Protein AF-0000000086686534 (afdb_homodimer)

pLDDT: mean 86.77, std 13.08, range [45.59, 98.19]

Solvent-accessible surface area (backbone atoms only — not comparable to full-atom values): 22758 Å² total; per-residue (Å²): 94,71,67,57,53,49,49,57,70,69,44,62,63,61,56,52,44,50,53,53,34,47,54,49,20,40,27,25,16,32,10,38,68,75,64,45,64,73,82,44,88,55,41,66,41,62,6,33,18,30,40,23,62,37,16,61,49,25,20,48,50,12,18,43,68,39,3,52,49,54,69,59,71,52,51,62,62,58,51,68,73,50,85,49,64,62,56,56,52,49,40,49,38,53,52,34,24,48,48,9,39,49,53,18,50,56,38,43,54,46,23,51,51,33,33,52,53,38,25,63,75,65,72,38,88,77,70,85,78,43,65,65,44,53,47,20,39,52,17,6,23,49,26,9,21,47,28,3,32,34,14,29,18,47,8,54,66,30,52,42,44,67,58,40,49,35,49,51,35,45,38,63,58,42,48,52,59,44,42,30,34,48,64,19,54,86,55,31,34,75,34,71,66,45,18,37,34,24,22,4,54,34,92,52,78,96,67,56,48,54,44,70,54,15,49,52,49,48,50,48,51,31,50,50,32,42,51,48,22,50,54,52,54,56,50,56,72,70,100,94,72,65,57,52,50,50,58,68,68,44,63,62,61,56,51,44,50,54,52,35,46,52,48,20,41,28,26,15,32,10,38,66,74,64,43,63,72,81,45,88,54,40,65,40,61,6,32,18,31,39,24,63,39,16,60,48,24,20,48,52,12,18,42,69,39,4,50,46,54,70,50,77,52,50,60,62,58,48,68,74,48,85,49,63,63,55,56,52,50,40,47,38,52,53,33,24,49,47,9,40,48,53,18,51,54,37,43,53,46,24,52,52,32,33,52,52,39,24,64,75,65,72,39,87,76,71,85,79,40,64,65,44,54,49,20,39,51,17,6,24,50,25,9,22,46,27,4,33,34,14,28,17,48,9,55,65,31,52,41,42,67,59,41,50,36,49,50,35,47,38,65,58,42,48,54,58,43,42,28,34,48,64,19,56,86,55,33,36,75,34,70,66,46,17,35,34,27,22,4,54,36,89,55,79,79,79,54,47,56,45,70,56,15,49,52,49,47,50,48,50,31,51,49,32,41,51,49,23,49,54,52,55,58,49,55,71,70,101

Radius of gyration: 23.59 Å; Cα contacts (8 Å, |Δi|>4): 783; chains: 2; bounding box: 59×63×60 Å

Organism: NCBI:txid175570

Nearest PDB structures (foldseek):
  6xjh-assembly1_A  TM=5.204E-01  e=1.332E-02  Staphylococcus aureus
  8oqz-assembly1_C  TM=3.321E-01  e=4.109E+00  Homo sapiens
  8tid-assembly1_C  TM=1.733E-01  e=6.649E+00  Tetrahymena thermophila
  6xjh-assembly1_A  TM=5.337E-01  e=1.664E-02  Staphylococcus aureus
  8tid-assembly1_C  TM=1.734E-01  e=6.659E+00  Tetrahymena thermophila

Structure (mmCIF, N/CA/C/O backbone):
data_AF-0000000086686534-model_v1
#
loop_
_entity.id
_entity.type
_entity.pdbx_description
1 polymer 'ABC transporter permease'
#
loop_
_atom_site.group_PDB
_atom_site.id
_atom_site.type_symbol
_atom_site.label_atom_id
_atom_site.label_alt_id
_atom_site.label_comp_id
_atom_site.label_asym_id
_atom_site.label_entity_id
_atom_site.label_seq_id
_atom_site.pdbx_PDB_ins_code
_atom_site.Cartn_x
_atom_site.Cartn_y
_atom_site.Cartn_z
_atom_site.occupancy
_atom_site.B_iso_or_equiv
_atom_site.auth_seq_id
_atom_site.auth_comp_id
_atom_site.auth_asym_id
_atom_site.auth_atom_id
_atom_site.pdbx_PDB_model_num
ATOM 1 N N . MET A 1 1 ? -28.359 11.25 14.219 1 84.12 1 MET A N 1
ATOM 2 C CA . MET A 1 1 ? -28.25 10.469 12.984 1 84.12 1 MET A CA 1
ATOM 3 C C . MET A 1 1 ? -28.609 11.32 11.773 1 84.12 1 MET A C 1
ATOM 5 O O . MET A 1 1 ? -27.828 11.43 10.828 1 84.12 1 MET A O 1
ATOM 9 N N . PRO A 1 2 ? -29.781 12.023 11.766 1 83.69 2 PRO A N 1
ATOM 10 C CA . PRO A 1 2 ? -30.094 12.828 10.578 1 83.69 2 PRO A CA 1
ATOM 11 C C . PRO A 1 2 ? -29.031 13.875 10.273 1 83.69 2 PRO A C 1
ATOM 13 O O . PRO A 1 2 ? -28.719 14.125 9.109 1 83.69 2 PRO A O 1
ATOM 16 N N . ALA A 1 3 ? -28.453 14.406 11.281 1 80.81 3 ALA A N 1
ATOM 17 C CA . ALA A 1 3 ? -27.391 15.398 11.094 1 80.81 3 ALA A CA 1
ATOM 18 C C . ALA A 1 3 ? -26.156 14.766 10.453 1 80.81 3 ALA A C 1
ATOM 20 O O . ALA A 1 3 ? -25.516 15.375 9.594 1 80.81 3 ALA A O 1
ATOM 21 N N . GLU A 1 4 ? -25.859 13.609 10.859 1 85.06 4 GLU A N 1
ATOM 22 C CA . GLU A 1 4 ? -24.703 12.898 10.328 1 85.06 4 GLU A CA 1
ATOM 23 C C . GLU A 1 4 ? -24.922 12.523 8.859 1 85.06 4 GLU A C 1
ATOM 25 O O . GLU A 1 4 ? -24 12.609 8.055 1 85.06 4 GLU A O 1
ATOM 30 N N . ILE A 1 5 ? -26.141 12.125 8.547 1 85.38 5 ILE A N 1
ATOM 31 C CA . ILE A 1 5 ? -26.469 11.781 7.172 1 85.38 5 ILE A CA 1
ATOM 32 C C . ILE A 1 5 ? -26.375 13.016 6.285 1 85.38 5 ILE A C 1
ATOM 34 O O . ILE A 1 5 ? -25.859 12.953 5.168 1 85.38 5 ILE A O 1
ATOM 38 N N . LEU A 1 6 ? -26.859 14.086 6.805 1 81.19 6 LEU A N 1
ATOM 39 C CA . LEU A 1 6 ? -26.797 15.344 6.062 1 81.19 6 LEU A CA 1
ATOM 40 C C . LEU A 1 6 ? -25.359 15.773 5.84 1 81.19 6 LEU A C 1
ATOM 42 O O . LEU A 1 6 ? -25 16.234 4.75 1 81.19 6 LEU A O 1
ATOM 46 N N . ARG A 1 7 ? -24.578 15.539 6.781 1 80.62 7 ARG A N 1
ATOM 47 C CA . ARG A 1 7 ? -23.156 15.883 6.676 1 80.62 7 ARG A CA 1
ATOM 48 C C . ARG A 1 7 ? -22.484 15.055 5.594 1 80.62 7 ARG A C 1
ATOM 50 O O . ARG A 1 7 ? -21.75 15.594 4.758 1 80.62 7 ARG A O 1
ATOM 57 N N . LEU A 1 8 ? -22.75 13.867 5.637 1 84.12 8 LEU A N 1
ATOM 58 C CA . LEU A 1 8 ? -22.172 12.953 4.668 1 84.12 8 LEU A CA 1
ATOM 59 C C . LEU A 1 8 ? -22.562 13.336 3.246 1 84.12 8 LEU A C 1
ATOM 61 O O . LEU A 1 8 ? -21.75 13.219 2.32 1 84.12 8 LEU A O 1
ATOM 65 N N . ARG A 1 9 ? -23.781 13.828 3.143 1 84 9 ARG A N 1
ATOM 66 C CA . ARG A 1 9 ? -24.312 14.078 1.808 1 84 9 ARG A CA 1
ATOM 67 C C . ARG A 1 9 ? -23.875 15.445 1.294 1 84 9 ARG A C 1
ATOM 69 O O . ARG A 1 9 ? -23.922 15.703 0.089 1 84 9 ARG A O 1
ATOM 76 N N . THR A 1 10 ? -23.422 16.328 2.156 1 85.38 10 THR A N 1
ATOM 77 C CA . THR A 1 10 ? -23.188 17.703 1.754 1 85.38 10 THR A CA 1
ATOM 78 C C . THR A 1 10 ? -21.703 17.953 1.489 1 85.38 10 THR A C 1
ATOM 80 O O . THR A 1 10 ? -21.344 18.922 0.816 1 85.38 10 THR A O 1
ATOM 83 N N . ILE A 1 11 ? -20.953 17.109 2.016 1 84 11 ILE A N 1
ATOM 84 C CA . ILE A 1 11 ? -19.531 17.328 1.777 1 84 11 ILE A CA 1
ATOM 85 C C . ILE A 1 11 ? -19.109 16.625 0.498 1 84 11 ILE A C 1
ATOM 87 O O . ILE A 1 11 ? -19.719 15.625 0.103 1 84 11 ILE A O 1
ATOM 91 N N . ARG A 1 12 ? -18.125 17.141 -0.14 1 89.12 12 ARG A N 1
ATOM 92 C CA . ARG A 1 12 ? -17.688 16.688 -1.459 1 89.12 12 ARG A CA 1
ATOM 93 C C . ARG A 1 12 ? -16.859 15.414 -1.354 1 89.12 12 ARG A C 1
ATOM 95 O O . ARG A 1 12 ? -16.859 14.578 -2.266 1 89.12 12 ARG A O 1
ATOM 102 N N . THR A 1 13 ? -16.188 15.18 -0.29 1 88.69 13 THR A N 1
ATOM 103 C CA . THR A 1 13 ? -15.148 14.164 -0.156 1 88.69 13 THR A CA 1
ATOM 104 C C . THR A 1 13 ? -15.727 12.773 -0.37 1 88.69 13 THR A C 1
ATOM 106 O O . THR A 1 13 ? -15.188 11.984 -1.148 1 88.69 13 THR A O 1
ATOM 109 N N . PRO A 1 14 ? -16.891 12.438 0.244 1 91.56 14 PRO A N 1
ATOM 110 C CA . PRO A 1 14 ? -17.438 11.102 0.006 1 91.56 14 PRO A CA 1
ATOM 111 C C . PRO A 1 14 ? -17.75 10.852 -1.466 1 91.56 14 PRO A C 1
ATOM 113 O O . PRO A 1 14 ? -17.547 9.742 -1.965 1 91.56 14 PRO A O 1
ATOM 116 N N . TRP A 1 15 ? -18.156 11.867 -2.172 1 92.19 15 TRP A N 1
ATOM 117 C CA . TRP A 1 15 ? -18.547 11.711 -3.574 1 92.19 15 TRP A CA 1
ATOM 118 C C . TRP A 1 15 ? -17.312 11.547 -4.453 1 92.19 15 TRP A C 1
ATOM 120 O O . TRP A 1 15 ? -17.328 10.797 -5.434 1 92.19 15 TRP A O 1
ATOM 130 N N . VAL A 1 16 ? -16.266 12.219 -4.094 1 92.06 16 VAL A N 1
ATOM 131 C CA . VAL A 1 16 ? -15.008 12.062 -4.824 1 92.06 16 VAL A CA 1
ATOM 132 C C . VAL A 1 16 ? -14.453 10.656 -4.605 1 92.06 16 VAL A C 1
ATOM 134 O O . VAL A 1 16 ? -14.016 10 -5.555 1 92.06 16 VAL A O 1
ATOM 137 N N . LEU A 1 17 ? -14.492 10.227 -3.361 1 93.19 17 LEU A N 1
ATOM 138 C CA . LEU A 1 17 ? -14.016 8.875 -3.059 1 93.19 17 LEU A CA 1
ATOM 139 C C . LEU A 1 17 ? -14.844 7.832 -3.805 1 93.19 17 LEU A C 1
ATOM 141 O O . LEU A 1 17 ? -14.289 6.863 -4.332 1 93.19 17 LEU A O 1
ATOM 145 N N . LEU A 1 18 ? -16.141 8.078 -3.852 1 93.5 18 LEU A N 1
ATOM 146 C CA . LEU A 1 18 ? -17.016 7.156 -4.562 1 93.5 18 LEU A CA 1
ATOM 147 C C . LEU A 1 18 ? -16.688 7.125 -6.051 1 93.5 18 LEU A C 1
ATOM 149 O O . LEU A 1 18 ? -16.594 6.051 -6.645 1 93.5 18 LEU A O 1
ATOM 153 N N . ALA A 1 19 ? -16.469 8.281 -6.652 1 93.94 19 ALA A N 1
ATOM 154 C CA . ALA A 1 19 ? -16.141 8.367 -8.078 1 93.94 19 ALA A CA 1
ATOM 155 C C . ALA A 1 19 ? -14.836 7.648 -8.391 1 93.94 19 ALA A C 1
ATOM 157 O O . ALA A 1 19 ? -14.758 6.883 -9.352 1 93.94 19 ALA A O 1
ATOM 158 N N . VAL A 1 20 ? -13.867 7.875 -7.559 1 90.44 20 VAL A N 1
ATOM 159 C CA . VAL A 1 20 ? -12.562 7.254 -7.789 1 90.44 20 VAL A CA 1
ATOM 160 C C . VAL A 1 20 ? -12.672 5.742 -7.605 1 90.44 20 VAL A C 1
ATOM 162 O O . VAL A 1 20 ? -12.07 4.973 -8.352 1 90.44 20 VAL A O 1
ATOM 165 N N . ALA A 1 21 ? -13.43 5.363 -6.617 1 92.94 21 ALA A N 1
ATOM 166 C CA . ALA A 1 21 ? -13.656 3.936 -6.395 1 92.94 21 ALA A CA 1
ATOM 167 C C . ALA A 1 21 ? -14.273 3.279 -7.629 1 92.94 21 ALA A C 1
ATOM 169 O O . ALA A 1 21 ? -13.906 2.158 -7.988 1 92.94 21 ALA A O 1
ATOM 170 N N . GLN A 1 22 ? -15.172 3.982 -8.297 1 93.62 22 GLN A N 1
ATOM 171 C CA . GLN A 1 22 ? -15.805 3.43 -9.492 1 93.62 22 GLN A CA 1
ATOM 172 C C . GLN A 1 22 ? -14.781 3.203 -10.602 1 93.62 22 GLN A C 1
ATOM 174 O O . GLN A 1 22 ? -14.867 2.223 -11.344 1 93.62 22 GLN A O 1
ATOM 179 N N . LEU A 1 23 ? -13.867 4.066 -10.719 1 89.38 23 LEU A N 1
ATOM 180 C CA . LEU A 1 23 ? -12.836 3.922 -11.734 1 89.38 23 LEU A CA 1
ATOM 181 C C . LEU A 1 23 ? -12 2.668 -11.492 1 89.38 23 LEU A C 1
ATOM 183 O O . LEU A 1 23 ? -11.672 1.94 -12.43 1 89.38 23 LEU A O 1
ATOM 187 N N . VAL A 1 24 ? -11.727 2.441 -10.266 1 87.81 24 VAL A N 1
ATOM 188 C CA . VAL A 1 24 ? -10.945 1.265 -9.891 1 87.81 24 VAL A CA 1
ATOM 189 C C . VAL A 1 24 ? -11.742 -0.001 -10.188 1 87.81 24 VAL A C 1
ATOM 191 O O . VAL A 1 24 ? -11.203 -0.976 -10.719 1 87.81 24 VAL A O 1
ATOM 194 N N . ILE A 1 25 ? -12.984 0.033 -9.914 1 92.69 25 ILE A N 1
ATOM 195 C CA . ILE A 1 25 ? -13.852 -1.125 -10.109 1 92.69 25 ILE A CA 1
ATOM 196 C C . ILE A 1 25 ? -14.008 -1.41 -11.602 1 92.69 25 ILE A C 1
ATOM 198 O O . ILE A 1 25 ? -13.914 -2.562 -12.031 1 92.69 25 ILE A O 1
ATOM 202 N N . VAL A 1 26 ? -14.156 -0.401 -12.367 1 92.38 26 VAL A N 1
ATOM 203 C CA . VAL A 1 26 ? -14.289 -0.583 -13.812 1 92.38 26 VAL A CA 1
ATOM 204 C C . VAL A 1 26 ? -12.992 -1.159 -14.383 1 92.38 26 VAL A C 1
ATOM 206 O O . VAL A 1 26 ? -13.016 -2.113 -15.164 1 92.38 26 VAL A O 1
ATOM 209 N N . ALA A 1 27 ? -11.961 -0.598 -13.977 1 87.38 27 ALA A N 1
ATOM 210 C CA . ALA A 1 27 ? -10.664 -1.084 -14.445 1 87.38 27 ALA A CA 1
ATOM 211 C C . ALA A 1 27 ? -10.461 -2.551 -14.07 1 87.38 27 ALA A C 1
ATOM 213 O O . ALA A 1 27 ? -10 -3.348 -14.891 1 87.38 27 ALA A O 1
ATOM 214 N N . GLY A 1 28 ? -10.766 -2.91 -12.891 1 87.62 28 GLY A N 1
ATOM 215 C CA . GLY A 1 28 ? -10.617 -4.277 -12.422 1 87.62 28 GLY A CA 1
ATOM 216 C C . GLY A 1 28 ? -11.539 -5.254 -13.125 1 87.62 28 GLY A C 1
ATOM 217 O O . GLY A 1 28 ? -11.133 -6.367 -13.469 1 87.62 28 GLY A O 1
ATOM 218 N N . ALA A 1 29 ? -12.727 -4.766 -13.281 1 91.56 29 ALA A N 1
ATOM 219 C CA . ALA A 1 29 ? -13.727 -5.641 -13.898 1 91.56 29 ALA A CA 1
ATOM 220 C C . ALA A 1 29 ? -13.414 -5.887 -15.367 1 91.56 29 ALA A C 1
ATOM 222 O O . ALA A 1 29 ? -13.695 -6.965 -15.898 1 91.56 29 ALA A O 1
ATOM 223 N N . THR A 1 30 ? -12.789 -4.961 -16.047 1 91.88 30 THR A N 1
ATOM 224 C CA . THR A 1 30 ? -12.555 -5.078 -17.484 1 91.88 30 THR A CA 1
ATOM 225 C C . THR A 1 30 ? -11.133 -5.574 -17.766 1 91.88 30 THR A C 1
ATOM 227 O O . THR A 1 30 ? -10.852 -6.094 -18.844 1 91.88 30 THR A O 1
ATOM 230 N N . GLY A 1 31 ? -10.312 -5.496 -16.844 1 88.88 31 GLY A N 1
ATOM 231 C CA . GLY A 1 31 ? -8.906 -5.832 -16.984 1 88.88 31 GLY A CA 1
ATOM 232 C C . GLY A 1 31 ? -8.68 -7.25 -17.484 1 88.88 31 GLY A C 1
ATOM 233 O O . GLY A 1 31 ? -7.984 -7.465 -18.469 1 88.88 31 GLY A O 1
ATOM 234 N N . PRO A 1 32 ? -9.234 -8.18 -16.766 1 87.19 32 PRO A N 1
ATOM 235 C CA . PRO A 1 32 ? -9.031 -9.578 -17.172 1 87.19 32 PRO A CA 1
ATOM 236 C C . PRO A 1 32 ? -9.469 -9.844 -18.609 1 87.19 32 PRO A C 1
ATOM 238 O O . PRO A 1 32 ? -8.852 -10.648 -19.312 1 87.19 32 PRO A O 1
ATOM 241 N N . PHE A 1 33 ? -10.461 -9.125 -19.109 1 90.44 33 PHE A N 1
ATOM 242 C CA . PHE A 1 33 ? -10.945 -9.328 -20.469 1 90.44 33 PHE A CA 1
ATOM 243 C C . PHE A 1 33 ? -10 -8.68 -21.469 1 90.44 33 PHE A C 1
ATOM 245 O O . PHE A 1 33 ? -9.859 -9.164 -22.594 1 90.44 33 PHE A O 1
ATOM 252 N N . ALA A 1 34 ? -9.422 -7.688 -21.062 1 85.5 34 ALA A N 1
ATOM 253 C CA . ALA A 1 34 ? -8.516 -6.957 -21.953 1 85.5 34 ALA A CA 1
ATOM 254 C C . ALA A 1 34 ? -7.152 -7.633 -22.031 1 85.5 34 ALA A C 1
ATOM 256 O O . ALA A 1 34 ? -6.52 -7.656 -23.094 1 85.5 34 ALA A O 1
ATOM 257 N N . ASN A 1 35 ? -6.723 -8.219 -20.938 1 82.62 35 ASN A N 1
ATOM 258 C CA . ASN A 1 35 ? -5.324 -8.625 -20.859 1 82.62 35 ASN A CA 1
ATOM 259 C C . ASN A 1 35 ? -5.188 -10.07 -20.406 1 82.62 35 ASN A C 1
ATOM 261 O O . ASN A 1 35 ? -4.086 -10.625 -20.391 1 82.62 35 ASN A O 1
ATOM 265 N N . GLY A 1 36 ? -6.262 -10.68 -20.047 1 82.75 36 GLY A N 1
ATOM 266 C CA . GLY A 1 36 ? -6.172 -12.016 -19.469 1 82.75 36 GLY A CA 1
ATOM 267 C C . GLY A 1 36 ? -6.539 -13.109 -20.469 1 82.75 36 GLY A C 1
ATOM 268 O O . GLY A 1 36 ? -6.617 -12.867 -21.672 1 82.75 36 GLY A O 1
ATOM 269 N N . ASP A 1 37 ? -6.484 -14.336 -19.906 1 86.06 37 ASP A N 1
ATOM 270 C CA . ASP A 1 37 ? -6.91 -15.508 -20.672 1 86.06 37 ASP A CA 1
ATOM 271 C C . ASP A 1 37 ? -8.43 -15.555 -20.781 1 86.06 37 ASP A C 1
ATOM 273 O O . ASP A 1 37 ? -9.125 -15.953 -19.844 1 86.06 37 ASP A O 1
ATOM 277 N N . ARG A 1 38 ? -8.93 -15.281 -21.938 1 91 38 ARG A N 1
ATOM 278 C CA . ARG A 1 38 ? -10.359 -15.164 -22.172 1 91 38 ARG A CA 1
ATOM 279 C C . ARG A 1 38 ? -11.039 -16.531 -22.172 1 91 38 ARG A C 1
ATOM 281 O O . ARG A 1 38 ? -12.266 -16.625 -22.125 1 91 38 ARG A O 1
ATOM 288 N N . THR A 1 39 ? -10.195 -17.578 -22.109 1 91.81 39 THR A N 1
ATOM 289 C CA . THR A 1 39 ? -10.766 -18.906 -22.047 1 91.81 39 THR A CA 1
ATOM 290 C C . THR A 1 39 ? -10.906 -19.375 -20.609 1 91.81 39 THR A C 1
ATOM 292 O O . THR A 1 39 ? -11.484 -20.438 -20.344 1 91.81 39 THR A O 1
ATOM 295 N N . ASP A 1 40 ? -10.414 -18.578 -19.703 1 90.19 40 ASP A N 1
ATOM 296 C CA . ASP A 1 40 ? -10.508 -18.906 -18.281 1 90.19 40 ASP A CA 1
ATOM 297 C C . ASP A 1 40 ? -11.945 -18.781 -17.781 1 90.19 40 ASP A C 1
ATOM 299 O O . ASP A 1 40 ? -12.523 -17.688 -17.828 1 90.19 40 ASP A O 1
ATOM 303 N N . PRO A 1 41 ? -12.492 -19.828 -17.266 1 88.06 41 PRO A N 1
ATOM 304 C CA . PRO A 1 41 ? -13.875 -19.75 -16.797 1 88.06 41 PRO A CA 1
ATOM 305 C C . PRO A 1 41 ? -14.039 -18.812 -15.602 1 88.06 41 PRO A C 1
ATOM 307 O O . PRO A 1 41 ? -15.148 -18.391 -15.289 1 88.06 41 PRO A O 1
ATOM 310 N N . ALA A 1 42 ? -12.945 -18.453 -14.992 1 88.69 42 ALA A N 1
ATOM 311 C CA . ALA A 1 42 ? -13 -17.625 -13.797 1 88.69 42 ALA A CA 1
ATOM 312 C C . ALA A 1 42 ? -12.773 -16.156 -14.141 1 88.69 42 ALA A C 1
ATOM 314 O O . ALA A 1 42 ? -12.641 -15.312 -13.25 1 88.69 42 ALA A O 1
ATOM 315 N N . ILE A 1 43 ? -12.836 -15.828 -15.398 1 90.94 43 ILE A N 1
ATOM 316 C CA . ILE A 1 43 ? -12.453 -14.492 -15.852 1 90.94 43 ILE A CA 1
ATOM 317 C C . ILE A 1 43 ? -13.398 -13.453 -15.242 1 90.94 43 ILE A C 1
ATOM 319 O O . ILE A 1 43 ? -12.961 -12.391 -14.805 1 90.94 43 ILE A O 1
ATOM 323 N N . ALA A 1 44 ? -14.641 -13.805 -15.125 1 93 44 ALA A N 1
ATOM 324 C CA . ALA A 1 44 ? -15.617 -12.883 -14.562 1 93 44 ALA A CA 1
ATOM 325 C C . ALA A 1 44 ? -15.414 -12.711 -13.062 1 93 44 ALA A C 1
ATOM 327 O O . ALA A 1 44 ? -15.531 -11.602 -12.531 1 93 44 ALA A O 1
ATOM 328 N N . ARG A 1 45 ? -15.055 -13.75 -12.414 1 90.25 45 ARG A N 1
ATOM 329 C CA . ARG A 1 45 ? -14.797 -13.688 -10.984 1 90.25 45 ARG A CA 1
ATOM 330 C C . ARG A 1 45 ? -13.555 -12.859 -10.68 1 90.25 45 ARG A C 1
ATOM 332 O O . ARG A 1 45 ? -13.523 -12.109 -9.703 1 90.25 45 ARG A O 1
ATOM 339 N N . ALA A 1 46 ? -12.594 -13.047 -11.523 1 85.5 46 ALA A N 1
ATOM 340 C CA . ALA A 1 46 ? -11.367 -12.273 -11.359 1 85.5 46 ALA A CA 1
ATOM 341 C C . ALA A 1 46 ? -11.648 -10.773 -11.445 1 85.5 46 ALA A C 1
ATOM 343 O O . ALA A 1 46 ? -11.086 -9.984 -10.672 1 85.5 46 ALA A O 1
ATOM 344 N N . GLY A 1 47 ? -12.5 -10.422 -12.297 1 86.75 47 GLY A N 1
ATOM 345 C CA . GLY A 1 47 ? -12.883 -9.023 -12.414 1 86.75 47 GLY A CA 1
ATOM 346 C C . GLY A 1 47 ? -13.711 -8.531 -11.25 1 86.75 47 GLY A C 1
ATOM 347 O O . GLY A 1 47 ? -13.43 -7.465 -10.695 1 86.75 47 GLY A O 1
ATOM 348 N N . ALA A 1 48 ? -14.617 -9.344 -10.828 1 90.06 48 ALA A N 1
ATOM 349 C CA . ALA A 1 48 ? -15.539 -8.969 -9.758 1 90.06 48 ALA A CA 1
ATOM 350 C C . ALA A 1 48 ? -14.805 -8.805 -8.43 1 90.06 48 ALA A C 1
ATOM 352 O O . ALA A 1 48 ? -15.227 -8.031 -7.574 1 90.06 48 ALA A O 1
ATOM 353 N N . ALA A 1 49 ? -13.695 -9.531 -8.305 1 86.62 49 ALA A N 1
ATOM 354 C CA . ALA A 1 49 ? -12.93 -9.5 -7.062 1 86.62 49 ALA A CA 1
ATOM 355 C C . ALA A 1 49 ? -12.367 -8.102 -6.805 1 86.62 49 ALA A C 1
ATOM 357 O O . ALA A 1 49 ? -12.055 -7.758 -5.66 1 86.62 49 ALA A O 1
ATOM 358 N N . HIS A 1 50 ? -12.289 -7.297 -7.781 1 84.88 50 HIS A N 1
ATOM 359 C CA . HIS A 1 50 ? -11.734 -5.953 -7.633 1 84.88 50 HIS A CA 1
ATOM 360 C C . HIS A 1 50 ? -12.734 -5.023 -6.949 1 84.88 50 HIS A C 1
ATOM 362 O O . HIS A 1 50 ? -12.367 -3.928 -6.516 1 84.88 50 HIS A O 1
ATOM 368 N N . LEU A 1 51 ? -13.984 -5.473 -6.887 1 91.75 51 LEU A N 1
ATOM 369 C CA . LEU A 1 51 ? -14.969 -4.738 -6.094 1 91.75 51 LEU A CA 1
ATOM 370 C C . LEU A 1 51 ? -14.469 -4.535 -4.668 1 91.75 51 LEU A C 1
ATOM 372 O O . LEU A 1 51 ? -14.672 -3.467 -4.082 1 91.75 51 LEU A O 1
ATOM 376 N N . GLY A 1 52 ? -13.781 -5.566 -4.137 1 90.44 52 GLY A N 1
ATOM 377 C CA . GLY A 1 52 ? -13.297 -5.516 -2.766 1 90.44 52 GLY A CA 1
ATOM 378 C C . GLY A 1 52 ? -12.219 -4.469 -2.555 1 90.44 52 GLY A C 1
ATOM 379 O O . GLY A 1 52 ? -12.086 -3.922 -1.459 1 90.44 52 GLY A O 1
ATOM 380 N N . LEU A 1 53 ? -11.508 -4.09 -3.584 1 85.88 53 LEU A N 1
ATOM 381 C CA . LEU A 1 53 ? -10.398 -3.148 -3.463 1 85.88 53 LEU A CA 1
ATOM 382 C C . LEU A 1 53 ? -10.914 -1.739 -3.182 1 85.88 53 LEU A C 1
ATOM 384 O O . LEU A 1 53 ? -10.18 -0.903 -2.648 1 85.88 53 LEU A O 1
ATOM 388 N N . ALA A 1 54 ? -12.141 -1.503 -3.512 1 91.06 54 ALA A N 1
ATOM 389 C CA . ALA A 1 54 ? -12.766 -0.216 -3.217 1 91.06 54 ALA A CA 1
ATOM 390 C C . ALA A 1 54 ? -12.875 0.007 -1.711 1 91.06 54 ALA A C 1
ATOM 392 O O . ALA A 1 54 ? -13.125 1.127 -1.261 1 91.06 54 ALA A O 1
ATOM 393 N N . ALA A 1 55 ? -12.578 -1.042 -0.983 1 93.94 55 ALA A N 1
ATOM 394 C CA . ALA A 1 55 ? -12.711 -0.972 0.47 1 93.94 55 ALA A CA 1
ATOM 395 C C . ALA A 1 55 ? -11.664 -0.034 1.07 1 93.94 55 ALA A C 1
ATOM 397 O O . ALA A 1 55 ? -11.828 0.443 2.197 1 93.94 55 ALA A O 1
ATOM 398 N N . LEU A 1 56 ? -10.633 0.221 0.359 1 92.75 56 LEU A N 1
ATOM 399 C CA . LEU A 1 56 ? -9.656 1.191 0.842 1 92.75 56 LEU A CA 1
ATOM 400 C C . LEU A 1 56 ? -10.273 2.582 0.938 1 92.75 56 LEU A C 1
ATOM 402 O O . LEU A 1 56 ? -9.977 3.332 1.872 1 92.75 56 LEU A O 1
ATOM 406 N N . PHE A 1 57 ? -11.156 2.93 -0.029 1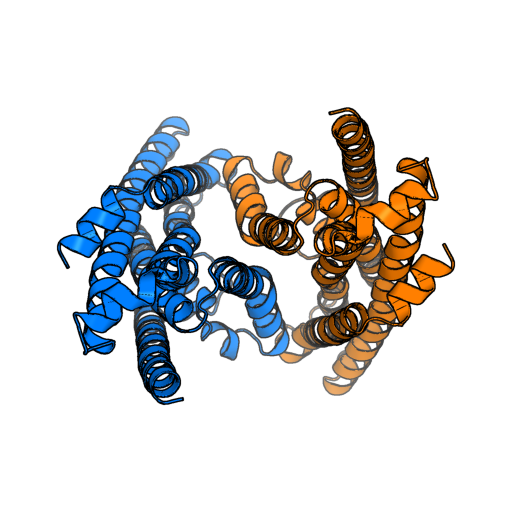 94.56 57 PHE A N 1
ATOM 407 C CA . PHE A 1 57 ? -11.805 4.234 -0.045 1 94.56 57 PHE A CA 1
ATOM 408 C C . PHE A 1 57 ? -12.852 4.336 1.062 1 94.56 57 PHE A C 1
ATOM 410 O O . PHE A 1 57 ? -13.008 5.391 1.678 1 94.56 57 PHE A O 1
ATOM 417 N N . THR A 1 58 ? -13.5 3.191 1.295 1 97 58 THR A N 1
ATOM 418 C CA . THR A 1 58 ? -14.484 3.219 2.367 1 97 58 THR A CA 1
ATOM 419 C C . THR A 1 58 ? -13.805 3.281 3.73 1 97 58 THR A C 1
ATOM 421 O O . THR A 1 58 ? -14.328 3.889 4.664 1 97 58 THR A O 1
ATOM 424 N N . LEU A 1 59 ? -12.609 2.662 3.822 1 97.06 59 LEU A N 1
ATOM 425 C CA . LEU A 1 59 ? -11.812 2.789 5.035 1 97.06 59 LEU A CA 1
ATOM 426 C C . LEU A 1 59 ? -11.461 4.246 5.305 1 97.06 59 LEU A C 1
ATOM 428 O O . LEU A 1 59 ? -11.609 4.727 6.434 1 97.06 59 LEU A O 1
ATOM 432 N N . VAL A 1 60 ? -11.078 4.965 4.242 1 95.81 60 VAL A N 1
ATOM 433 C CA . VAL A 1 60 ? -10.719 6.375 4.355 1 95.81 60 VAL A CA 1
ATOM 434 C C . VAL A 1 60 ? -11.953 7.191 4.73 1 95.81 60 VAL A C 1
ATOM 436 O O . VAL A 1 60 ? -11.875 8.094 5.57 1 95.81 60 VAL A O 1
ATOM 439 N N . LEU A 1 61 ? -13.062 6.859 4.148 1 95.88 61 LEU A N 1
ATOM 440 C CA . LEU A 1 61 ? -14.32 7.523 4.465 1 95.88 61 LEU A CA 1
ATOM 441 C C . LEU A 1 61 ? -14.648 7.391 5.949 1 95.88 61 LEU A C 1
ATOM 443 O O . LEU A 1 61 ? -15.008 8.375 6.598 1 95.88 61 LEU A O 1
ATOM 447 N N . GLY A 1 62 ? -14.516 6.191 6.465 1 96.31 62 GLY A N 1
ATOM 448 C CA . GLY A 1 62 ? -14.758 5.965 7.879 1 96.31 62 GLY A CA 1
ATOM 449 C C . GLY A 1 62 ? -13.805 6.727 8.781 1 96.31 62 GLY A C 1
ATOM 450 O O . GLY A 1 62 ? -14.219 7.281 9.797 1 96.31 62 GLY A O 1
ATOM 451 N N . ILE A 1 63 ? -12.578 6.754 8.406 1 95.88 63 ILE A N 1
ATOM 452 C CA . ILE A 1 63 ? -11.578 7.484 9.172 1 95.88 63 ILE A CA 1
ATOM 453 C C . ILE A 1 63 ? -11.953 8.961 9.242 1 95.88 63 ILE A C 1
ATOM 455 O O . ILE A 1 63 ? -11.945 9.562 10.32 1 95.88 63 ILE A O 1
ATOM 459 N N . MET A 1 64 ? -12.328 9.539 8.133 1 93.31 64 MET A N 1
ATOM 460 C CA . MET A 1 64 ? -12.633 10.969 8.039 1 93.31 64 MET A CA 1
ATOM 461 C C . MET A 1 64 ? -13.883 11.305 8.844 1 93.31 64 MET A C 1
ATOM 463 O O . MET A 1 64 ? -14.039 12.438 9.312 1 93.31 64 MET A O 1
ATOM 467 N N . ALA A 1 65 ? -14.703 10.328 9.023 1 91.19 65 ALA A N 1
ATOM 468 C CA . ALA A 1 65 ? -15.953 10.539 9.75 1 91.19 65 ALA A CA 1
ATOM 469 C C . ALA A 1 65 ? -15.695 11 11.18 1 91.19 65 ALA A C 1
ATOM 471 O O . ALA A 1 65 ? -16.484 11.758 11.75 1 91.19 65 ALA A O 1
ATOM 472 N N . VAL A 1 66 ? -14.555 10.57 11.719 1 89.31 66 VAL A N 1
ATOM 473 C CA . VAL A 1 66 ? -14.297 10.883 13.117 1 89.31 66 VAL A CA 1
ATOM 474 C C . VAL A 1 66 ? -13.055 11.766 13.227 1 89.31 66 VAL A C 1
ATOM 476 O O . VAL A 1 66 ? -13.094 12.836 13.844 1 89.31 66 VAL A O 1
ATOM 479 N N . ALA A 1 67 ? -12.055 11.391 12.562 1 88.44 67 ALA A N 1
ATOM 480 C CA . ALA A 1 67 ? -10.797 12.117 12.68 1 88.44 67 ALA A CA 1
ATOM 481 C C . ALA A 1 67 ? -10.914 13.516 12.078 1 88.44 67 ALA A C 1
ATOM 483 O O . ALA A 1 67 ? -10.211 14.445 12.5 1 88.44 67 ALA A O 1
ATOM 484 N N . GLY A 1 68 ? -11.781 13.688 11.109 1 83.75 68 GLY A N 1
ATOM 485 C CA .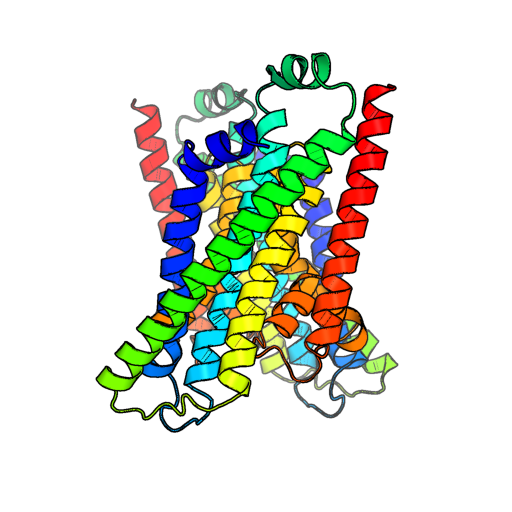 GLY A 1 68 ? -11.953 14.984 10.461 1 83.75 68 GLY A CA 1
ATOM 486 C C . GLY A 1 68 ? -12.602 16.016 11.367 1 83.75 68 GLY A C 1
ATOM 487 O O . GLY A 1 68 ? -12.477 17.219 11.125 1 83.75 68 GLY A O 1
ATOM 488 N N . GLU A 1 69 ? -13.281 15.547 12.281 1 78.69 69 GLU A N 1
ATOM 489 C CA . GLU A 1 69 ? -13.945 16.453 13.211 1 78.69 69 GLU A CA 1
ATOM 490 C C . GLU A 1 69 ? -12.969 16.969 14.273 1 78.69 69 GLU A C 1
ATOM 492 O O . GLU A 1 69 ? -13.203 18 14.898 1 78.69 69 GLU A O 1
ATOM 497 N N . HIS A 1 70 ? -11.914 16.203 14.539 1 64.06 70 HIS A N 1
ATOM 498 C CA . HIS A 1 70 ? -10.938 16.641 15.531 1 64.06 70 HIS A CA 1
ATOM 499 C C . HIS A 1 70 ? -10.109 17.812 15 1 64.06 70 HIS A C 1
ATOM 501 O O . HIS A 1 70 ? -9.578 18.594 15.789 1 64.06 70 HIS A O 1
ATOM 507 N N . ARG A 1 71 ? -9.875 17.938 13.844 1 55.97 71 ARG A N 1
ATOM 508 C CA . ARG A 1 71 ? -9.117 19.047 13.273 1 55.97 71 ARG A CA 1
ATOM 509 C C . ARG A 1 71 ? -9.82 20.375 13.516 1 55.97 71 ARG A C 1
ATOM 511 O O . ARG A 1 71 ? -9.172 21.406 13.719 1 55.97 71 ARG A O 1
ATOM 518 N N . HIS A 1 72 ? -11.055 20.438 13.328 1 52.72 72 HIS A N 1
ATOM 519 C CA . HIS A 1 72 ? -11.766 21.703 13.516 1 52.72 72 HIS A CA 1
ATOM 520 C C . HIS A 1 72 ? -12.289 21.828 14.945 1 52.72 72 HIS A C 1
ATOM 522 O O . HIS A 1 72 ? -12.852 22.859 15.312 1 52.72 72 HIS A O 1
ATOM 528 N N . ARG A 1 73 ? -11.414 22.016 15.992 1 49.41 73 ARG A N 1
ATOM 529 C CA . ARG A 1 73 ? -11.711 22.203 17.406 1 49.41 73 ARG A CA 1
ATOM 530 C C . ARG A 1 73 ? -13.164 22.609 17.625 1 49.41 73 ARG A C 1
ATOM 532 O O . ARG A 1 73 ? -13.477 23.359 18.562 1 49.41 73 ARG A O 1
ATOM 539 N N . THR A 1 74 ? -14.086 22.375 16.766 1 45.59 74 THR A N 1
ATOM 540 C CA . THR A 1 74 ? -15.461 22.609 17.203 1 45.59 74 THR A CA 1
ATOM 541 C C . THR A 1 74 ? -15.914 21.516 18.172 1 45.59 74 THR A C 1
ATOM 543 O O . THR A 1 74 ? -17.109 21.391 18.453 1 45.59 74 THR A O 1
ATOM 546 N N . ILE A 1 75 ? -15.047 20.562 18.438 1 48.12 75 ILE A N 1
ATOM 547 C CA . ILE A 1 75 ? -15.484 19.453 19.25 1 48.12 75 ILE A CA 1
ATOM 548 C C . ILE A 1 75 ? -16.172 19.969 20.516 1 48.12 75 ILE A C 1
ATOM 550 O O . ILE A 1 75 ? -16.906 19.234 21.172 1 48.12 75 ILE A O 1
ATOM 554 N N . THR A 1 76 ? -15.734 21.125 20.859 1 47.69 76 THR A N 1
ATOM 555 C CA . THR A 1 76 ? -16.359 21.594 22.094 1 47.69 76 THR A CA 1
ATOM 556 C C . THR A 1 76 ? -17.875 21.625 21.953 1 47.69 76 THR A C 1
ATOM 558 O O . THR A 1 76 ? -18.594 21.359 22.922 1 47.69 76 THR A O 1
ATOM 561 N N . ASP A 1 77 ? -18.312 22.016 20.781 1 46.62 77 ASP A N 1
ATOM 562 C CA . ASP A 1 77 ? -19.75 22.234 20.719 1 46.62 77 ASP A CA 1
ATOM 563 C C . ASP A 1 77 ? -20.5 20.906 20.688 1 46.62 77 ASP A C 1
ATOM 565 O O . ASP A 1 77 ? -21.594 20.797 21.266 1 46.62 77 ASP A O 1
ATOM 569 N N . THR A 1 78 ? -19.938 19.891 20.016 1 47.72 78 THR A N 1
ATOM 570 C CA . THR A 1 78 ? -20.719 18.672 19.922 1 47.72 78 THR A CA 1
ATOM 571 C C . THR A 1 78 ? -20.734 17.922 21.266 1 47.72 78 THR A C 1
ATOM 573 O O . THR A 1 78 ? -21.75 17.328 21.641 1 47.72 78 THR A O 1
ATOM 576 N N . TYR A 1 79 ? -19.625 17.984 21.984 1 49.62 79 TYR A N 1
ATOM 577 C CA . TYR A 1 79 ? -19.594 17.266 23.25 1 49.62 79 TYR A CA 1
ATOM 578 C C . TYR A 1 79 ? -20.406 17.969 24.312 1 49.62 79 TYR A C 1
ATOM 580 O O . TYR A 1 79 ? -20.891 17.328 25.266 1 49.62 79 TYR A O 1
ATOM 588 N N . LEU A 1 80 ? -20.5 19.219 24.156 1 47.06 80 LEU A N 1
ATOM 589 C CA . LEU A 1 80 ? -21.266 19.906 25.172 1 47.06 80 LEU A CA 1
ATOM 590 C C . LEU A 1 80 ? -22.75 19.531 25.094 1 47.06 80 LEU A C 1
ATOM 592 O O . LEU A 1 80 ? -23.469 19.594 26.094 1 47.06 80 LEU A O 1
ATOM 596 N N . THR A 1 81 ? -23.25 19.25 24 1 47.94 81 THR A N 1
ATOM 597 C CA . THR A 1 81 ? -24.688 19.062 23.953 1 47.94 81 THR A CA 1
ATOM 598 C C . THR A 1 81 ? -25.047 17.578 24.125 1 47.94 81 THR A C 1
ATOM 600 O O . THR A 1 81 ? -26.188 17.25 24.438 1 47.94 81 THR A O 1
ATOM 603 N N . GLN A 1 82 ? -24.234 16.516 23.625 1 50.72 82 GLN A N 1
ATOM 604 C CA . GLN A 1 82 ? -24.594 15.125 23.906 1 50.72 82 GLN A CA 1
ATOM 605 C C . GLN A 1 82 ? -23.547 14.445 24.766 1 50.72 82 GLN A C 1
ATOM 607 O O . GLN A 1 82 ? -22.484 14.047 24.266 1 50.72 82 GLN A O 1
ATOM 612 N N . PRO A 1 83 ? -23.672 14.484 26.047 1 55.25 83 PRO A N 1
ATOM 613 C CA . PRO A 1 83 ? -22.797 13.906 27.062 1 55.25 83 PRO A CA 1
ATOM 614 C C . PRO A 1 83 ? -22.406 12.461 26.766 1 55.25 83 PRO A C 1
ATOM 616 O O . PRO A 1 83 ? -21.547 11.891 27.453 1 55.25 83 PRO A O 1
ATOM 619 N N . HIS A 1 84 ? -23.047 11.711 25.75 1 69.19 84 HIS A N 1
ATOM 620 C CA . HIS A 1 84 ? -22.734 10.289 25.672 1 69.19 84 HIS A CA 1
ATOM 621 C C . HIS A 1 84 ? -21.875 9.992 24.453 1 69.19 84 HIS A C 1
ATOM 623 O O . HIS A 1 84 ? -22.391 9.648 23.391 1 69.19 84 HIS A O 1
ATOM 629 N N . ARG A 1 85 ? -20.594 10.125 24.469 1 74.38 85 ARG A N 1
ATOM 630 C CA . ARG A 1 85 ? -19.562 9.891 23.453 1 74.38 85 ARG A CA 1
ATOM 631 C C . ARG A 1 85 ? -19.797 8.562 22.734 1 74.38 85 ARG A C 1
ATOM 633 O O . ARG A 1 85 ? -19.625 8.461 21.531 1 74.38 85 ARG A O 1
ATOM 640 N N . GLY A 1 86 ? -20.312 7.715 23.547 1 79.56 86 GLY A N 1
ATOM 641 C CA . GLY A 1 86 ? -20.625 6.426 22.969 1 79.56 86 GLY A CA 1
ATOM 642 C C . GLY A 1 86 ? -21.75 6.488 21.938 1 79.56 86 GLY A C 1
ATOM 643 O O . GLY A 1 86 ? -21.688 5.816 20.906 1 79.56 86 GLY A O 1
ATOM 644 N N . ARG A 1 87 ? -22.688 7.348 22.188 1 81.81 87 ARG A N 1
ATOM 645 C CA . ARG A 1 87 ? -23.812 7.469 21.266 1 81.81 87 ARG A CA 1
ATOM 646 C C . ARG A 1 87 ? -23.391 8.133 19.969 1 81.81 87 ARG A C 1
ATOM 648 O O . ARG A 1 87 ? -23.844 7.738 18.891 1 81.81 87 ARG A O 1
ATOM 655 N N . VAL A 1 88 ? -22.562 9.062 20.062 1 83.12 88 VAL A N 1
ATOM 656 C CA . VAL A 1 88 ? -22.078 9.758 18.875 1 83.12 88 VAL A CA 1
ATOM 657 C C . VAL A 1 88 ? -21.266 8.797 18 1 83.12 88 VAL A C 1
ATOM 659 O O . VAL A 1 88 ? -21.438 8.766 16.781 1 83.12 88 VAL A O 1
ATOM 662 N N . LEU A 1 89 ? -20.453 8.055 18.656 1 87.81 89 LEU A N 1
ATOM 663 C CA . LEU A 1 89 ? -19.656 7.078 17.922 1 87.81 89 LEU A CA 1
ATOM 664 C C . LEU A 1 89 ? -20.547 6.035 17.25 1 87.81 89 LEU A C 1
ATOM 666 O O . LEU A 1 89 ? -20.297 5.617 16.125 1 87.81 89 LEU A O 1
ATOM 670 N N . ALA A 1 90 ? -21.562 5.656 17.984 1 89.75 90 ALA A N 1
ATOM 671 C CA . ALA A 1 90 ? -22.5 4.684 17.422 1 89.75 90 ALA A CA 1
ATOM 672 C C . ALA A 1 90 ? -23.234 5.25 16.203 1 89.75 90 ALA A C 1
ATOM 674 O O . ALA A 1 90 ? -23.438 4.543 15.227 1 89.75 90 ALA A O 1
ATOM 675 N N . ASP A 1 91 ? -23.594 6.496 16.281 1 90.69 91 ASP A N 1
ATOM 676 C CA . ASP A 1 91 ? -24.266 7.141 15.148 1 90.69 91 ASP A CA 1
ATOM 677 C C . ASP A 1 91 ? -23.344 7.184 13.93 1 90.69 91 ASP A C 1
ATOM 679 O O . ASP A 1 91 ? -23.766 6.898 12.812 1 90.69 91 ASP A O 1
ATOM 683 N N . LYS A 1 92 ? -22.125 7.441 14.18 1 91.19 92 LYS A N 1
ATOM 684 C CA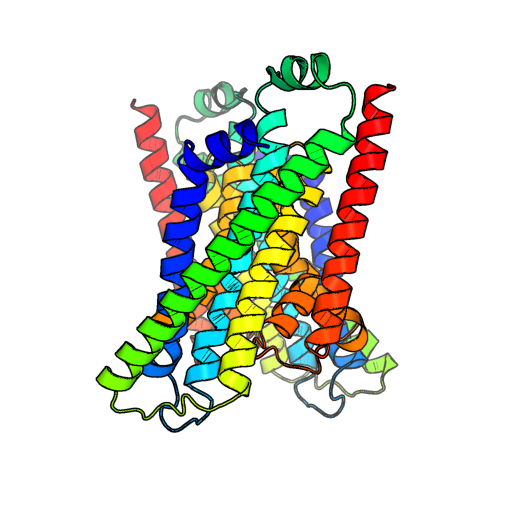 . LYS A 1 92 ? -21.172 7.512 13.078 1 91.19 92 LYS A CA 1
ATOM 685 C C . LYS A 1 92 ? -20.906 6.125 12.492 1 91.19 92 LYS A C 1
ATOM 687 O O . LYS A 1 92 ? -20.781 5.973 11.273 1 91.19 92 LYS A O 1
ATOM 692 N N . LEU A 1 93 ? -20.844 5.262 13.422 1 94.06 93 LEU A N 1
ATOM 693 C CA . LEU A 1 93 ? -20.641 3.889 12.969 1 94.06 93 LEU A CA 1
ATOM 694 C C . LEU A 1 93 ? -21.797 3.441 12.078 1 94.06 93 LEU A C 1
ATOM 696 O O . LEU A 1 93 ? -21.562 2.873 11.008 1 94.06 93 LEU A O 1
ATOM 700 N N . ILE A 1 94 ? -22.969 3.689 12.43 1 94.94 94 ILE A N 1
ATOM 701 C CA . ILE A 1 94 ? -24.156 3.268 11.688 1 94.94 94 ILE A CA 1
ATOM 702 C C . ILE A 1 94 ? -24.188 3.984 10.336 1 94.94 94 ILE A C 1
ATOM 704 O O . ILE A 1 94 ? -24.359 3.35 9.297 1 94.94 94 ILE A O 1
ATOM 708 N N . VAL A 1 95 ? -24.016 5.242 10.367 1 94.94 95 VAL A N 1
ATOM 709 C CA . VAL A 1 95 ? -24.141 6.051 9.156 1 94.94 95 VAL A CA 1
ATOM 710 C C . VAL A 1 95 ? -23.047 5.68 8.172 1 94.94 95 VAL A C 1
ATOM 712 O O . VAL A 1 95 ? -23.312 5.484 6.98 1 94.94 95 VAL A O 1
ATOM 715 N N . HIS A 1 96 ? -21.875 5.504 8.672 1 94.88 96 HIS A N 1
ATOM 716 C CA . HIS A 1 96 ? -20.766 5.289 7.746 1 9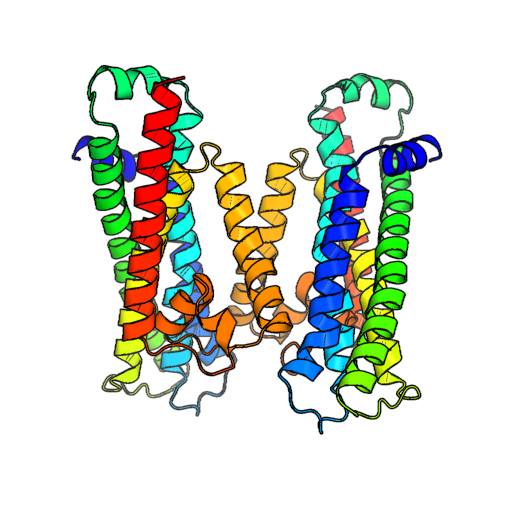4.88 96 HIS A CA 1
ATOM 717 C C . HIS A 1 96 ? -20.656 3.82 7.352 1 94.88 96 HIS A C 1
ATOM 719 O O . HIS A 1 96 ? -20.141 3.498 6.273 1 94.88 96 HIS A O 1
ATOM 725 N N . THR A 1 97 ? -21.062 2.957 8.227 1 96.5 97 THR A N 1
ATOM 726 C CA . THR A 1 97 ? -21.234 1.583 7.777 1 96.5 97 THR A CA 1
ATOM 727 C C . THR A 1 97 ? -22.266 1.517 6.652 1 96.5 97 THR A C 1
ATOM 729 O O . THR A 1 97 ? -22.078 0.801 5.664 1 96.5 97 THR A O 1
ATOM 732 N N . GLY A 1 98 ? -23.375 2.229 6.816 1 96.94 98 GLY A N 1
ATOM 733 C CA . GLY A 1 98 ? -24.344 2.344 5.75 1 96.94 98 GLY A CA 1
ATOM 734 C C . GLY A 1 98 ? -23.781 2.916 4.469 1 96.94 98 GLY A C 1
ATOM 735 O O . GLY A 1 98 ? -24.109 2.449 3.373 1 96.94 98 GLY A O 1
ATOM 736 N N . ALA A 1 99 ? -22.953 3.914 4.613 1 96.12 99 ALA A N 1
ATOM 737 C CA . ALA A 1 99 ? -22.281 4.477 3.443 1 96.12 99 ALA A CA 1
ATOM 738 C C . ALA A 1 99 ? -21.406 3.436 2.764 1 96.12 99 ALA A C 1
ATOM 740 O O . ALA A 1 99 ? -21.328 3.379 1.533 1 96.12 99 ALA A O 1
ATOM 741 N N . GLY A 1 100 ? -20.703 2.648 3.598 1 97.38 100 GLY A N 1
ATOM 742 C CA . GLY A 1 100 ? -19.922 1.554 3.041 1 97.38 100 GLY A CA 1
ATOM 743 C C . GLY A 1 100 ? -20.75 0.573 2.242 1 97.38 100 GLY A C 1
ATOM 744 O O . GLY A 1 100 ? -20.328 0.104 1.185 1 97.38 100 GLY A O 1
ATOM 745 N N . ALA A 1 101 ? -21.953 0.323 2.785 1 97.75 101 ALA A N 1
ATOM 746 C CA . ALA A 1 101 ? -22.875 -0.547 2.061 1 97.75 101 ALA A CA 1
ATOM 747 C C . ALA A 1 101 ? -23.266 0.068 0.72 1 97.75 101 ALA A C 1
ATOM 749 O O . ALA A 1 101 ? -23.328 -0.629 -0.296 1 97.75 101 ALA A O 1
ATOM 750 N N . LEU A 1 102 ? -23.516 1.313 0.731 1 96.38 102 LEU A N 1
ATOM 751 C CA . LEU A 1 102 ? -23.875 2.002 -0.502 1 96.38 102 LEU A CA 1
ATOM 752 C C . LEU A 1 102 ? -22.734 1.968 -1.503 1 96.38 102 LEU A C 1
ATOM 754 O O . LEU A 1 102 ? -22.938 1.725 -2.693 1 96.38 102 LEU A O 1
ATOM 758 N N . PHE A 1 103 ? -21.547 2.238 -1.014 1 96.56 103 PHE A N 1
ATOM 759 C CA . PHE A 1 103 ? -20.359 2.146 -1.858 1 96.56 103 PHE A CA 1
ATOM 760 C C . PHE A 1 103 ? -20.234 0.761 -2.482 1 96.56 103 PHE A C 1
ATOM 762 O O . PHE A 1 103 ? -20.016 0.634 -3.688 1 96.56 103 PHE A O 1
ATOM 769 N N . GLY A 1 104 ? -20.406 -0.272 -1.627 1 97.62 104 GLY A N 1
ATOM 770 C CA . GLY A 1 104 ? -20.312 -1.643 -2.105 1 97.62 104 GLY A CA 1
ATOM 771 C C . GLY A 1 104 ? -21.406 -1.992 -3.111 1 97.62 104 GLY A C 1
ATOM 772 O O . GLY A 1 104 ? -21.125 -2.613 -4.141 1 97.62 104 GLY A O 1
ATOM 773 N N . LEU A 1 105 ? -22.609 -1.569 -2.855 1 98.12 105 LEU A N 1
ATOM 774 C CA . LEU A 1 105 ? -23.734 -1.911 -3.725 1 98.12 105 LEU A CA 1
ATOM 775 C C . LEU A 1 105 ? -23.625 -1.187 -5.062 1 98.12 105 LEU A C 1
ATOM 777 O O . LEU A 1 105 ? -23.844 -1.785 -6.117 1 98.12 105 LEU A O 1
ATOM 781 N N . VAL A 1 106 ? -23.312 0.081 -5.02 1 97.94 106 VAL A N 1
ATOM 782 C CA . VAL A 1 106 ? -23.078 0.82 -6.258 1 97.94 106 VAL A CA 1
ATOM 783 C C . VAL A 1 106 ? -21.922 0.202 -7.023 1 97.94 106 VAL A C 1
ATOM 785 O O . VAL A 1 106 ? -21.969 0.054 -8.242 1 97.94 106 VAL A O 1
ATOM 788 N N . GLY A 1 107 ? -20.891 -0.165 -6.305 1 97.81 107 GLY A N 1
ATOM 789 C CA . GLY A 1 107 ? -19.75 -0.838 -6.918 1 97.81 107 GLY A CA 1
ATOM 790 C C . GLY A 1 107 ? -20.125 -2.17 -7.543 1 97.81 107 GLY A C 1
ATOM 791 O O . GLY A 1 107 ? -19.609 -2.527 -8.602 1 97.81 107 GLY A O 1
ATOM 792 N N . ALA A 1 108 ? -20.984 -2.871 -6.848 1 98 108 ALA A N 1
ATOM 793 C CA . ALA A 1 108 ? -21.438 -4.16 -7.371 1 98 108 ALA A CA 1
ATOM 794 C C . ALA A 1 108 ? -22.156 -3.99 -8.703 1 98 108 ALA A C 1
ATOM 796 O O . ALA A 1 108 ? -21.906 -4.738 -9.656 1 98 108 ALA A O 1
ATOM 797 N N . VAL A 1 109 ? -23.031 -3.047 -8.789 1 98.12 109 VAL A N 1
ATOM 798 C CA . VAL A 1 109 ? -23.75 -2.762 -10.031 1 98.12 109 VAL A CA 1
ATOM 799 C C . VAL A 1 109 ? -22.75 -2.383 -11.125 1 98.12 109 VAL A C 1
ATOM 801 O O . VAL A 1 109 ? -22.844 -2.881 -12.25 1 98.12 109 VAL A O 1
ATOM 804 N N . THR A 1 110 ? -21.828 -1.575 -10.766 1 97.5 110 THR A N 1
ATOM 805 C CA . THR A 1 110 ? -20.797 -1.144 -11.719 1 97.5 110 THR A CA 1
ATOM 806 C C . THR A 1 110 ? -19.969 -2.328 -12.188 1 97.5 110 THR A C 1
ATOM 808 O O . THR A 1 110 ? -19.688 -2.467 -13.383 1 97.5 110 THR A O 1
ATOM 811 N N . ALA A 1 111 ? -19.562 -3.154 -11.281 1 96.5 111 ALA A N 1
ATOM 812 C CA . ALA A 1 111 ? -18.719 -4.309 -11.609 1 96.5 111 ALA A CA 1
ATOM 813 C C . ALA A 1 111 ? -19.453 -5.254 -12.562 1 96.5 111 ALA A C 1
ATOM 815 O O . ALA A 1 111 ? -18.875 -5.727 -13.539 1 96.5 111 ALA A O 1
ATOM 816 N N . ILE A 1 112 ? -20.703 -5.512 -12.266 1 96.94 112 ILE A N 1
ATOM 817 C CA . ILE A 1 112 ? -21.516 -6.422 -13.078 1 96.94 112 ILE A CA 1
ATOM 818 C C . ILE A 1 112 ? -21.719 -5.816 -14.469 1 96.94 112 ILE A C 1
ATOM 820 O O . ILE A 1 112 ? -21.547 -6.5 -15.477 1 96.94 112 ILE A O 1
ATOM 824 N N . ALA A 1 113 ? -22.062 -4.578 -14.516 1 97.62 113 ALA A N 1
ATOM 825 C CA . ALA A 1 113 ? -22.266 -3.898 -15.797 1 97.62 113 ALA A CA 1
ATOM 826 C C . ALA A 1 113 ? -20.984 -3.875 -16.625 1 97.62 113 ALA A C 1
ATOM 828 O O . ALA A 1 113 ? -21 -4.16 -17.812 1 97.62 113 ALA A O 1
ATOM 829 N N . ALA A 1 114 ? -19.891 -3.568 -16.016 1 96.25 114 ALA A N 1
ATOM 830 C CA . ALA A 1 114 ? -18.609 -3.52 -16.703 1 96.25 114 ALA A CA 1
ATOM 831 C C . ALA A 1 114 ? -18.219 -4.898 -17.219 1 96.25 114 ALA A C 1
ATOM 833 O O . ALA A 1 114 ? -17.672 -5.023 -18.312 1 96.25 114 ALA A O 1
ATOM 834 N N . THR A 1 115 ? -18.438 -5.875 -16.391 1 95.44 115 THR A N 1
ATOM 835 C CA . THR A 1 115 ? -18.156 -7.246 -16.797 1 95.44 115 THR A CA 1
ATOM 836 C C . THR A 1 115 ? -19 -7.633 -18 1 95.44 115 THR A C 1
ATOM 838 O O . THR A 1 115 ? -18.484 -8.203 -18.969 1 95.44 115 THR A O 1
ATOM 841 N N . ALA A 1 116 ? -20.234 -7.305 -17.969 1 96.44 116 ALA A N 1
ATOM 842 C CA . ALA A 1 116 ? -21.125 -7.621 -19.078 1 96.44 116 ALA A CA 1
ATOM 843 C C . ALA A 1 116 ? -20.688 -6.922 -20.359 1 96.44 116 ALA A C 1
ATOM 845 O O . ALA A 1 116 ? -20.641 -7.535 -21.422 1 96.44 116 ALA A O 1
ATOM 846 N N . VAL A 1 117 ? -20.344 -5.711 -20.25 1 96.69 117 VAL A N 1
ATOM 847 C CA . VAL A 1 117 ? -19.906 -4.93 -21.406 1 96.69 117 VAL A CA 1
ATOM 848 C C . VAL A 1 117 ? -18.609 -5.5 -21.953 1 96.69 117 VAL A C 1
ATOM 850 O O . VAL A 1 117 ? -18.453 -5.656 -23.172 1 96.69 117 VAL A O 1
ATOM 853 N N . ALA A 1 118 ? -17.672 -5.781 -21.062 1 94.94 118 ALA A N 1
ATOM 854 C CA . ALA A 1 118 ? -16.391 -6.328 -21.484 1 94.94 118 ALA A CA 1
ATOM 855 C C . ALA A 1 118 ? -16.562 -7.695 -22.141 1 94.94 118 ALA A C 1
ATOM 857 O O . ALA A 1 118 ? -15.906 -7.996 -23.141 1 94.94 118 ALA A O 1
ATOM 858 N N . ALA A 1 119 ? -17.391 -8.484 -21.562 1 95.62 119 ALA A N 1
ATOM 859 C CA . ALA A 1 119 ? -17.672 -9.805 -22.109 1 95.62 119 ALA A CA 1
ATOM 860 C C . ALA A 1 119 ? -18.25 -9.695 -23.516 1 95.62 119 ALA A C 1
ATOM 862 O O . ALA A 1 119 ? -17.828 -10.414 -24.438 1 95.62 119 ALA A O 1
ATOM 863 N N . ALA A 1 120 ? -19.156 -8.852 -23.688 1 95.88 120 ALA A N 1
ATOM 864 C CA . ALA A 1 120 ? -19.766 -8.641 -24.984 1 95.88 120 ALA A CA 1
ATOM 865 C C . ALA A 1 120 ? -18.734 -8.133 -26 1 95.88 120 ALA A C 1
ATOM 867 O O . ALA A 1 120 ? -18.703 -8.578 -27.141 1 95.88 120 ALA A O 1
ATOM 868 N N . ALA A 1 121 ? -17.906 -7.285 -25.562 1 95.25 121 ALA A N 1
ATOM 869 C CA . ALA A 1 121 ? -16.922 -6.656 -26.453 1 95.25 121 ALA A CA 1
ATOM 870 C C . ALA A 1 121 ? -15.852 -7.652 -26.875 1 95.25 121 ALA A C 1
ATOM 872 O O . ALA A 1 121 ? -15.203 -7.473 -27.906 1 95.25 121 ALA A O 1
ATOM 873 N N . THR A 1 122 ? -15.672 -8.695 -26.094 1 94.88 122 THR A N 1
ATOM 874 C CA . THR A 1 122 ? -14.594 -9.633 -26.359 1 94.88 122 THR A CA 1
ATOM 875 C C . THR A 1 122 ? -15.148 -10.992 -26.766 1 94.88 122 THR A C 1
ATOM 877 O O . THR A 1 122 ? -14.398 -11.961 -26.922 1 94.88 122 THR A O 1
ATOM 880 N N . ASP A 1 123 ? -16.406 -11.102 -26.797 1 94.56 123 ASP A N 1
ATOM 881 C CA . ASP A 1 123 ? -17.109 -12.312 -27.203 1 94.56 123 ASP A CA 1
ATOM 882 C C . ASP A 1 123 ? -16.812 -13.461 -26.234 1 94.56 123 ASP A C 1
ATOM 884 O O . ASP A 1 123 ? -16.531 -14.578 -26.656 1 94.56 123 ASP A O 1
ATOM 888 N N . VAL A 1 124 ? -16.703 -13.109 -25.016 1 94.38 124 VAL A N 1
ATOM 889 C CA . VAL A 1 124 ? -16.578 -14.094 -23.953 1 94.38 124 VAL A CA 1
ATOM 890 C C . VAL A 1 124 ? -17.938 -14.391 -23.328 1 94.38 124 VAL A C 1
ATOM 892 O O . VAL A 1 124 ? -18.703 -13.469 -23.047 1 94.38 124 VAL A O 1
ATOM 895 N N . THR A 1 125 ? -18.266 -15.617 -23.172 1 94.25 125 THR A N 1
ATOM 896 C CA . THR A 1 125 ? -19.516 -15.992 -22.531 1 94.25 125 THR A CA 1
ATOM 897 C C . THR A 1 125 ? -19.344 -16.109 -21.031 1 94.25 125 THR A C 1
ATOM 899 O O . THR A 1 125 ? -18.531 -16.906 -20.547 1 94.25 125 THR A O 1
ATOM 902 N N . VAL A 1 126 ? -20.031 -15.281 -20.328 1 94.69 126 VAL A N 1
ATOM 903 C CA . VAL A 1 126 ? -20 -15.305 -18.875 1 94.69 126 VAL A CA 1
ATOM 904 C C . VAL A 1 126 ? -21.125 -16.172 -18.344 1 94.69 126 VAL A C 1
ATOM 906 O O . VAL A 1 126 ? -22.266 -16.062 -18.797 1 94.69 126 VAL A O 1
ATOM 909 N N . ASP A 1 127 ? -20.797 -17.156 -17.469 1 94.81 127 ASP A N 1
ATOM 910 C CA . ASP A 1 127 ? -21.812 -17.922 -16.781 1 94.81 127 ASP A CA 1
ATOM 911 C C . ASP A 1 127 ? -22.391 -17.156 -15.602 1 94.81 127 ASP A C 1
ATOM 913 O O . ASP A 1 127 ? -21.875 -17.234 -14.484 1 94.81 127 ASP A O 1
ATOM 917 N N . TRP A 1 128 ? -23.5 -16.5 -15.805 1 94.44 128 TRP A N 1
ATOM 918 C CA . TRP A 1 128 ? -24.109 -15.664 -14.781 1 94.44 128 TRP A CA 1
ATOM 919 C C . TRP A 1 128 ? -24.766 -16.516 -13.695 1 94.44 128 TRP A C 1
ATOM 921 O O . TRP A 1 128 ? -25.125 -15.992 -12.633 1 94.44 128 TRP A O 1
ATOM 931 N N . SER A 1 129 ? -24.812 -17.812 -13.906 1 94.06 129 SER A N 1
ATOM 932 C CA . SER A 1 129 ? -25.391 -18.688 -12.906 1 94.06 129 SER A CA 1
ATOM 933 C C . SER A 1 129 ? -24.328 -19.219 -11.945 1 94.06 129 SER A C 1
ATOM 935 O O . SER A 1 129 ? -24.641 -19.906 -10.984 1 94.06 129 SER A O 1
ATOM 937 N N . ASP A 1 130 ? -23.141 -18.828 -12.234 1 93.31 130 ASP A N 1
ATOM 938 C CA . ASP A 1 130 ? -22.047 -19.234 -11.367 1 93.31 130 ASP A CA 1
ATOM 939 C C . ASP A 1 130 ? -22.203 -18.656 -9.961 1 93.31 130 ASP A C 1
ATOM 941 O O . ASP A 1 130 ? -22.078 -17.453 -9.758 1 93.31 130 ASP A O 1
ATOM 945 N N . SER A 1 131 ? -22.453 -19.578 -8.977 1 93.56 131 SER A N 1
ATOM 946 C CA . SER A 1 131 ? -22.656 -19.141 -7.602 1 93.56 131 SER A CA 1
ATOM 947 C C . SER A 1 131 ? -21.406 -18.484 -7.027 1 93.56 131 SER A C 1
ATOM 949 O O . SER A 1 131 ? -21.5 -17.594 -6.168 1 93.56 131 SER A O 1
ATOM 951 N N . LEU A 1 132 ? -20.266 -18.844 -7.52 1 92.44 132 LEU A N 1
ATOM 952 C CA . LEU A 1 132 ? -19.016 -18.281 -7.016 1 92.44 132 LEU A CA 1
ATOM 953 C C . LEU A 1 132 ? -18.859 -16.828 -7.457 1 92.44 132 LEU A C 1
ATOM 955 O O . LEU A 1 132 ? -18.266 -16.016 -6.734 1 92.44 132 LEU A O 1
ATOM 959 N N . LEU A 1 133 ? -19.422 -16.5 -8.602 1 94.5 133 LEU A N 1
ATOM 960 C CA . LEU A 1 133 ? -19.406 -15.125 -9.07 1 94.5 133 LEU A CA 1
ATOM 961 C C . LEU A 1 133 ? -20.188 -14.227 -8.117 1 94.5 133 LEU A C 1
ATOM 963 O O . LEU A 1 133 ? -19.688 -13.188 -7.676 1 94.5 133 LEU A O 1
ATOM 967 N N . TRP A 1 134 ? -21.281 -14.711 -7.676 1 95.69 134 TRP A N 1
ATOM 968 C CA . TRP A 1 134 ? -22.141 -13.891 -6.84 1 95.69 134 TRP A CA 1
ATOM 969 C C . TRP A 1 134 ? -21.641 -13.852 -5.398 1 95.69 134 TRP A C 1
ATOM 971 O O . TRP A 1 134 ? -21.812 -12.852 -4.699 1 95.69 134 TRP A O 1
ATOM 981 N N . ARG A 1 135 ? -20.969 -14.891 -4.988 1 94.38 135 ARG A N 1
ATOM 982 C CA . ARG A 1 135 ? -20.312 -14.859 -3.684 1 94.38 135 ARG A CA 1
ATOM 983 C C . ARG A 1 135 ? -19.172 -13.852 -3.666 1 94.38 135 ARG A C 1
ATOM 985 O O . ARG A 1 135 ? -18.922 -13.203 -2.648 1 94.38 135 ARG A O 1
ATOM 992 N N . THR A 1 136 ? -18.453 -13.797 -4.785 1 94.44 136 THR A N 1
ATOM 993 C CA . THR A 1 136 ? -17.391 -12.812 -4.91 1 94.44 136 THR A CA 1
ATOM 994 C C . THR A 1 136 ? -17.938 -11.391 -4.848 1 94.44 136 THR A C 1
ATOM 996 O O . THR A 1 136 ? -17.406 -10.539 -4.141 1 94.44 136 THR A O 1
ATOM 999 N N . VAL A 1 137 ? -19.047 -11.172 -5.484 1 96.62 137 VAL A N 1
ATOM 1000 C CA . VAL A 1 137 ? -19.688 -9.859 -5.496 1 96.62 137 VAL A CA 1
ATOM 1001 C C . VAL A 1 137 ? -20.188 -9.516 -4.094 1 96.62 137 VAL A C 1
ATOM 1003 O O . VAL A 1 137 ? -19.906 -8.438 -3.574 1 96.62 137 VAL A O 1
ATOM 1006 N N . ALA A 1 138 ? -20.828 -10.477 -3.449 1 96.88 138 ALA A N 1
ATOM 1007 C CA . ALA A 1 138 ? -21.328 -10.266 -2.098 1 96.88 138 ALA A CA 1
ATOM 1008 C C . ALA A 1 138 ? -20.188 -10.023 -1.112 1 96.88 138 ALA A C 1
ATOM 1010 O O . ALA A 1 138 ? -20.312 -9.188 -0.211 1 96.88 138 ALA A O 1
ATOM 1011 N N . GLY A 1 139 ? -19.172 -10.773 -1.301 1 96.44 139 GLY A N 1
ATOM 1012 C CA . GLY A 1 139 ? -18 -10.594 -0.46 1 96.44 139 GLY A CA 1
ATOM 1013 C C . GLY A 1 139 ? -17.359 -9.227 -0.61 1 96.44 139 GLY A C 1
ATOM 1014 O O . GLY A 1 139 ? -16.891 -8.641 0.369 1 96.44 139 GLY A O 1
ATOM 1015 N N . GLY A 1 140 ? -17.328 -8.766 -1.837 1 96.31 140 GLY A N 1
ATOM 1016 C CA . GLY A 1 140 ? -16.812 -7.422 -2.064 1 96.31 140 GLY A CA 1
ATOM 1017 C C . GLY A 1 140 ? -17.641 -6.344 -1.378 1 96.31 140 GLY A C 1
ATOM 1018 O O . GLY A 1 140 ? -17.078 -5.402 -0.807 1 96.31 140 GLY A O 1
ATOM 1019 N N . VAL A 1 141 ? -18.906 -6.52 -1.421 1 97.75 141 VAL A N 1
ATOM 1020 C CA . VAL A 1 141 ? -19.797 -5.578 -0.748 1 97.75 141 VAL A CA 1
ATOM 1021 C C . VAL A 1 141 ? -19.547 -5.621 0.759 1 97.75 141 VAL A C 1
ATOM 1023 O O . VAL A 1 141 ? -19.406 -4.578 1.4 1 97.75 141 VAL A O 1
ATOM 1026 N N . ALA A 1 142 ? -19.422 -6.812 1.264 1 97.62 142 ALA A N 1
ATOM 1027 C CA . ALA A 1 142 ? -19.188 -6.984 2.695 1 97.62 142 ALA A CA 1
ATOM 1028 C C . ALA A 1 142 ? -17.859 -6.387 3.107 1 97.62 142 ALA A C 1
ATOM 1030 O O . ALA A 1 142 ? -17.719 -5.832 4.203 1 97.62 142 ALA A O 1
ATOM 1031 N N . TRP A 1 143 ? -16.906 -6.551 2.281 1 97.19 143 TRP A N 1
ATOM 1032 C CA . TRP A 1 143 ? -15.586 -5.961 2.537 1 97.19 143 TRP A CA 1
ATOM 1033 C C . TRP A 1 143 ? -15.688 -4.449 2.688 1 97.19 143 TRP A C 1
ATOM 1035 O O . TRP A 1 143 ? -15.148 -3.875 3.635 1 97.19 143 TRP A O 1
ATOM 1045 N N . ASN A 1 144 ? -16.438 -3.828 1.78 1 97.5 144 ASN A N 1
ATOM 1046 C CA . ASN A 1 144 ? -16.609 -2.381 1.836 1 97.5 144 ASN A CA 1
ATOM 1047 C C . ASN A 1 144 ? -17.344 -1.953 3.111 1 97.5 144 ASN A C 1
ATOM 1049 O O . ASN A 1 144 ? -16.953 -0.962 3.74 1 97.5 144 ASN A O 1
ATOM 1053 N N . ILE A 1 145 ? -18.266 -2.725 3.508 1 98.12 145 ILE A N 1
ATOM 1054 C CA . ILE A 1 145 ? -19.016 -2.441 4.73 1 98.12 145 ILE A CA 1
ATOM 1055 C C . ILE A 1 145 ? -18.078 -2.525 5.934 1 98.12 145 ILE A C 1
ATOM 1057 O O . ILE A 1 145 ? -18.016 -1.598 6.746 1 98.12 145 ILE A O 1
ATOM 1061 N N . ALA A 1 146 ? -17.359 -3.561 6.012 1 97.94 146 ALA A N 1
ATOM 1062 C CA . ALA A 1 146 ? -16.5 -3.822 7.164 1 97.94 146 ALA A CA 1
ATOM 1063 C C . ALA A 1 146 ? -15.398 -2.773 7.277 1 97.94 146 ALA A C 1
ATOM 1065 O O . ALA A 1 146 ? -15.086 -2.305 8.375 1 97.94 146 ALA A O 1
ATOM 1066 N N . PHE A 1 147 ? -14.859 -2.383 6.184 1 98.19 147 PHE A N 1
ATOM 1067 C CA . PHE A 1 147 ? -13.727 -1.467 6.227 1 98.19 147 PHE A CA 1
ATOM 1068 C C . PHE A 1 147 ? -14.188 -0.042 6.5 1 98.19 147 PHE A C 1
ATOM 1070 O O . PHE A 1 147 ? -13.484 0.734 7.148 1 98.19 147 PHE A O 1
ATOM 1077 N N . ALA A 1 148 ? -15.398 0.268 6.039 1 98.12 148 ALA A N 1
ATOM 1078 C CA . ALA A 1 148 ? -15.961 1.549 6.461 1 98.12 148 ALA A CA 1
ATOM 1079 C C . ALA A 1 148 ? -16.109 1.612 7.98 1 98.12 148 ALA A C 1
ATOM 1081 O O . ALA A 1 148 ? -15.703 2.598 8.609 1 98.12 148 ALA A O 1
ATOM 1082 N N . ALA A 1 149 ? -16.578 0.558 8.516 1 97.88 149 ALA A N 1
ATOM 1083 C CA . ALA A 1 149 ? -16.766 0.488 9.961 1 97.88 149 ALA A CA 1
ATOM 1084 C C . ALA A 1 149 ? -15.422 0.51 10.688 1 97.88 149 ALA A C 1
ATOM 1086 O O . ALA A 1 149 ? -15.258 1.218 11.68 1 97.88 149 ALA A O 1
ATOM 1087 N N . LEU A 1 150 ? -14.531 -0.261 10.195 1 97.94 150 LEU A N 1
ATOM 1088 C CA . LEU A 1 150 ? -13.195 -0.29 10.781 1 97.94 150 LEU A CA 1
ATOM 1089 C C . LEU A 1 150 ? -12.555 1.093 10.742 1 97.94 150 LEU A C 1
ATOM 1091 O O . LEU A 1 150 ? -11.891 1.501 11.695 1 97.94 150 LEU A O 1
ATOM 1095 N N . GLY A 1 151 ? -12.766 1.757 9.633 1 97.62 151 GLY A N 1
ATOM 1096 C CA . GLY A 1 151 ? -12.25 3.111 9.5 1 97.62 151 GLY A CA 1
ATOM 1097 C C . GLY A 1 151 ? -12.766 4.051 10.578 1 97.62 151 GLY A C 1
ATOM 1098 O O . GLY A 1 151 ? -12.008 4.867 11.109 1 97.62 151 GLY A O 1
ATOM 1099 N N . VAL A 1 152 ? -14.023 3.93 10.859 1 95.56 152 VAL A N 1
ATOM 1100 C CA . VAL A 1 152 ? -14.602 4.754 11.914 1 95.56 152 VAL A CA 1
ATOM 1101 C C . VAL A 1 152 ? -13.867 4.492 13.234 1 95.56 152 VAL A C 1
ATOM 1103 O O . VAL A 1 152 ? -13.508 5.434 13.945 1 95.56 152 VAL A O 1
ATOM 1106 N N . GLY A 1 153 ? -13.633 3.242 13.516 1 95.25 153 GLY A N 1
ATOM 1107 C CA . GLY A 1 153 ? -12.906 2.889 14.719 1 95.25 153 GLY A CA 1
ATOM 1108 C C . GLY A 1 153 ? -11.5 3.453 14.758 1 95.25 153 GLY A C 1
ATOM 1109 O O . GLY A 1 153 ? -11.07 4.016 15.766 1 95.25 153 GLY A O 1
ATOM 1110 N N . ILE A 1 154 ? -10.82 3.334 13.688 1 95.75 154 ILE A N 1
ATOM 1111 C CA . ILE A 1 154 ? -9.461 3.848 13.586 1 95.75 154 ILE A CA 1
ATOM 1112 C C . ILE A 1 154 ? -9.469 5.367 13.758 1 95.75 154 ILE A C 1
ATOM 1114 O O . ILE A 1 154 ? -8.641 5.918 14.484 1 95.75 154 ILE A O 1
ATOM 1118 N N . GLY A 1 155 ? -10.375 5.98 13.055 1 94.12 155 GLY A N 1
ATOM 1119 C CA . GLY A 1 155 ? -10.477 7.426 13.156 1 94.12 155 GLY A CA 1
ATOM 1120 C C . GLY A 1 155 ? -10.766 7.91 14.562 1 94.12 155 GLY A C 1
ATOM 1121 O O . GLY A 1 155 ? -10.328 8.992 14.953 1 94.12 155 GLY A O 1
ATOM 1122 N N . ALA A 1 156 ? -11.469 7.109 15.25 1 92.19 156 ALA A N 1
ATOM 1123 C CA . ALA A 1 156 ? -11.773 7.461 16.641 1 92.19 156 ALA A CA 1
ATOM 1124 C C . ALA A 1 156 ? -10.531 7.336 17.516 1 92.19 156 ALA A C 1
ATOM 1126 O O . ALA A 1 156 ? -10.398 8.055 18.516 1 92.19 156 ALA A O 1
ATOM 1127 N N . LEU A 1 157 ? -9.672 6.465 17.156 1 92.38 157 LEU A N 1
ATOM 1128 C CA . LEU A 1 157 ? -8.477 6.211 17.953 1 92.38 157 LEU A CA 1
ATOM 1129 C C . LEU A 1 157 ? -7.363 7.184 17.594 1 92.38 157 LEU A C 1
ATOM 1131 O O . LEU A 1 157 ? -6.531 7.523 18.422 1 92.38 157 LEU A O 1
ATOM 1135 N N . VAL A 1 158 ? -7.344 7.617 16.344 1 92.19 158 VAL A N 1
ATOM 1136 C CA . VAL A 1 158 ? -6.316 8.523 15.828 1 92.19 158 VAL A CA 1
ATOM 1137 C C . VAL A 1 158 ? -6.965 9.82 15.344 1 92.19 158 VAL A C 1
ATOM 1139 O O . VAL A 1 158 ? -7.461 9.891 14.219 1 92.19 158 VAL A O 1
ATOM 1142 N N . PRO A 1 159 ? -6.883 10.883 16.094 1 86.44 159 PRO A N 1
ATOM 1143 C CA . PRO A 1 159 ? -7.633 12.109 15.82 1 86.44 159 PRO A CA 1
ATOM 1144 C C . PRO A 1 159 ? -7.043 12.914 14.656 1 86.44 159 PRO A C 1
ATOM 1146 O O . PRO A 1 159 ? -7.637 13.906 14.227 1 86.44 159 PRO A O 1
ATOM 1149 N N . ASN A 1 160 ? -6.027 12.484 14.086 1 90.69 160 ASN A N 1
ATOM 1150 C CA . ASN A 1 160 ? -5.438 13.133 12.914 1 90.69 160 ASN A CA 1
ATOM 1151 C C . ASN A 1 160 ? -5.68 12.328 11.648 1 90.69 160 ASN A C 1
ATOM 1153 O O . ASN A 1 160 ? -5.156 11.227 11.5 1 90.69 160 ASN A O 1
ATOM 1157 N N . VAL A 1 161 ? -6.52 12.945 10.734 1 91.12 161 VAL A N 1
ATOM 1158 C CA . VAL A 1 161 ? -6.918 12.266 9.508 1 91.12 161 VAL A CA 1
ATOM 1159 C C . VAL A 1 161 ? -5.676 11.805 8.742 1 91.12 161 VAL A C 1
ATOM 1161 O O . VAL A 1 161 ? -5.598 10.656 8.305 1 91.12 161 VAL A O 1
ATOM 1164 N N . THR A 1 162 ? -4.707 12.727 8.633 1 90.88 162 THR A N 1
ATOM 1165 C CA . THR A 1 162 ? -3.504 12.43 7.859 1 90.88 162 THR A CA 1
ATOM 1166 C C . THR A 1 162 ? -2.752 11.25 8.469 1 90.88 162 THR A C 1
ATOM 1168 O O . THR A 1 162 ? -2.395 10.305 7.766 1 90.88 162 THR A O 1
ATOM 1171 N N . ALA A 1 163 ? -2.594 11.258 9.758 1 91.5 163 ALA A N 1
ATOM 1172 C CA . ALA A 1 163 ? -1.899 10.18 10.453 1 91.5 163 ALA A CA 1
ATOM 1173 C C . ALA A 1 163 ? -2.658 8.859 10.312 1 91.5 163 ALA A C 1
ATOM 1175 O O . ALA A 1 163 ? -2.055 7.812 10.07 1 91.5 163 ALA A O 1
ATOM 1176 N N . ALA A 1 164 ? -3.947 8.914 10.438 1 94.94 164 ALA A N 1
ATOM 1177 C CA . ALA A 1 164 ? -4.77 7.707 10.391 1 94.94 164 ALA A CA 1
ATOM 1178 C C . ALA A 1 164 ? -4.758 7.094 8.992 1 94.94 164 ALA A C 1
ATOM 1180 O O . ALA A 1 164 ? -4.605 5.879 8.844 1 94.94 164 ALA A O 1
ATOM 1181 N N . VAL A 1 165 ? -4.891 7.926 8 1 94.81 165 VAL A N 1
ATOM 1182 C CA . VAL A 1 165 ? -4.91 7.449 6.621 1 94.81 165 VAL A CA 1
ATOM 1183 C C . VAL A 1 165 ? -3.525 6.926 6.238 1 94.81 165 VAL A C 1
ATOM 1185 O O . VAL A 1 165 ? -3.402 5.84 5.668 1 94.81 165 VAL A O 1
ATOM 1188 N N . THR A 1 166 ? -2.486 7.707 6.574 1 92.81 166 THR A N 1
ATOM 1189 C CA . THR A 1 166 ? -1.118 7.285 6.293 1 92.81 166 THR A CA 1
ATOM 1190 C C . THR A 1 166 ? -0.808 5.961 6.984 1 92.81 166 THR A C 1
ATOM 1192 O O . THR A 1 166 ? -0.233 5.059 6.375 1 92.81 166 THR A O 1
ATOM 1195 N N . GLY A 1 167 ? -1.192 5.848 8.188 1 93.12 167 GLY A N 1
ATOM 1196 C CA . GLY A 1 167 ? -0.986 4.613 8.93 1 93.12 167 GLY A CA 1
ATOM 1197 C C . GLY A 1 167 ? -1.682 3.418 8.305 1 93.12 167 GLY A C 1
ATOM 1198 O O . GLY A 1 167 ? -1.111 2.328 8.227 1 93.12 167 GLY A O 1
ATOM 1199 N N . ALA A 1 168 ? -2.891 3.645 7.875 1 93.56 168 ALA A N 1
ATOM 1200 C CA . ALA A 1 168 ? -3.656 2.574 7.242 1 93.56 168 ALA A CA 1
ATOM 1201 C C . ALA A 1 168 ? -3.004 2.131 5.938 1 93.56 168 ALA A C 1
ATOM 1203 O O . ALA A 1 168 ? -2.9 0.933 5.66 1 93.56 168 ALA A O 1
ATOM 1204 N N . LEU A 1 169 ? -2.551 3.082 5.191 1 91.81 169 LEU A N 1
ATOM 1205 C CA . LEU A 1 169 ? -1.892 2.777 3.926 1 91.81 169 LEU A CA 1
ATOM 1206 C C . LEU A 1 169 ? -0.557 2.078 4.164 1 91.81 169 LEU A C 1
ATOM 1208 O O . LEU A 1 169 ? -0.205 1.143 3.441 1 91.81 169 LEU A O 1
ATOM 1212 N N . ALA A 1 170 ? 0.152 2.559 5.129 1 88.5 170 ALA A N 1
ATOM 1213 C CA . ALA A 1 170 ? 1.413 1.915 5.488 1 88.5 170 ALA A CA 1
ATOM 1214 C C . ALA A 1 170 ? 1.187 0.473 5.938 1 88.5 170 ALA A C 1
ATOM 1216 O O . ALA A 1 170 ? 1.963 -0.42 5.59 1 88.5 170 ALA A O 1
ATOM 1217 N N . TRP A 1 171 ? 0.137 0.289 6.684 1 90.25 171 TRP A N 1
ATOM 1218 C CA . TRP A 1 171 ? -0.221 -1.057 7.121 1 90.25 171 TRP A CA 1
ATOM 1219 C C . TRP A 1 171 ? -0.471 -1.969 5.922 1 90.25 171 TRP A C 1
ATOM 1221 O O . TRP A 1 171 ? 0.11 -3.051 5.828 1 90.25 171 TRP A O 1
ATOM 1231 N N . LEU A 1 172 ? -1.227 -1.466 5.039 1 87.19 172 LEU A N 1
ATOM 1232 C CA . LEU A 1 172 ? -1.585 -2.25 3.859 1 87.19 172 LEU A CA 1
ATOM 1233 C C . LEU A 1 172 ? -0.364 -2.5 2.98 1 87.19 172 LEU A C 1
ATOM 1235 O O . LEU A 1 172 ? -0.149 -3.619 2.514 1 87.19 172 LEU A O 1
ATOM 1239 N N . ALA A 1 173 ? 0.365 -1.503 2.797 1 79.56 173 ALA A N 1
ATOM 1240 C CA . ALA A 1 173 ? 1.466 -1.558 1.838 1 79.56 173 ALA A CA 1
ATOM 1241 C C . ALA A 1 173 ? 2.619 -2.398 2.375 1 79.56 173 ALA A C 1
ATOM 1243 O O . ALA A 1 173 ? 3.34 -3.041 1.605 1 79.56 173 ALA A O 1
ATOM 1244 N N . LEU A 1 174 ? 2.779 -2.424 3.762 1 77.19 174 LEU A N 1
ATOM 1245 C CA . LEU A 1 174 ? 4.027 -2.963 4.293 1 77.19 174 LEU A CA 1
ATOM 1246 C C . LEU A 1 174 ? 3.758 -4.059 5.316 1 77.19 174 LEU A C 1
ATOM 1248 O O . LEU A 1 174 ? 4.301 -5.16 5.211 1 77.19 174 LEU A O 1
ATOM 1252 N N . VAL A 1 175 ? 2.916 -3.795 6.215 1 82.06 175 VAL A N 1
ATOM 1253 C CA . VAL A 1 175 ? 2.83 -4.602 7.426 1 82.06 175 VAL A CA 1
ATOM 1254 C C . VAL A 1 175 ? 2.312 -5.996 7.086 1 82.06 175 VAL A C 1
ATOM 1256 O O . VAL A 1 175 ? 2.883 -7 7.516 1 82.06 175 VAL A O 1
ATOM 1259 N N . GLU A 1 176 ? 1.294 -6.012 6.281 1 83.19 176 GLU A N 1
ATOM 1260 C CA . GLU A 1 176 ? 0.7 -7.32 6.02 1 83.19 176 GLU A CA 1
ATOM 1261 C C . GLU A 1 176 ? 1.656 -8.211 5.234 1 83.19 176 GLU A C 1
ATOM 1263 O O . GLU A 1 176 ? 1.793 -9.398 5.535 1 83.19 176 GLU A O 1
ATOM 1268 N N . GLY A 1 177 ? 2.293 -7.664 4.215 1 76.81 177 GLY A N 1
ATOM 1269 C CA . GLY A 1 177 ? 3.26 -8.43 3.443 1 76.81 177 GLY A CA 1
ATOM 1270 C C . GLY A 1 177 ? 4.438 -8.914 4.27 1 76.81 177 GLY A C 1
ATOM 1271 O O . GLY A 1 177 ? 4.895 -10.047 4.109 1 76.81 177 GLY A O 1
ATOM 1272 N N . VAL A 1 178 ? 4.875 -8.102 5.168 1 74.19 178 VAL A N 1
ATOM 1273 C CA . VAL A 1 178 ? 6.004 -8.438 6.027 1 74.19 178 VAL A CA 1
ATOM 1274 C C . VAL A 1 178 ? 5.609 -9.555 6.992 1 74.19 178 VAL A C 1
ATOM 1276 O O . VAL A 1 178 ? 6.359 -10.516 7.18 1 74.19 178 VAL A O 1
ATOM 1279 N N . VAL A 1 179 ? 4.453 -9.453 7.551 1 80.44 179 VAL A N 1
ATOM 1280 C CA . VAL A 1 179 ? 3.99 -10.469 8.484 1 80.44 179 VAL A CA 1
ATOM 1281 C C . VAL A 1 179 ? 3.818 -11.805 7.754 1 80.44 179 VAL A C 1
ATOM 1283 O O . VAL A 1 179 ? 4.219 -12.852 8.266 1 80.44 179 VAL A O 1
ATOM 1286 N N . ALA A 1 180 ? 3.271 -11.711 6.582 1 78.62 180 ALA A N 1
ATOM 1287 C CA . ALA A 1 180 ? 3.09 -12.922 5.793 1 78.62 180 ALA A CA 1
ATOM 1288 C C . ALA A 1 180 ? 4.43 -13.586 5.48 1 78.62 180 ALA A C 1
ATOM 1290 O O . ALA A 1 180 ? 4.551 -14.812 5.508 1 78.62 180 ALA A O 1
ATOM 1291 N N . SER A 1 181 ? 5.352 -12.781 5.227 1 70.06 181 SER A N 1
ATOM 1292 C CA . SER A 1 181 ? 6.672 -13.297 4.871 1 70.06 181 SER A CA 1
ATOM 1293 C C . SER A 1 181 ? 7.379 -13.883 6.09 1 70.06 181 SER A C 1
ATOM 1295 O O . SER A 1 181 ? 8.062 -14.906 5.98 1 70.06 181 SER A O 1
ATOM 1297 N N . LEU A 1 182 ? 7.109 -13.328 7.273 1 69.69 182 LEU A N 1
ATOM 1298 C CA . LEU A 1 182 ? 7.824 -13.703 8.484 1 69.69 182 LEU A CA 1
ATOM 1299 C C . LEU A 1 182 ? 7.191 -14.93 9.133 1 69.69 182 LEU A C 1
ATOM 1301 O O . LEU A 1 182 ? 7.898 -15.852 9.555 1 69.69 182 LEU A O 1
ATOM 1305 N N . VAL A 1 183 ? 5.891 -14.836 9.164 1 76 183 VAL A N 1
ATOM 1306 C CA . VAL A 1 183 ? 5.266 -15.844 10.016 1 76 183 VAL A CA 1
ATOM 1307 C C . VAL A 1 183 ? 4.418 -16.781 9.172 1 76 183 VAL A C 1
ATOM 1309 O O . VAL A 1 183 ? 3.914 -17.797 9.672 1 76 183 VAL A O 1
ATOM 1312 N N . GLY A 1 184 ? 4.309 -16.484 7.938 1 74.88 184 GLY A N 1
ATOM 1313 C CA . GLY A 1 184 ? 3.607 -17.375 7.035 1 74.88 184 GLY A CA 1
ATOM 1314 C C . GLY A 1 184 ? 2.119 -17.094 6.949 1 74.88 184 GLY A C 1
ATOM 1315 O O . GLY A 1 184 ? 1.613 -16.203 7.625 1 74.88 184 GLY A O 1
ATOM 1316 N N . SER A 1 185 ? 1.475 -17.844 6.199 1 77.88 185 SER A N 1
ATOM 1317 C CA . SER A 1 185 ? 0.064 -17.625 5.891 1 77.88 185 SER A CA 1
ATOM 1318 C C . SER A 1 185 ? -0.827 -18.078 7.047 1 77.88 185 SER A C 1
ATOM 1320 O O . SER A 1 185 ? -1.97 -17.641 7.164 1 77.88 185 SER A O 1
ATOM 1322 N N . THR A 1 186 ? -0.252 -18.953 7.895 1 81.44 186 THR A N 1
ATOM 1323 C CA . THR A 1 186 ? -1.057 -19.453 9.008 1 81.44 186 THR A CA 1
ATOM 1324 C C . THR A 1 186 ? -1.376 -18.328 9.984 1 81.44 186 THR A C 1
ATOM 1326 O O . THR A 1 186 ? -2.451 -18.312 10.586 1 81.44 186 THR A O 1
ATOM 1329 N N . VAL A 1 187 ? -0.516 -17.391 10.023 1 83.12 187 VAL A N 1
ATOM 1330 C CA . VAL A 1 187 ? -0.712 -16.281 10.953 1 83.12 187 VAL A CA 1
ATOM 1331 C C . VAL A 1 187 ? -1.216 -15.062 10.195 1 83.12 187 VAL A C 1
ATOM 1333 O O . VAL A 1 187 ? -2.127 -14.367 10.656 1 83.12 187 VAL A O 1
ATOM 1336 N N . SER A 1 188 ? -0.729 -14.883 8.992 1 86.94 188 SER A N 1
ATOM 1337 C CA . SER A 1 188 ? -1.037 -13.656 8.266 1 86.94 188 SER A CA 1
ATOM 1338 C C . SER A 1 188 ? -2.486 -13.641 7.785 1 86.94 188 SER A C 1
ATOM 1340 O O . SER A 1 188 ? -3.049 -12.578 7.52 1 86.94 188 SER A O 1
ATOM 1342 N N . GLN A 1 189 ? -3.104 -14.797 7.742 1 89.12 189 GLN A N 1
ATOM 1343 C CA . GLN A 1 189 ? -4.484 -14.859 7.281 1 89.12 189 GLN A CA 1
ATOM 1344 C C . GLN A 1 189 ? -5.43 -14.195 8.281 1 89.12 189 GLN A C 1
ATOM 1346 O O . GLN A 1 189 ? -6.582 -13.898 7.949 1 89.12 189 GLN A O 1
ATOM 1351 N N . TRP A 1 190 ? -4.867 -13.898 9.461 1 91.88 190 TRP A N 1
ATOM 1352 C CA . TRP A 1 190 ? -5.711 -13.336 10.516 1 91.88 190 TRP A CA 1
ATOM 1353 C C . TRP A 1 190 ? -5.605 -11.812 10.539 1 91.88 190 TRP A C 1
ATOM 1355 O O . TRP A 1 190 ? -6.188 -11.164 11.414 1 91.88 190 TRP A O 1
ATOM 1365 N N . LEU A 1 191 ? -4.98 -11.297 9.602 1 92.56 191 LEU A N 1
ATOM 1366 C CA . LEU A 1 191 ? -4.812 -9.844 9.547 1 92.56 191 LEU A CA 1
ATOM 1367 C C . LEU A 1 191 ? -5.953 -9.195 8.781 1 92.56 191 LEU A C 1
ATOM 1369 O O . LEU A 1 191 ? -6.586 -9.836 7.938 1 92.56 191 LEU A O 1
ATOM 1373 N N . PRO A 1 192 ? -6.238 -7.949 9.07 1 93.5 192 PRO A N 1
ATOM 1374 C CA . PRO A 1 192 ? -7.453 -7.309 8.555 1 93.5 192 PRO A CA 1
ATOM 1375 C C . PRO A 1 192 ? -7.516 -7.293 7.031 1 93.5 192 PRO A C 1
ATOM 1377 O O . PRO A 1 192 ? -8.555 -7.609 6.445 1 93.5 192 PRO A O 1
ATOM 1380 N N . PHE A 1 193 ? -6.48 -6.934 6.375 1 90.06 193 PHE A N 1
ATOM 1381 C CA . PHE A 1 193 ? -6.559 -6.875 4.918 1 90.06 193 PHE A CA 1
ATOM 1382 C C . PHE A 1 193 ? -6.621 -8.273 4.32 1 90.06 193 PHE A C 1
ATOM 1384 O O . PHE A 1 193 ? -7.293 -8.492 3.311 1 90.06 193 PHE A O 1
ATOM 1391 N N . ALA A 1 194 ? -5.906 -9.172 4.961 1 90.5 194 ALA A N 1
ATOM 1392 C CA . ALA A 1 194 ? -6.02 -10.562 4.531 1 90.5 194 ALA A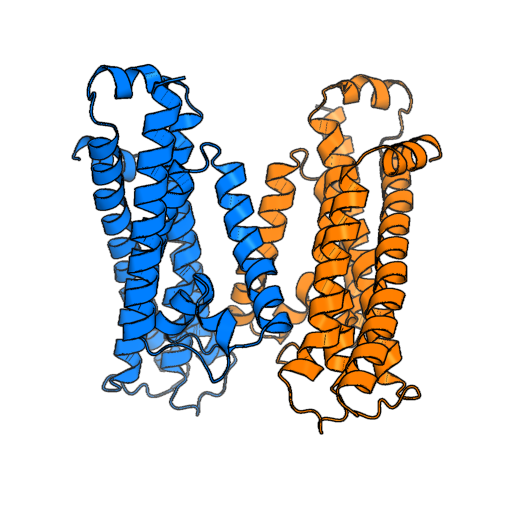 CA 1
ATOM 1393 C C . ALA A 1 194 ? -7.453 -11.062 4.676 1 90.5 194 ALA A C 1
ATOM 1395 O O . ALA A 1 194 ? -7.969 -11.758 3.795 1 90.5 194 ALA A O 1
ATOM 1396 N N . ALA A 1 195 ? -8.047 -10.742 5.758 1 93.69 195 ALA A N 1
ATOM 1397 C CA . ALA A 1 195 ? -9.438 -11.117 5.969 1 93.69 195 ALA A CA 1
ATOM 1398 C C . ALA A 1 195 ? -10.344 -10.484 4.914 1 93.69 195 ALA A C 1
ATOM 1400 O O . ALA A 1 195 ? -11.25 -11.133 4.395 1 93.69 195 ALA A O 1
ATOM 1401 N N . GLY A 1 196 ? -10.125 -9.219 4.621 1 93.38 196 GLY A N 1
ATOM 1402 C CA . GLY A 1 196 ? -10.875 -8.555 3.564 1 93.38 196 GLY A CA 1
ATOM 1403 C C . GLY A 1 196 ? -10.711 -9.219 2.209 1 93.38 196 GLY A C 1
ATOM 1404 O O . GLY A 1 196 ? -11.695 -9.438 1.496 1 93.38 196 GLY A O 1
ATOM 1405 N N . SER A 1 197 ? -9.477 -9.539 1.924 1 89.31 197 SER A N 1
ATOM 1406 C CA . SER A 1 197 ? -9.195 -10.195 0.652 1 89.31 197 SER A CA 1
ATOM 1407 C C . SER A 1 197 ? -9.883 -11.555 0.563 1 89.31 197 SER A C 1
ATOM 1409 O O . SER A 1 197 ? -10.367 -11.945 -0.502 1 89.31 197 SER A O 1
ATOM 1411 N N . ALA A 1 198 ? -9.898 -12.266 1.684 1 91.56 198 ALA A N 1
ATOM 1412 C CA . ALA A 1 198 ? -10.594 -13.547 1.739 1 91.56 198 ALA A CA 1
ATOM 1413 C C . ALA A 1 198 ? -12.102 -13.359 1.566 1 91.56 198 ALA A C 1
ATOM 1415 O O . ALA A 1 198 ? -12.75 -14.133 0.866 1 91.56 198 ALA A O 1
ATOM 1416 N N . LEU A 1 199 ? -12.562 -12.375 2.152 1 92.12 199 LEU A N 1
ATOM 1417 C CA . LEU A 1 199 ? -13.992 -12.07 2.064 1 92.12 199 LEU A CA 1
ATOM 1418 C C . LEU A 1 199 ? -14.391 -11.758 0.627 1 92.12 199 LEU A C 1
ATOM 1420 O O . LEU A 1 199 ? -15.43 -12.219 0.154 1 92.12 199 LEU A O 1
ATOM 1424 N N . GLY A 1 200 ? -13.555 -11.055 -0.097 1 89.62 200 GLY A N 1
ATOM 1425 C CA . GLY A 1 200 ? -13.828 -10.656 -1.468 1 89.62 200 GLY A CA 1
ATOM 1426 C C . GLY A 1 200 ? -13.383 -11.688 -2.488 1 89.62 200 GLY A C 1
ATOM 1427 O O . GLY A 1 200 ? -13.562 -11.484 -3.693 1 89.62 200 GLY A O 1
ATOM 1428 N N . ASN A 1 201 ? -12.781 -12.75 -1.972 1 83.25 201 ASN A N 1
ATOM 1429 C CA . ASN A 1 201 ? -12.266 -13.812 -2.826 1 83.25 201 ASN A CA 1
ATOM 1430 C C . ASN A 1 201 ? -11.188 -13.297 -3.773 1 83.25 201 ASN A C 1
ATOM 1432 O O . ASN A 1 201 ? -11.164 -13.656 -4.953 1 83.25 201 ASN A O 1
ATOM 1436 N N . LEU A 1 202 ? -10.547 -12.258 -3.264 1 69.75 202 LEU A N 1
ATOM 1437 C CA . LEU A 1 202 ? -9.391 -11.812 -4.039 1 69.75 202 LEU A CA 1
ATOM 1438 C C . LEU A 1 202 ? -8.336 -12.914 -4.117 1 69.75 202 LEU A C 1
ATOM 1440 O O . LEU A 1 202 ? -8.062 -13.594 -3.125 1 69.75 202 LEU A O 1
ATOM 1444 N N . PRO A 1 203 ? -8.055 -13.32 -5.398 1 57.94 203 PRO A N 1
ATOM 1445 C CA . PRO A 1 203 ? -7.074 -14.398 -5.516 1 57.94 203 PRO A CA 1
ATOM 1446 C C . PRO A 1 203 ? -5.793 -14.125 -4.734 1 57.94 203 PRO A C 1
ATOM 1448 O O . PRO A 1 203 ? -5.098 -13.141 -5.008 1 57.94 203 PRO A O 1
ATOM 1451 N N . THR A 1 204 ? -6.012 -14.07 -3.441 1 54.03 204 THR A N 1
ATOM 1452 C CA . THR A 1 204 ? -4.762 -14.008 -2.693 1 54.03 204 THR A CA 1
ATOM 1453 C C . THR A 1 204 ? -4.152 -15.391 -2.525 1 54.03 204 THR A C 1
ATOM 1455 O O . THR A 1 204 ? -4.844 -16.406 -2.68 1 54.03 204 THR A O 1
ATOM 1458 N N . GLY A 1 205 ? -2.988 -15.641 -2.646 1 48.81 205 GLY A N 1
ATOM 1459 C CA . GLY A 1 205 ? -2.387 -16.953 -2.498 1 48.81 205 GLY A CA 1
ATOM 1460 C C . GLY A 1 205 ? -3.285 -17.938 -1.779 1 48.81 205 GLY A C 1
ATOM 1461 O O . GLY A 1 205 ? -4.312 -17.562 -1.219 1 48.81 205 GLY A O 1
ATOM 1462 N N . ALA A 1 206 ? -3.205 -19.391 -1.973 1 48.94 206 ALA A N 1
ATOM 1463 C CA . ALA A 1 206 ? -3.91 -20.625 -1.652 1 48.94 206 ALA A CA 1
ATOM 1464 C C . ALA A 1 206 ? -4.586 -20.531 -0.287 1 48.94 206 ALA A C 1
ATOM 1466 O O . ALA A 1 206 ? -5.664 -21.094 -0.083 1 48.94 206 ALA A O 1
ATOM 1467 N N . ASP A 1 207 ? -4.188 -19.906 0.796 1 62.28 207 ASP A N 1
ATOM 1468 C CA . ASP A 1 207 ? -4.484 -20.375 2.146 1 62.28 207 ASP A CA 1
ATOM 1469 C C . ASP A 1 207 ? -5.195 -19.297 2.957 1 62.28 207 ASP A C 1
ATOM 1471 O O . ASP A 1 207 ? -5.07 -19.25 4.184 1 62.28 207 ASP A O 1
ATOM 1475 N N . GLY A 1 208 ? -6.246 -18.656 2.32 1 77.62 208 GLY A N 1
ATOM 1476 C CA . GLY A 1 208 ? -6.891 -17.719 3.217 1 77.62 208 GLY A CA 1
ATOM 1477 C C . GLY A 1 208 ? -8.094 -18.281 3.932 1 77.62 208 GLY A C 1
ATOM 1478 O O . GLY A 1 208 ? -8.398 -19.469 3.789 1 77.62 208 GLY A O 1
ATOM 1479 N N . LEU A 1 209 ? -8.742 -17.594 4.887 1 89.88 209 LEU A N 1
ATOM 1480 C CA . LEU A 1 209 ? -9.938 -17.969 5.645 1 89.88 209 LEU A CA 1
ATOM 1481 C C . LEU A 1 209 ? -11.133 -18.156 4.715 1 89.88 209 LEU A C 1
ATOM 1483 O O . LEU A 1 209 ? -11.219 -17.5 3.672 1 89.88 209 LEU A O 1
ATOM 1487 N N . PRO A 1 210 ? -11.93 -19.172 5.133 1 91.44 210 PRO A N 1
ATOM 1488 C CA . PRO A 1 210 ? -13.211 -19.141 4.414 1 91.44 210 PRO A CA 1
ATOM 1489 C C . PRO A 1 210 ? -13.945 -17.812 4.559 1 91.44 210 PRO A C 1
ATOM 1491 O O . PRO A 1 210 ? -13.703 -17.078 5.512 1 91.44 210 PRO A O 1
ATOM 1494 N N . GLN A 1 211 ? -14.836 -17.516 3.637 1 92.31 211 GLN A N 1
ATOM 1495 C CA . GLN A 1 211 ? -15.492 -16.219 3.592 1 92.31 211 GLN A CA 1
ATOM 1496 C C . GLN A 1 211 ? -16.234 -15.938 4.891 1 92.31 211 GLN A C 1
ATOM 1498 O O . GLN A 1 211 ? -16.203 -14.82 5.41 1 92.31 211 GLN A O 1
ATOM 1503 N N . TRP A 1 212 ? -16.875 -17 5.453 1 92.38 212 TRP A N 1
ATOM 1504 C CA . TRP A 1 212 ? -17.609 -16.781 6.691 1 92.38 212 TRP A CA 1
ATOM 1505 C C . TRP A 1 212 ? -16.672 -16.469 7.848 1 92.38 212 TRP A C 1
ATOM 1507 O O . TRP A 1 212 ? -16.984 -15.664 8.719 1 92.38 212 TRP A O 1
ATOM 1517 N N . GLY A 1 213 ? -15.547 -17.109 7.891 1 94.81 213 GLY A N 1
ATOM 1518 C CA . GLY A 1 213 ? -14.531 -16.828 8.898 1 94.81 213 GLY A CA 1
ATOM 1519 C C . GLY A 1 213 ? -13.945 -15.438 8.789 1 94.81 213 GLY A C 1
ATOM 1520 O O . GLY A 1 213 ? -13.719 -14.766 9.797 1 94.81 213 GLY A O 1
ATOM 1521 N N . ALA A 1 214 ? -13.727 -15.047 7.535 1 95.88 214 ALA A N 1
ATOM 1522 C CA . ALA A 1 214 ? -13.203 -13.703 7.293 1 95.88 214 ALA A CA 1
ATOM 1523 C C . ALA A 1 214 ? -14.203 -12.641 7.742 1 95.88 214 ALA A C 1
ATOM 1525 O O . ALA A 1 214 ? -13.812 -11.633 8.336 1 95.88 214 ALA A O 1
ATOM 1526 N N . ALA A 1 215 ? -15.453 -12.914 7.496 1 96.12 215 ALA A N 1
ATOM 1527 C CA . ALA A 1 215 ? -16.5 -11.984 7.922 1 96.12 215 ALA A CA 1
ATOM 1528 C C . ALA A 1 215 ? -16.547 -11.867 9.445 1 96.12 215 ALA A C 1
ATOM 1530 O O . ALA A 1 215 ? -16.578 -10.758 9.984 1 96.12 215 ALA A O 1
ATOM 1531 N N . ALA A 1 216 ? -16.484 -12.961 10.109 1 97.25 216 ALA A N 1
ATOM 1532 C CA . ALA A 1 216 ? -16.5 -12.977 11.57 1 97.25 216 ALA A CA 1
ATOM 1533 C C . ALA A 1 216 ? -15.297 -12.25 12.148 1 97.25 216 ALA A C 1
ATOM 1535 O O . ALA A 1 216 ? -15.414 -11.484 13.109 1 97.25 216 ALA A O 1
ATOM 1536 N N . LEU A 1 217 ? -14.227 -12.5 11.562 1 97.31 217 LEU A N 1
ATOM 1537 C CA . LEU A 1 217 ? -12.992 -11.875 12.023 1 97.31 217 LEU A CA 1
ATOM 1538 C C . LEU A 1 217 ? -13.062 -10.359 11.883 1 97.31 217 LEU A C 1
ATOM 1540 O O . LEU A 1 217 ? -12.695 -9.617 12.797 1 97.31 217 LEU A O 1
ATOM 1544 N N . LEU A 1 218 ? -13.555 -9.922 10.742 1 97.44 218 LEU A N 1
ATOM 1545 C CA . LEU A 1 218 ? -13.625 -8.484 10.5 1 97.44 218 LEU A CA 1
ATOM 1546 C C . LEU A 1 218 ? -14.633 -7.832 11.445 1 97.44 218 LEU A C 1
ATOM 1548 O O . LEU A 1 218 ? -14.422 -6.699 11.898 1 97.44 218 LEU A O 1
ATOM 1552 N N . VAL A 1 219 ? -15.664 -8.57 11.734 1 96.88 219 VAL A N 1
ATOM 1553 C CA . VAL A 1 219 ? -16.609 -8.078 12.734 1 96.88 219 VAL A CA 1
ATOM 1554 C C . VAL A 1 219 ? -15.898 -7.934 14.086 1 96.88 219 VAL A C 1
ATOM 1556 O O . VAL A 1 219 ? -16.109 -6.953 14.797 1 96.88 219 VAL A O 1
ATOM 1559 N N . GLY A 1 220 ? -15.102 -8.906 14.398 1 97.62 220 GLY A N 1
ATOM 1560 C CA . GLY A 1 220 ? -14.305 -8.82 15.609 1 97.62 220 GLY A CA 1
ATOM 1561 C C . GLY A 1 220 ? -13.391 -7.613 15.648 1 97.62 220 GLY A C 1
ATOM 1562 O O . GLY A 1 220 ? -13.305 -6.922 16.656 1 97.62 220 GLY A O 1
ATOM 1563 N N . TYR A 1 221 ? -12.781 -7.309 14.562 1 97.38 221 TYR A N 1
ATOM 1564 C CA . TYR A 1 221 ? -11.883 -6.16 14.492 1 97.38 221 TYR A CA 1
ATOM 1565 C C . TYR A 1 221 ? -12.656 -4.855 14.648 1 97.38 221 TYR A C 1
ATOM 1567 O O . TYR A 1 221 ? -12.18 -3.918 15.289 1 97.38 221 TYR A O 1
ATOM 1575 N N . VAL A 1 222 ? -13.773 -4.797 14.016 1 96.12 222 VAL A N 1
ATOM 1576 C CA . VAL A 1 222 ? -14.609 -3.605 14.133 1 96.12 222 VAL A CA 1
ATOM 1577 C C . VAL A 1 222 ? -15.023 -3.404 15.586 1 96.12 222 VAL A C 1
ATOM 1579 O O . VAL A 1 222 ? -14.938 -2.295 16.125 1 96.12 222 VAL A O 1
ATOM 1582 N N . ALA A 1 223 ? -15.43 -4.492 16.219 1 95.56 223 ALA A N 1
ATOM 1583 C CA . ALA A 1 223 ? -15.836 -4.43 17.609 1 95.56 223 ALA A CA 1
ATOM 1584 C C . ALA A 1 223 ? -14.672 -4 18.5 1 95.56 223 ALA A C 1
ATOM 1586 O O . ALA A 1 223 ? -14.836 -3.166 19.391 1 95.56 223 ALA A O 1
ATOM 1587 N N . LEU A 1 224 ? -13.547 -4.527 18.234 1 95.88 224 LEU A N 1
ATOM 1588 C CA . LEU A 1 224 ? -12.359 -4.199 19.016 1 95.88 224 LEU A CA 1
ATOM 1589 C C . LEU A 1 224 ? -11.984 -2.732 18.844 1 95.88 224 LEU A C 1
ATOM 1591 O O . LEU A 1 224 ? -11.68 -2.049 19.828 1 95.88 224 LEU A O 1
ATOM 1595 N N . ALA A 1 225 ? -12 -2.301 17.625 1 93.81 225 ALA A N 1
ATOM 1596 C CA . ALA A 1 225 ? -11.664 -0.904 17.375 1 93.81 225 ALA A CA 1
ATOM 1597 C C . ALA A 1 225 ? -12.68 0.036 18.016 1 93.81 225 ALA A C 1
ATOM 1599 O O . ALA A 1 225 ? -12.305 1.066 18.594 1 93.81 225 ALA A O 1
ATOM 1600 N N . GLY A 1 226 ? -13.906 -0.37 17.922 1 89.75 226 GLY A N 1
ATOM 1601 C CA . GLY A 1 226 ? -14.945 0.417 18.578 1 89.75 226 GLY A CA 1
ATOM 1602 C C . GLY A 1 226 ? -14.805 0.457 20.078 1 89.75 226 GLY A C 1
ATOM 1603 O O . GLY A 1 226 ? -14.93 1.52 20.688 1 89.75 226 GLY A O 1
ATOM 1604 N N . ALA A 1 227 ? -14.555 -0.685 20.656 1 91.5 227 ALA A N 1
ATOM 1605 C CA . ALA A 1 227 ? -14.383 -0.757 22.109 1 91.5 227 ALA A CA 1
ATOM 1606 C C . ALA A 1 227 ? -13.172 0.065 22.562 1 91.5 227 ALA A C 1
ATOM 1608 O O . ALA A 1 227 ? -13.258 0.823 23.531 1 91.5 227 ALA A O 1
ATOM 1609 N N . ALA A 1 228 ? -12.156 -0.08 21.828 1 92.56 228 ALA A N 1
ATOM 1610 C CA . ALA A 1 228 ? -10.953 0.677 22.156 1 92.56 228 ALA A CA 1
ATOM 1611 C C . ALA A 1 228 ? -11.203 2.178 22.047 1 92.56 228 ALA A C 1
ATOM 1613 O O . ALA A 1 228 ? -10.742 2.955 22.875 1 92.56 228 ALA A O 1
ATOM 1614 N N . ALA A 1 229 ? -11.898 2.492 21.016 1 88.62 229 ALA A N 1
ATOM 1615 C CA . ALA A 1 229 ? -12.195 3.904 20.812 1 88.62 229 ALA A CA 1
ATOM 1616 C C . ALA A 1 229 ? -13.039 4.461 21.953 1 88.62 229 ALA A C 1
ATOM 1618 O O . ALA A 1 229 ? -12.812 5.582 22.406 1 88.62 229 ALA A O 1
ATOM 1619 N N . THR A 1 230 ? -13.992 3.721 22.422 1 83.81 230 THR A N 1
ATOM 1620 C CA . THR A 1 230 ? -14.859 4.141 23.516 1 83.81 230 THR A CA 1
ATOM 1621 C C . THR A 1 230 ? -14.062 4.281 24.812 1 83.81 230 THR A C 1
ATOM 1623 O O . THR A 1 230 ? -14.25 5.242 25.562 1 83.81 230 THR A O 1
ATOM 1626 N N . ILE A 1 231 ? -13.141 3.346 25.016 1 85.88 231 ILE A N 1
ATOM 1627 C CA . ILE A 1 231 ? -12.352 3.338 26.234 1 85.88 231 ILE A CA 1
ATOM 1628 C C . ILE A 1 231 ? -11.383 4.523 26.234 1 85.88 231 ILE A C 1
ATOM 1630 O O . ILE A 1 231 ? -11.25 5.227 27.234 1 85.88 231 ILE A O 1
ATOM 1634 N N . VAL A 1 232 ? -10.781 4.746 25.141 1 82.75 232 VAL A N 1
ATOM 1635 C CA . VAL A 1 232 ? -9.766 5.789 25.047 1 82.75 232 VAL A CA 1
ATOM 1636 C C . VAL A 1 232 ? -10.438 7.164 25.109 1 82.75 232 VAL A C 1
ATOM 1638 O O . VAL A 1 232 ? -9.914 8.086 25.75 1 82.75 232 VAL A O 1
ATOM 1641 N N . THR A 1 233 ? -11.508 7.324 24.438 1 72.38 233 THR A N 1
ATOM 1642 C CA . THR A 1 233 ? -12.203 8.602 24.438 1 72.38 233 THR A CA 1
ATOM 1643 C C . THR A 1 233 ? -12.742 8.93 25.828 1 72.38 233 THR A C 1
ATOM 1645 O O . THR A 1 233 ? -12.734 10.086 26.25 1 72.38 233 THR A O 1
ATOM 1648 N N . ASP A 1 234 ? -13.219 7.965 26.5 1 71.44 234 ASP A N 1
ATOM 1649 C CA . ASP A 1 234 ? -13.695 8.156 27.859 1 71.44 234 ASP A CA 1
ATOM 1650 C C . ASP A 1 234 ? -12.562 8.57 28.797 1 71.44 234 ASP A C 1
ATOM 1652 O O . ASP A 1 234 ? -12.75 9.398 29.688 1 71.44 234 ASP A O 1
ATOM 1656 N N . ARG A 1 235 ? -11.445 8.133 28.562 1 69.62 235 ARG A N 1
ATOM 1657 C CA . ARG A 1 235 ? -10.305 8.445 29.422 1 69.62 235 ARG A CA 1
ATOM 1658 C C . ARG A 1 235 ? -9.758 9.836 29.125 1 69.62 235 ARG A C 1
ATOM 1660 O O . ARG A 1 235 ? -9.227 10.508 30 1 69.62 235 ARG A O 1
ATOM 1667 N N . ARG A 1 236 ? -9.758 10.242 27.938 1 64.06 236 ARG A N 1
ATOM 1668 C CA . ARG A 1 236 ? -9.25 11.555 27.562 1 64.06 236 ARG A CA 1
ATOM 1669 C C . ARG A 1 236 ? -10.133 12.664 28.141 1 64.06 236 ARG A C 1
ATOM 1671 O O . ARG A 1 236 ? -9.656 13.766 28.406 1 64.06 236 ARG A O 1
ATOM 1678 N N . ASP A 1 237 ? -11.344 12.414 28.344 1 56.78 237 ASP A N 1
ATOM 1679 C CA . ASP A 1 237 ? -12.242 13.398 28.938 1 56.78 237 ASP A CA 1
ATOM 1680 C C . ASP A 1 237 ? -11.984 13.547 30.438 1 56.78 237 ASP A C 1
ATOM 1682 O O . ASP A 1 237 ? -12.328 14.57 31.031 1 56.78 237 ASP A O 1
ATOM 1686 N N . ILE A 1 238 ? -11.414 12.531 30.875 1 50.44 238 ILE A N 1
ATOM 1687 C CA . ILE A 1 238 ? -11.195 12.633 32.312 1 50.44 238 ILE A CA 1
ATOM 1688 C C . ILE A 1 238 ? -9.859 13.32 32.562 1 50.44 238 ILE A C 1
ATOM 1690 O O . ILE A 1 238 ? -9.641 13.859 33.656 1 50.44 238 ILE A O 1
ATOM 1694 N N . THR A 1 239 ? -8.93 13.391 31.656 1 46.09 239 THR A N 1
ATOM 1695 C CA . THR A 1 239 ? -7.68 14.055 32.031 1 46.09 239 THR A CA 1
ATOM 1696 C C . THR A 1 239 ? -7.695 15.508 31.562 1 46.09 239 THR A C 1
ATOM 1698 O O . THR A 1 239 ? -8.328 15.844 30.547 1 46.09 239 THR A O 1
ATOM 1701 N N . MET B 1 1 ? 27.25 20.422 1.782 1 84.12 1 MET B N 1
ATOM 1702 C CA . MET B 1 1 ? 27.266 18.953 1.878 1 84.12 1 MET B CA 1
ATOM 1703 C C . MET B 1 1 ? 27.609 18.516 3.295 1 84.12 1 MET B C 1
ATOM 1705 O O . MET B 1 1 ? 26.844 17.75 3.91 1 84.12 1 MET B O 1
ATOM 1709 N N . PRO B 1 2 ? 28.719 19 3.92 1 83.69 2 PRO B N 1
ATOM 1710 C CA . PRO B 1 2 ? 29.016 18.547 5.281 1 83.69 2 PRO B CA 1
ATOM 1711 C C . PRO B 1 2 ? 27.875 18.828 6.254 1 83.69 2 PRO B C 1
ATOM 1713 O O . PRO B 1 2 ? 27.594 18.016 7.137 1 83.69 2 PRO B O 1
ATOM 1716 N N . ALA B 1 3 ? 27.219 19.906 6.066 1 80.69 3 ALA B N 1
ATOM 1717 C CA . ALA B 1 3 ? 26.094 20.25 6.93 1 80.69 3 ALA B CA 1
ATOM 1718 C C . ALA B 1 3 ? 24.938 19.266 6.746 1 80.69 3 ALA B C 1
ATOM 1720 O O . ALA B 1 3 ? 24.281 18.859 7.715 1 80.69 3 ALA B O 1
ATOM 1721 N N . GLU B 1 4 ? 24.703 18.891 5.559 1 85.12 4 GLU B N 1
ATOM 1722 C CA . GLU B 1 4 ? 23.641 17.953 5.25 1 85.12 4 GLU B CA 1
ATOM 1723 C C . GLU B 1 4 ? 23.953 16.562 5.82 1 85.12 4 GLU B C 1
ATOM 1725 O O . GLU B 1 4 ? 23.047 15.891 6.332 1 85.12 4 GLU B O 1
ATOM 1730 N N . ILE B 1 5 ? 25.203 16.172 5.73 1 85.5 5 ILE B N 1
ATOM 1731 C CA . ILE B 1 5 ? 25.641 14.891 6.277 1 85.5 5 ILE B CA 1
ATOM 1732 C C . ILE B 1 5 ? 25.469 14.898 7.793 1 85.5 5 ILE B C 1
ATOM 1734 O O . ILE B 1 5 ? 25 13.914 8.375 1 85.5 5 ILE B O 1
ATOM 1738 N N . LEU B 1 6 ? 25.859 15.977 8.383 1 81.31 6 LEU B N 1
ATOM 1739 C CA . LEU B 1 6 ? 25.719 16.109 9.828 1 81.31 6 LEU B CA 1
ATOM 1740 C C . LEU B 1 6 ? 24.25 16.062 10.25 1 81.31 6 LEU B C 1
ATOM 1742 O O . LEU B 1 6 ? 23.906 15.422 11.242 1 81.31 6 LEU B O 1
ATOM 1746 N N . ARG B 1 7 ? 23.469 16.625 9.469 1 80.62 7 ARG B N 1
ATOM 1747 C CA . ARG B 1 7 ? 22.031 16.625 9.758 1 80.62 7 ARG B CA 1
ATOM 1748 C C . ARG B 1 7 ? 21.469 15.203 9.695 1 80.62 7 ARG B C 1
ATOM 1750 O O . ARG B 1 7 ? 20.734 14.781 10.594 1 80.62 7 ARG B O 1
ATOM 1757 N N . LEU B 1 8 ? 21.844 14.57 8.727 1 84 8 LEU B N 1
ATOM 1758 C CA . LEU B 1 8 ? 21.375 13.203 8.531 1 84 8 LEU B CA 1
ATOM 1759 C C . LEU B 1 8 ? 21.797 12.312 9.695 1 84 8 LEU B C 1
ATOM 1761 O O . LEU B 1 8 ? 21.047 11.43 10.117 1 84 8 LEU B O 1
ATOM 1765 N N . ARG B 1 9 ? 22.969 12.609 10.203 1 84 9 ARG B N 1
ATOM 1766 C CA . ARG B 1 9 ? 23.531 11.727 11.211 1 84 9 ARG B CA 1
ATOM 1767 C C . ARG B 1 9 ? 23 12.078 12.602 1 84 9 ARG B C 1
ATOM 1769 O O . ARG B 1 9 ? 23.078 11.258 13.523 1 84 9 ARG B O 1
ATOM 1776 N N . THR B 1 10 ? 22.453 13.25 12.781 1 85.38 10 THR B N 1
ATOM 1777 C CA . THR B 1 10 ? 22.125 13.719 14.125 1 85.38 10 THR B CA 1
ATOM 1778 C C . THR B 1 10 ? 20.641 13.531 14.414 1 85.38 10 THR B C 1
ATOM 1780 O O . THR B 1 10 ? 20.234 13.531 15.578 1 85.38 10 THR B O 1
ATOM 1783 N N . ILE B 1 11 ? 19.938 13.391 13.391 1 84.06 11 ILE B N 1
ATOM 1784 C CA . ILE B 1 11 ? 18.516 13.219 13.664 1 84.06 11 ILE B CA 1
ATOM 1785 C C . ILE B 1 11 ? 18.203 11.734 13.82 1 84.06 11 ILE B C 1
ATOM 1787 O O . ILE B 1 11 ? 18.906 10.875 13.273 1 84.06 11 ILE B O 1
ATOM 1791 N N . ARG B 1 12 ? 17.219 11.445 14.57 1 89.19 12 ARG B N 1
ATOM 1792 C CA . ARG B 1 12 ? 16.875 10.086 14.969 1 89.19 12 ARG B CA 1
ATOM 1793 C C . ARG B 1 12 ? 16.141 9.359 13.852 1 89.19 12 ARG B C 1
ATOM 1795 O O . ARG B 1 12 ? 16.234 8.133 13.727 1 89.19 12 ARG B O 1
ATOM 1802 N N . THR B 1 13 ? 15.453 10.039 13.023 1 88.75 13 THR B N 1
ATOM 1803 C CA . THR B 1 13 ? 14.492 9.469 12.086 1 88.75 13 THR B CA 1
ATOM 1804 C C . THR B 1 13 ? 15.18 8.523 11.109 1 88.75 13 THR B C 1
ATOM 1806 O O . THR B 1 13 ? 14.734 7.387 10.914 1 88.75 13 THR B O 1
ATOM 1809 N N . PRO B 1 14 ? 16.328 8.914 10.531 1 91.69 14 PRO B N 1
ATOM 1810 C CA . PRO B 1 14 ? 17 7.98 9.617 1 91.69 14 PRO B CA 1
ATOM 1811 C C . PRO B 1 14 ? 17.391 6.672 10.297 1 91.69 14 PRO B C 1
ATOM 1813 O O . PRO B 1 14 ? 17.297 5.602 9.688 1 91.69 14 PRO B O 1
ATOM 1816 N N . TRP B 1 15 ? 17.75 6.73 11.539 1 92.19 15 TRP B N 1
ATOM 1817 C CA . TRP B 1 15 ? 18.188 5.539 12.258 1 92.19 15 TRP B CA 1
ATOM 1818 C C . TRP B 1 15 ? 17.016 4.633 12.586 1 92.19 15 TRP B C 1
ATOM 1820 O O . TRP B 1 15 ? 17.141 3.406 12.562 1 92.19 15 TRP B O 1
ATOM 1830 N N . VAL B 1 16 ? 15.898 5.23 12.883 1 92 16 VAL B N 1
ATOM 1831 C CA . VAL B 1 16 ? 14.695 4.453 13.141 1 92 16 VAL B CA 1
ATOM 1832 C C . VAL B 1 16 ? 14.242 3.758 11.852 1 92 16 VAL B C 1
ATOM 1834 O O . VAL B 1 16 ? 13.906 2.57 11.867 1 92 16 VAL B O 1
ATOM 1837 N N . LEU B 1 17 ? 14.273 4.5 10.766 1 93.06 17 LEU B N 1
ATOM 1838 C CA . LEU B 1 17 ? 13.898 3.916 9.484 1 93.06 17 LEU B CA 1
ATOM 1839 C C . LEU B 1 17 ? 14.836 2.768 9.117 1 93.06 17 LEU B C 1
ATOM 1841 O O . LEU B 1 17 ? 14.391 1.729 8.633 1 93.06 17 LEU B O 1
ATOM 1845 N N . LEU B 1 18 ? 16.125 2.982 9.398 1 93.38 18 LEU B N 1
ATOM 1846 C CA . LEU B 1 18 ? 17.094 1.938 9.109 1 93.38 18 LEU B CA 1
ATOM 1847 C C . LEU B 1 18 ? 16.828 0.694 9.953 1 93.38 18 LEU B C 1
ATOM 1849 O O . LEU B 1 18 ? 16.844 -0.425 9.438 1 93.38 18 LEU B O 1
ATOM 1853 N N . ALA B 1 19 ? 16.531 0.878 11.234 1 93.81 19 ALA B N 1
ATOM 1854 C CA . ALA B 1 19 ? 16.266 -0.246 12.133 1 93.81 19 ALA B CA 1
ATOM 1855 C C . ALA B 1 19 ? 15.031 -1.026 11.688 1 93.81 19 ALA B C 1
ATOM 1857 O O . ALA B 1 19 ? 15.055 -2.258 11.633 1 93.81 19 ALA B O 1
ATOM 1858 N N . VAL B 1 20 ? 14.008 -0.307 11.328 1 90.25 20 VAL B N 1
ATOM 1859 C CA . VAL B 1 20 ? 12.773 -0.962 10.914 1 90.25 20 VAL B CA 1
ATOM 1860 C C . VAL B 1 20 ? 13 -1.693 9.586 1 90.25 20 VAL B C 1
ATOM 1862 O O . VAL B 1 20 ? 12.492 -2.797 9.391 1 90.25 20 VAL B O 1
ATOM 1865 N N . ALA B 1 21 ? 13.734 -1.055 8.734 1 92.88 21 ALA B N 1
ATOM 1866 C CA . ALA B 1 21 ? 14.07 -1.693 7.465 1 92.88 21 ALA B CA 1
ATOM 1867 C C . ALA B 1 21 ? 14.789 -3.021 7.691 1 92.88 21 ALA B C 1
ATOM 1869 O O . ALA B 1 21 ? 14.531 -4 6.988 1 92.88 21 ALA B O 1
ATOM 1870 N N . GLN B 1 22 ? 15.656 -3.074 8.68 1 93.56 22 GLN B N 1
ATOM 1871 C CA . GLN B 1 22 ? 16.391 -4.305 8.969 1 93.56 22 GLN B CA 1
ATOM 1872 C C . GLN B 1 22 ? 15.438 -5.418 9.406 1 93.56 22 GLN B C 1
ATOM 1874 O O . GLN B 1 22 ? 15.633 -6.582 9.055 1 93.56 22 GLN B O 1
ATOM 1879 N N . LEU B 1 23 ? 14.461 -5.066 10.141 1 89.25 23 LEU B N 1
ATOM 1880 C CA . LEU B 1 23 ? 13.492 -6.062 10.586 1 89.25 23 LEU B CA 1
ATOM 1881 C C . LEU B 1 23 ? 12.75 -6.668 9.398 1 89.25 23 LEU B C 1
ATOM 1883 O O . LEU B 1 23 ? 12.523 -7.879 9.359 1 89.25 23 LEU B O 1
ATOM 1887 N N . VAL B 1 24 ? 12.43 -5.844 8.484 1 87.5 24 VAL B N 1
ATOM 1888 C CA . VAL B 1 24 ? 11.734 -6.301 7.289 1 87.5 24 VAL B CA 1
ATOM 1889 C C . VAL B 1 24 ? 12.641 -7.223 6.48 1 87.5 24 VAL B C 1
ATOM 1891 O O . VAL B 1 24 ? 12.203 -8.266 5.988 1 87.5 24 VAL B O 1
ATOM 1894 N N . ILE B 1 25 ? 13.859 -6.875 6.391 1 92.62 25 ILE B N 1
ATOM 1895 C CA . ILE B 1 25 ? 14.828 -7.641 5.605 1 92.62 25 ILE B CA 1
ATOM 1896 C C . ILE B 1 25 ? 15.062 -9 6.266 1 92.62 25 ILE B C 1
ATOM 1898 O O . ILE B 1 25 ? 15.086 -10.031 5.59 1 92.62 25 ILE B O 1
ATOM 1902 N N . VAL B 1 26 ? 15.172 -9.008 7.535 1 92.25 26 VAL B N 1
ATOM 1903 C CA . VAL B 1 26 ? 15.383 -10.266 8.242 1 92.25 26 VAL B CA 1
ATOM 1904 C C . VAL B 1 26 ? 14.156 -11.164 8.062 1 92.25 26 VAL B C 1
ATOM 1906 O O . VAL B 1 26 ? 14.297 -12.352 7.758 1 92.25 26 VAL B O 1
ATOM 1909 N N . ALA B 1 27 ? 13.07 -10.586 8.242 1 87.19 27 ALA B N 1
ATOM 1910 C CA . ALA B 1 27 ? 11.844 -11.359 8.078 1 87.19 27 ALA B CA 1
ATOM 1911 C C . ALA B 1 27 ? 11.734 -11.93 6.668 1 87.19 27 ALA B C 1
ATOM 1913 O O . ALA B 1 27 ? 11.375 -13.102 6.496 1 87.19 27 ALA B O 1
ATOM 1914 N N . GLY B 1 28 ? 12.016 -11.18 5.691 1 87.44 28 GLY B N 1
ATOM 1915 C CA . GLY B 1 28 ? 11.945 -11.617 4.305 1 87.44 28 GLY B CA 1
ATOM 1916 C C . GLY B 1 28 ? 12.977 -12.68 3.967 1 87.44 28 GLY B C 1
ATOM 1917 O O . GLY B 1 28 ? 12.672 -13.641 3.26 1 87.44 28 GLY B O 1
ATOM 1918 N N . ALA B 1 29 ? 14.133 -12.422 4.512 1 91.44 29 ALA B N 1
ATOM 1919 C CA . ALA B 1 29 ? 15.219 -13.344 4.203 1 91.44 29 ALA B CA 1
ATOM 1920 C C . ALA B 1 29 ? 14.992 -14.703 4.863 1 91.44 29 ALA B C 1
ATOM 1922 O O . ALA B 1 29 ? 15.383 -15.742 4.32 1 91.44 29 ALA B O 1
ATOM 1923 N N . THR B 1 30 ? 14.328 -14.766 5.984 1 91.81 30 THR B N 1
ATOM 1924 C CA . THR B 1 30 ? 14.156 -16.016 6.723 1 91.81 30 THR B CA 1
ATOM 1925 C C . THR B 1 30 ? 12.797 -16.641 6.434 1 91.81 30 THR B C 1
ATOM 1927 O O . THR B 1 30 ? 12.602 -17.828 6.645 1 91.81 30 THR B O 1
ATOM 1930 N N . GLY B 1 31 ? 11.93 -15.914 5.922 1 88.69 31 GLY B N 1
ATOM 1931 C CA . GLY B 1 31 ? 10.562 -16.344 5.676 1 88.69 31 GLY B CA 1
ATOM 1932 C C . GLY B 1 31 ? 10.469 -17.594 4.812 1 88.69 31 GLY B C 1
ATOM 1933 O O . GLY B 1 31 ? 9.836 -18.578 5.199 1 88.69 31 GLY B O 1
ATOM 1934 N N . PRO B 1 32 ? 11.078 -17.516 3.67 1 87.06 32 PRO B N 1
ATOM 1935 C CA . PRO B 1 32 ? 11.008 -18.672 2.779 1 87.06 32 PRO B CA 1
ATOM 1936 C C . PRO B 1 32 ? 11.523 -19.953 3.438 1 87.06 32 PRO B C 1
ATOM 1938 O O . PRO B 1 32 ? 11 -21.047 3.172 1 87.06 32 PRO B O 1
ATOM 1941 N N . PHE B 1 33 ? 12.484 -19.844 4.355 1 90.38 33 PHE B N 1
ATOM 1942 C CA . PHE B 1 33 ? 13.031 -21.016 5.023 1 90.38 33 PHE B CA 1
ATOM 1943 C C . PHE B 1 33 ? 12.078 -21.531 6.102 1 90.38 33 PHE B C 1
ATOM 1945 O O . PHE B 1 33 ? 12.023 -22.719 6.375 1 90.38 33 PHE B O 1
ATOM 1952 N N . ALA B 1 34 ? 11.398 -20.672 6.641 1 85.5 34 ALA B N 1
ATOM 1953 C CA . ALA B 1 34 ? 10.484 -21.016 7.715 1 85.5 34 ALA B CA 1
ATOM 1954 C C . ALA B 1 34 ? 9.18 -21.594 7.16 1 85.5 34 ALA B C 1
ATOM 1956 O O . ALA B 1 34 ? 8.594 -22.5 7.75 1 85.5 34 ALA B O 1
ATOM 1957 N N . ASN B 1 35 ? 8.766 -21.094 6.023 1 82.75 35 ASN B N 1
ATOM 1958 C CA . ASN B 1 35 ? 7.402 -21.391 5.594 1 82.75 35 ASN B CA 1
ATOM 1959 C C . ASN B 1 35 ? 7.363 -21.891 4.152 1 82.75 35 ASN B C 1
ATOM 1961 O O . ASN B 1 35 ? 6.312 -22.297 3.66 1 82.75 35 ASN B O 1
ATOM 1965 N N . GLY B 1 36 ? 8.461 -21.859 3.488 1 82.94 36 GLY B N 1
ATOM 1966 C CA . GLY B 1 36 ? 8.453 -22.188 2.074 1 82.94 36 GLY B CA 1
ATOM 1967 C C . GLY B 1 36 ? 8.953 -23.594 1.796 1 82.94 36 GLY B C 1
ATOM 1968 O O . GLY B 1 36 ? 9.078 -24.406 2.713 1 82.94 36 GLY B O 1
ATOM 1969 N N . ASP B 1 37 ? 8.961 -23.891 0.476 1 86.19 37 ASP B N 1
ATOM 1970 C CA . ASP B 1 37 ? 9.516 -25.141 -0 1 86.19 37 ASP B CA 1
ATOM 1971 C C . ASP B 1 37 ? 11.039 -25.156 0.093 1 86.19 37 ASP B C 1
ATOM 1973 O O . ASP B 1 37 ? 11.719 -24.562 -0.75 1 86.19 37 ASP B O 1
ATOM 1977 N N . ARG B 1 38 ? 11.57 -25.875 1.01 1 91.06 38 ARG B N 1
ATOM 1978 C CA . ARG B 1 38 ? 13 -25.875 1.302 1 91.06 38 ARG B CA 1
ATOM 1979 C C . ARG B 1 38 ? 13.781 -26.625 0.222 1 91.06 38 ARG B C 1
ATOM 1981 O O . ARG B 1 38 ? 15.008 -26.547 0.167 1 91.06 38 ARG B O 1
ATOM 1988 N N . THR B 1 39 ? 13.016 -27.25 -0.679 1 91.75 39 THR B N 1
ATOM 1989 C CA . THR B 1 39 ? 13.695 -27.953 -1.771 1 91.75 39 THR B CA 1
ATOM 1990 C C . THR B 1 39 ? 13.805 -27.047 -2.996 1 91.75 39 THR B C 1
ATOM 1992 O O . THR B 1 39 ? 14.453 -27.406 -3.98 1 91.75 39 THR B O 1
ATOM 1995 N N . ASP B 1 40 ? 13.211 -25.891 -2.896 1 90.12 40 ASP B N 1
ATOM 1996 C CA . ASP B 1 40 ? 13.273 -24.938 -3.998 1 90.12 40 ASP B CA 1
ATOM 1997 C C . ASP B 1 40 ? 14.672 -24.344 -4.129 1 90.12 40 ASP B C 1
ATOM 1999 O O . ASP B 1 40 ? 15.164 -23.688 -3.201 1 90.12 40 ASP B O 1
ATOM 2003 N N . PRO B 1 41 ? 15.266 -24.5 -5.27 1 87.94 41 PRO B N 1
ATOM 2004 C CA . PRO B 1 41 ? 16.625 -23.953 -5.438 1 87.94 41 PRO B CA 1
ATOM 2005 C C . PRO B 1 41 ? 16.656 -22.438 -5.383 1 87.94 41 PRO B C 1
ATOM 2007 O O . PRO B 1 41 ? 17.719 -21.844 -5.188 1 87.94 41 PRO B O 1
ATOM 2010 N N . ALA B 1 42 ? 15.516 -21.828 -5.5 1 88.56 42 ALA B N 1
ATOM 2011 C CA . ALA B 1 42 ? 15.453 -20.359 -5.531 1 88.56 42 ALA B CA 1
ATOM 2012 C C . ALA B 1 42 ? 15.125 -19.797 -4.156 1 88.56 42 ALA B C 1
ATOM 2014 O O . ALA B 1 42 ? 14.898 -18.594 -4.012 1 88.56 42 ALA B O 1
ATOM 2015 N N . ILE B 1 43 ? 15.219 -20.609 -3.145 1 90.88 43 ILE B N 1
ATOM 2016 C CA . ILE B 1 43 ? 14.758 -20.219 -1.817 1 90.88 43 ILE B CA 1
ATOM 2017 C C . ILE B 1 43 ? 15.594 -19.047 -1.306 1 90.88 43 ILE B C 1
ATOM 2019 O O . ILE B 1 43 ? 15.055 -18.094 -0.723 1 90.88 43 ILE B O 1
ATOM 2023 N N . ALA B 1 44 ? 16.859 -19.062 -1.607 1 92.81 44 ALA B N 1
ATOM 2024 C CA . ALA B 1 44 ? 17.734 -17.984 -1.16 1 92.81 44 ALA B CA 1
ATOM 2025 C C . ALA B 1 44 ? 17.438 -16.688 -1.922 1 92.81 44 ALA B C 1
ATOM 2027 O O . ALA B 1 44 ? 17.453 -15.609 -1.339 1 92.81 44 ALA B O 1
ATOM 2028 N N . ARG B 1 45 ? 17.141 -16.797 -3.158 1 90.06 45 ARG B N 1
ATOM 2029 C CA . ARG B 1 45 ? 16.812 -15.641 -3.973 1 90.06 45 ARG B CA 1
ATOM 2030 C C . ARG B 1 45 ? 15.5 -15.008 -3.525 1 90.06 45 ARG B C 1
ATOM 2032 O O . ARG B 1 45 ? 15.367 -13.781 -3.502 1 90.06 45 ARG B O 1
ATOM 2039 N N . ALA B 1 46 ? 14.594 -15.875 -3.203 1 85.25 46 ALA B N 1
ATOM 2040 C CA . ALA B 1 46 ? 13.305 -15.391 -2.725 1 85.25 46 ALA B CA 1
ATOM 2041 C C . ALA B 1 46 ? 13.469 -14.555 -1.46 1 85.25 46 ALA B C 1
ATOM 2043 O O . ALA B 1 46 ? 12.812 -13.516 -1.304 1 85.25 46 ALA B O 1
ATOM 2044 N N . GLY B 1 47 ? 14.328 -14.969 -0.645 1 86.44 47 GLY B N 1
ATOM 2045 C CA . GLY B 1 47 ? 14.594 -14.211 0.568 1 86.44 47 GLY B CA 1
ATOM 2046 C C . GLY B 1 47 ? 15.336 -12.914 0.31 1 86.44 47 GLY B C 1
ATOM 2047 O O . GLY B 1 47 ? 14.945 -11.859 0.829 1 86.44 47 GLY B O 1
ATOM 2048 N N . ALA B 1 48 ? 16.281 -12.977 -0.567 1 89.88 48 ALA B N 1
ATOM 2049 C CA . ALA B 1 48 ? 17.125 -11.82 -0.863 1 89.88 48 ALA B CA 1
ATOM 2050 C C . ALA B 1 48 ? 16.328 -10.719 -1.546 1 89.88 48 ALA B C 1
ATOM 2052 O O . ALA B 1 48 ? 16.641 -9.539 -1.414 1 89.88 48 ALA B O 1
ATOM 2053 N N . ALA B 1 49 ? 15.281 -11.125 -2.248 1 86.44 49 ALA B N 1
ATOM 2054 C CA . ALA B 1 49 ? 14.461 -10.164 -2.988 1 86.44 49 ALA B CA 1
ATOM 2055 C C . ALA B 1 49 ? 13.773 -9.188 -2.041 1 86.44 49 ALA B C 1
ATOM 2057 O O . ALA B 1 49 ? 13.383 -8.086 -2.449 1 86.44 49 ALA B O 1
ATOM 2058 N N . HIS B 1 50 ? 13.68 -9.508 -0.806 1 84.75 50 HIS B N 1
ATOM 2059 C CA . HIS B 1 50 ? 13.016 -8.641 0.163 1 84.75 50 HIS B CA 1
ATOM 2060 C C . HIS B 1 50 ? 13.906 -7.465 0.547 1 84.75 50 HIS B C 1
ATOM 2062 O O . HIS B 1 50 ? 13.438 -6.5 1.158 1 84.75 50 HIS B O 1
ATOM 2068 N N . LEU B 1 51 ? 15.188 -7.578 0.188 1 91.81 51 LEU B N 1
ATOM 2069 C CA . LEU B 1 51 ? 16.078 -6.43 0.345 1 91.81 51 LEU B CA 1
ATOM 2070 C C . LEU B 1 51 ? 15.5 -5.203 -0.354 1 91.81 51 LEU B C 1
ATOM 2072 O O . LEU B 1 51 ? 15.586 -4.09 0.17 1 91.81 51 LEU B O 1
ATOM 2076 N N . GLY B 1 52 ? 14.883 -5.441 -1.531 1 90.5 52 GLY B N 1
ATOM 2077 C CA . GLY B 1 52 ? 14.336 -4.348 -2.32 1 90.5 52 GLY B CA 1
ATOM 2078 C C . GLY B 1 52 ? 13.172 -3.652 -1.648 1 90.5 52 GLY B C 1
ATOM 2079 O O . GLY B 1 52 ? 12.953 -2.459 -1.856 1 90.5 52 GLY B O 1
ATOM 2080 N N . LEU B 1 53 ? 12.461 -4.316 -0.761 1 85.75 53 LEU B N 1
ATOM 2081 C CA . LEU B 1 53 ? 11.273 -3.752 -0.121 1 85.75 53 LEU B CA 1
ATOM 2082 C C . LEU B 1 53 ? 11.664 -2.66 0.871 1 85.75 53 LEU B C 1
ATOM 2084 O O . LEU B 1 53 ? 10.844 -1.8 1.202 1 85.75 53 LEU B O 1
ATOM 2088 N N . ALA B 1 54 ? 12.875 -2.689 1.295 1 90.88 54 ALA B N 1
ATOM 2089 C CA . ALA B 1 54 ? 13.383 -1.648 2.186 1 90.88 54 ALA B CA 1
ATOM 2090 C C . ALA B 1 54 ? 13.414 -0.294 1.484 1 90.88 54 ALA B C 1
ATOM 2092 O O . ALA B 1 54 ? 13.555 0.746 2.133 1 90.88 54 ALA B O 1
ATOM 2093 N N . ALA B 1 55 ? 13.18 -0.344 0.193 1 93.88 55 ALA B N 1
ATOM 2094 C CA . ALA B 1 55 ? 13.242 0.879 -0.602 1 93.88 55 ALA B CA 1
ATOM 2095 C C . ALA B 1 55 ? 12.102 1.828 -0.242 1 93.88 55 ALA B C 1
ATOM 2097 O O . ALA B 1 55 ? 12.172 3.027 -0.52 1 93.88 55 ALA B O 1
ATOM 2098 N N . LEU B 1 56 ? 11.086 1.315 0.35 1 92.5 56 LEU B N 1
ATOM 2099 C CA . LEU B 1 56 ? 10.008 2.193 0.808 1 92.5 56 LEU B CA 1
ATOM 2100 C C . LEU B 1 56 ? 10.508 3.139 1.896 1 92.5 56 LEU B C 1
ATOM 2102 O O . LEU B 1 56 ? 10.117 4.305 1.937 1 92.5 56 LEU B O 1
ATOM 2106 N N . PHE B 1 57 ? 11.398 2.637 2.775 1 94.5 57 PHE B N 1
ATOM 2107 C CA . PHE B 1 57 ? 11.945 3.443 3.863 1 94.5 57 PHE B CA 1
ATOM 2108 C C . PHE B 1 57 ? 12.922 4.477 3.332 1 94.5 57 PHE B C 1
ATOM 2110 O O . PHE B 1 57 ? 12.969 5.609 3.824 1 94.5 57 PHE B O 1
ATOM 2117 N N . THR B 1 58 ? 13.656 4.051 2.297 1 97 58 THR B N 1
ATOM 2118 C CA . THR B 1 58 ? 14.594 5.012 1.728 1 97 58 THR B CA 1
ATOM 2119 C C . THR B 1 58 ? 13.859 6.094 0.943 1 97 58 THR B C 1
ATOM 2121 O O . THR B 1 58 ? 14.289 7.246 0.904 1 97 58 THR B O 1
ATOM 2124 N N . LEU B 1 59 ? 12.719 5.703 0.35 1 97 59 LEU B N 1
ATOM 2125 C CA . LEU B 1 59 ? 11.859 6.691 -0.298 1 97 59 LEU B CA 1
ATOM 2126 C C . LEU B 1 59 ? 11.383 7.734 0.703 1 97 59 LEU B C 1
ATOM 2128 O O . LEU B 1 59 ? 11.438 8.938 0.429 1 97 59 LEU B O 1
ATOM 2132 N N . VAL B 1 60 ? 10.984 7.266 1.891 1 95.75 60 VAL B N 1
ATOM 2133 C CA . VAL B 1 60 ? 10.508 8.156 2.943 1 95.75 60 VAL B CA 1
ATOM 2134 C C . VAL B 1 60 ? 11.656 9.039 3.432 1 95.75 60 VAL B C 1
ATOM 2136 O O . VAL B 1 60 ? 11.469 10.234 3.656 1 95.75 60 VAL B O 1
ATOM 2139 N N . LEU B 1 61 ? 12.805 8.469 3.551 1 95.81 61 LEU B N 1
ATOM 2140 C CA . LEU B 1 61 ? 13.992 9.211 3.949 1 95.81 61 LEU B CA 1
ATOM 2141 C C . LEU B 1 61 ? 14.266 10.359 2.982 1 95.81 61 LEU B C 1
ATOM 2143 O O . LEU B 1 61 ? 14.516 11.484 3.406 1 95.81 61 LEU B O 1
ATOM 2147 N N . GLY B 1 62 ? 14.211 10.062 1.701 1 96.25 62 GLY B N 1
ATOM 2148 C CA . GLY B 1 62 ? 14.414 11.086 0.692 1 96.25 62 GLY B CA 1
ATOM 2149 C C . GLY B 1 62 ? 13.367 12.18 0.734 1 96.25 62 GLY B C 1
ATOM 2150 O O . GLY B 1 62 ? 13.688 13.367 0.594 1 96.25 62 GLY B O 1
ATOM 2151 N N . ILE B 1 63 ? 12.156 11.789 0.941 1 95.88 63 ILE B N 1
ATOM 2152 C CA . ILE B 1 63 ? 11.07 12.758 1.033 1 95.88 63 ILE B CA 1
ATOM 2153 C C . ILE B 1 63 ? 11.32 13.711 2.199 1 95.88 63 ILE B C 1
ATOM 2155 O O . ILE B 1 63 ? 11.219 14.93 2.049 1 95.88 63 ILE B O 1
ATOM 2159 N N . MET B 1 64 ? 11.688 13.188 3.328 1 93.31 64 MET B N 1
ATOM 2160 C CA . MET B 1 64 ? 11.883 13.977 4.543 1 93.31 64 MET B CA 1
ATOM 2161 C C . MET B 1 64 ? 13.062 14.93 4.395 1 93.31 64 MET B C 1
ATOM 2163 O O . MET B 1 64 ? 13.102 15.977 5.043 1 93.31 64 MET B O 1
ATOM 2167 N N . ALA B 1 65 ? 13.961 14.57 3.547 1 91.19 65 ALA B N 1
ATOM 2168 C CA . ALA B 1 65 ? 15.156 15.375 3.344 1 91.19 65 ALA B CA 1
ATOM 2169 C C . ALA B 1 65 ? 14.797 16.781 2.859 1 91.19 65 ALA B C 1
ATOM 2171 O O . ALA B 1 65 ? 15.5 17.75 3.168 1 91.19 65 ALA B O 1
ATOM 2172 N N . VAL B 1 66 ? 13.688 16.875 2.145 1 89.38 66 VAL B N 1
ATOM 2173 C CA . VAL B 1 66 ? 13.344 18.156 1.553 1 89.38 66 VAL B CA 1
ATOM 2174 C C . VAL B 1 66 ? 12.031 18.672 2.143 1 89.38 66 VAL B C 1
ATOM 2176 O O . VAL B 1 66 ? 11.961 19.797 2.643 1 89.38 66 VAL B O 1
ATOM 2179 N N . ALA B 1 67 ? 11.094 17.828 2.199 1 88.5 67 ALA B N 1
ATOM 2180 C CA . ALA B 1 67 ? 9.773 18.25 2.664 1 88.5 67 ALA B CA 1
ATOM 2181 C C . ALA B 1 67 ? 9.805 18.594 4.148 1 88.5 67 ALA B C 1
ATOM 2183 O O . ALA B 1 67 ? 9.016 19.422 4.617 1 88.5 67 ALA B O 1
ATOM 2184 N N . GLY B 1 68 ? 10.68 17.984 4.887 1 83.69 68 GLY B N 1
ATOM 2185 C CA . GLY B 1 68 ? 10.773 18.234 6.316 1 83.69 68 GLY B CA 1
ATOM 2186 C C . GLY B 1 68 ? 11.297 19.625 6.645 1 83.69 68 GLY B C 1
ATOM 2187 O O . GLY B 1 68 ? 11.078 20.125 7.75 1 83.69 68 GLY B O 1
ATOM 2188 N N . GLU B 1 69 ? 11.992 20.141 5.762 1 78.69 69 GLU B N 1
ATOM 2189 C CA . GLU B 1 69 ? 12.539 21.484 5.973 1 78.69 69 GLU B CA 1
ATOM 2190 C C . GLU B 1 69 ? 11.484 22.547 5.711 1 78.69 69 GLU B C 1
ATOM 2192 O O . GLU B 1 69 ? 11.609 23.672 6.184 1 78.69 69 GLU B O 1
ATOM 2197 N N . HIS B 1 70 ? 10.484 22.234 4.898 1 63.88 70 HIS B N 1
ATOM 2198 C CA . HIS B 1 70 ? 9.438 23.219 4.633 1 63.88 70 HIS B CA 1
ATOM 2199 C C . HIS B 1 70 ? 8.539 23.406 5.852 1 63.88 70 HIS B C 1
ATOM 2201 O O . HIS B 1 70 ? 7.918 24.469 6.004 1 63.88 70 HIS B O 1
ATOM 2207 N N . ARG B 1 71 ? 8.328 22.531 6.629 1 56.12 71 ARG B N 1
ATOM 2208 C CA . ARG B 1 71 ? 7.516 22.672 7.836 1 56.12 71 ARG B CA 1
ATOM 2209 C C . ARG B 1 71 ? 8.109 23.703 8.789 1 56.12 71 ARG B C 1
ATOM 2211 O O . ARG B 1 71 ? 7.379 24.406 9.477 1 56.12 71 ARG B O 1
ATOM 2218 N N . HIS B 1 72 ? 9.352 23.688 8.984 1 52.62 72 HIS B N 1
ATOM 2219 C CA . HIS B 1 72 ? 9.969 24.625 9.914 1 52.62 72 HIS B CA 1
ATOM 2220 C C . HIS B 1 72 ? 10.422 25.891 9.203 1 52.62 72 HIS B C 1
ATOM 2222 O O . HIS B 1 72 ? 11.219 25.828 8.266 1 52.62 72 HIS B O 1
ATOM 2228 N N . ARG B 1 73 ? 9.492 26.891 8.789 1 49.88 73 ARG B N 1
ATOM 2229 C CA . ARG B 1 73 ? 9.742 28.188 8.18 1 49.88 73 ARG B CA 1
ATOM 2230 C C . ARG B 1 73 ? 11.203 28.578 8.32 1 49.88 73 ARG B C 1
ATOM 2232 O O . ARG B 1 73 ? 11.531 29.766 8.359 1 49.88 73 ARG B O 1
ATOM 2239 N N . THR B 1 74 ? 12.094 27.75 8.586 1 46.31 74 THR B N 1
ATOM 2240 C CA . THR B 1 74 ? 13.469 28.234 8.547 1 46.31 74 THR B CA 1
ATOM 2241 C C . THR B 1 74 ? 13.945 28.406 7.105 1 46.31 74 THR B C 1
ATOM 2243 O O . THR B 1 74 ? 15.125 28.641 6.859 1 46.31 74 THR B O 1
ATOM 2246 N N . ILE B 1 75 ? 13.125 28.016 6.184 1 48.19 75 ILE B N 1
ATOM 2247 C CA . ILE B 1 75 ? 13.586 28.047 4.801 1 48.19 75 ILE B CA 1
ATOM 2248 C C . ILE B 1 75 ? 14.164 29.438 4.488 1 48.19 75 ILE B C 1
ATOM 2250 O O . ILE B 1 75 ? 14.961 29.578 3.559 1 48.19 75 ILE B O 1
ATOM 2254 N N . THR B 1 76 ? 13.609 30.344 5.207 1 48.38 76 THR B N 1
ATOM 2255 C CA . THR B 1 76 ? 14.125 31.672 4.891 1 48.38 76 THR B CA 1
ATOM 2256 C C . THR B 1 76 ? 15.641 31.719 5.09 1 48.38 76 THR B C 1
ATOM 2258 O O . THR B 1 76 ? 16.344 32.406 4.348 1 48.38 76 THR B O 1
ATOM 2261 N N . ASP B 1 77 ? 16.047 31.047 6.129 1 47.06 77 ASP B N 1
ATOM 2262 C CA . ASP B 1 77 ? 17.469 31.234 6.426 1 47.06 77 ASP B CA 1
ATOM 2263 C C . ASP B 1 77 ? 18.344 30.516 5.406 1 47.06 77 ASP B C 1
ATOM 2265 O O . ASP B 1 77 ? 19.422 31 5.039 1 47.06 77 ASP B O 1
ATOM 2269 N N . THR B 1 78 ? 17.891 29.328 4.934 1 47.88 78 THR B N 1
ATOM 2270 C CA . THR B 1 78 ? 18.781 28.594 4.027 1 47.88 78 THR B CA 1
ATOM 2271 C C . THR B 1 78 ? 18.812 29.266 2.654 1 47.88 78 THR B C 1
ATOM 2273 O O . THR B 1 78 ? 19.859 29.297 2.002 1 47.88 78 THR B O 1
ATOM 2276 N N . TYR B 1 79 ? 17.672 29.812 2.256 1 49.91 79 TYR B N 1
ATOM 2277 C CA . TYR B 1 79 ? 17.641 30.406 0.929 1 49.91 79 TYR B CA 1
ATOM 2278 C C . TYR B 1 79 ? 18.359 31.766 0.929 1 49.91 79 TYR B C 1
ATOM 2280 O O . TYR B 1 79 ? 18.859 32.188 -0.105 1 49.91 79 TYR B O 1
ATOM 2288 N N . LEU B 1 80 ? 18.328 32.344 2.045 1 47.59 80 LEU B N 1
ATOM 2289 C CA . LEU B 1 80 ? 19 33.656 2.057 1 47.59 80 LEU B CA 1
ATOM 2290 C C . LEU B 1 80 ? 20.5 33.5 1.878 1 47.59 80 LEU B C 1
ATOM 2292 O O . LEU B 1 80 ? 21.172 34.406 1.394 1 47.59 80 LEU B O 1
ATOM 2296 N N . THR B 1 81 ? 21.047 32.469 2.311 1 48.28 81 THR B N 1
ATOM 2297 C CA . THR B 1 81 ? 22.5 32.469 2.26 1 48.28 81 THR B CA 1
ATOM 2298 C C . THR B 1 81 ? 22.984 31.781 0.976 1 48.28 81 THR B C 1
ATOM 2300 O O . THR B 1 81 ? 24.156 31.938 0.587 1 48.28 81 THR B O 1
ATOM 2303 N N . GLN B 1 82 ? 22.281 30.703 0.359 1 51 82 GLN B N 1
ATOM 2304 C CA . GLN B 1 82 ? 22.766 30.156 -0.904 1 51 82 GLN B CA 1
ATOM 2305 C C . GLN B 1 82 ? 21.75 30.375 -2.021 1 51 82 GLN B C 1
ATOM 2307 O O . GLN B 1 82 ? 20.75 29.656 -2.104 1 51 82 GLN B O 1
ATOM 2312 N N . PRO B 1 83 ? 21.828 31.453 -2.742 1 55.28 83 PRO B N 1
ATOM 2313 C CA . PRO B 1 83 ? 20.984 31.859 -3.855 1 55.28 83 PRO B CA 1
ATOM 2314 C C . PRO B 1 83 ? 20.734 30.75 -4.863 1 55.28 83 PRO B C 1
ATOM 2316 O O . PRO B 1 83 ? 19.922 30.906 -5.781 1 55.28 83 PRO B O 1
ATOM 2319 N N . HIS B 1 84 ? 21.453 29.531 -4.836 1 69.19 84 HIS B N 1
ATOM 2320 C CA . HIS B 1 84 ? 21.266 28.609 -5.949 1 69.19 84 HIS B CA 1
ATOM 2321 C C . HIS B 1 84 ? 20.484 27.375 -5.512 1 69.19 84 HIS B C 1
ATOM 2323 O O . HIS B 1 84 ? 21.062 26.359 -5.145 1 69.19 84 HIS B O 1
ATOM 2329 N N . ARG B 1 85 ? 19.188 27.375 -5.465 1 74.44 85 ARG B N 1
ATOM 2330 C CA . ARG B 1 85 ? 18.234 26.328 -5.105 1 74.44 85 ARG B CA 1
ATOM 2331 C C . ARG B 1 85 ? 18.609 25 -5.75 1 74.44 85 ARG B C 1
ATOM 2333 O O . ARG B 1 85 ? 18.484 23.938 -5.125 1 74.44 85 ARG B O 1
ATOM 2340 N N . GLY B 1 86 ? 19.156 25.203 -6.891 1 79.25 86 GLY B N 1
ATOM 2341 C CA . GLY B 1 86 ? 19.594 24 -7.574 1 79.25 86 GLY B CA 1
ATOM 2342 C C . GLY B 1 86 ? 20.734 23.297 -6.875 1 79.25 86 GLY B C 1
ATOM 2343 O O . GLY B 1 86 ? 20.781 22.078 -6.812 1 79.25 86 GLY B O 1
ATOM 2344 N N . ARG B 1 87 ? 21.609 24.078 -6.285 1 81.62 87 ARG B N 1
ATOM 2345 C CA . ARG B 1 87 ? 22.75 23.5 -5.602 1 81.62 87 ARG B CA 1
ATOM 2346 C C . ARG B 1 87 ? 22.328 22.797 -4.312 1 81.62 87 ARG B C 1
ATOM 2348 O O . ARG B 1 87 ? 22.859 21.734 -3.975 1 81.62 87 ARG B O 1
ATOM 2355 N N . VAL B 1 88 ? 21.422 23.359 -3.666 1 83.06 88 VAL B N 1
ATOM 2356 C CA . VAL B 1 88 ? 20.922 22.766 -2.424 1 83.06 88 VAL B CA 1
ATOM 2357 C C . VAL B 1 88 ? 20.234 21.438 -2.717 1 83.06 88 VAL B C 1
ATOM 2359 O O . VAL B 1 88 ? 20.453 20.453 -2.016 1 83.06 88 VAL B O 1
ATOM 2362 N N . LEU B 1 89 ? 19.469 21.469 -3.729 1 87.75 89 LEU B N 1
ATOM 2363 C CA . LEU B 1 89 ? 18.781 20.234 -4.117 1 87.75 89 LEU B CA 1
ATOM 2364 C C . LEU B 1 89 ? 19.781 19.172 -4.531 1 87.75 89 LEU B C 1
ATOM 2366 O O . LEU B 1 89 ? 19.609 17.984 -4.211 1 87.75 89 LEU B O 1
ATOM 2370 N N . ALA B 1 90 ? 20.797 19.609 -5.219 1 89.69 90 ALA B N 1
ATOM 2371 C CA . ALA B 1 90 ? 21.844 18.672 -5.637 1 89.69 90 ALA B CA 1
ATOM 2372 C C . ALA B 1 90 ? 22.562 18.078 -4.43 1 89.69 90 ALA B C 1
ATOM 2374 O O . ALA B 1 90 ? 22.875 16.875 -4.41 1 89.69 90 ALA B O 1
ATOM 2375 N N . ASP B 1 91 ? 22.828 18.891 -3.459 1 90.75 91 ASP B N 1
ATOM 2376 C CA . ASP B 1 91 ? 23.484 18.406 -2.244 1 90.75 91 ASP B CA 1
ATOM 2377 C C . ASP B 1 91 ? 22.609 17.375 -1.529 1 90.75 91 ASP B C 1
ATOM 2379 O O . ASP B 1 91 ? 23.109 16.344 -1.084 1 90.75 91 ASP B O 1
ATOM 2383 N N . LYS B 1 92 ? 21.375 17.625 -1.517 1 91.25 92 LYS B N 1
ATOM 2384 C CA . LYS B 1 92 ? 20.469 16.703 -0.854 1 91.25 92 LYS B CA 1
ATOM 2385 C C . LYS B 1 92 ? 20.344 15.398 -1.638 1 91.25 92 LYS B C 1
ATOM 2387 O O . LYS B 1 92 ? 20.266 14.32 -1.049 1 91.25 92 LYS B O 1
ATOM 2392 N N . LEU B 1 93 ? 20.297 15.641 -2.879 1 94.06 93 LEU B N 1
ATOM 2393 C CA . LEU B 1 93 ? 20.234 14.453 -3.725 1 94.06 93 LEU B CA 1
ATOM 2394 C C . LEU B 1 93 ? 21.453 13.562 -3.508 1 94.06 93 LEU B C 1
ATOM 2396 O O . LEU B 1 93 ? 21.312 12.352 -3.344 1 94.06 93 LEU B O 1
ATOM 2400 N N . ILE B 1 94 ? 22.594 14.094 -3.475 1 94.88 94 ILE B N 1
ATOM 2401 C CA . ILE B 1 94 ? 23.844 13.336 -3.322 1 94.88 94 ILE B CA 1
ATOM 2402 C C . ILE B 1 94 ? 23.875 12.68 -1.946 1 94.88 94 ILE B C 1
ATOM 2404 O O . ILE B 1 94 ? 24.125 11.477 -1.834 1 94.88 94 ILE B O 1
ATOM 2408 N N . VAL B 1 95 ? 23.594 13.422 -0.954 1 94.94 95 VAL B N 1
ATOM 2409 C CA . VAL B 1 95 ? 23.703 12.93 0.416 1 94.94 95 VAL B CA 1
ATOM 2410 C C . VAL B 1 95 ? 22.672 11.828 0.653 1 94.94 95 VAL B C 1
ATOM 2412 O O . VAL B 1 95 ? 23 10.773 1.209 1 94.94 95 VAL B O 1
ATOM 2415 N N . HIS B 1 96 ? 21.5 12.039 0.158 1 94.75 96 HIS B N 1
ATOM 2416 C CA . HIS B 1 96 ? 20.453 11.078 0.484 1 94.75 96 HIS B CA 1
ATOM 2417 C C . HIS B 1 96 ? 20.484 9.891 -0.474 1 94.75 96 HIS B C 1
ATOM 2419 O O . HIS B 1 96 ? 20.047 8.789 -0.121 1 94.75 96 HIS B O 1
ATOM 2425 N N . THR B 1 97 ? 20.922 10.117 -1.657 1 96.44 97 THR B N 1
ATOM 2426 C CA . THR B 1 97 ? 21.234 8.969 -2.492 1 96.44 97 THR B CA 1
ATOM 2427 C C . THR B 1 97 ? 22.297 8.102 -1.838 1 96.44 97 THR B C 1
ATOM 2429 O O . THR B 1 97 ? 22.203 6.871 -1.843 1 96.44 97 THR B O 1
ATOM 2432 N N . GLY B 1 98 ? 23.328 8.734 -1.321 1 96.88 98 GLY B N 1
ATOM 2433 C CA . GLY B 1 98 ? 24.344 8.023 -0.559 1 96.88 98 GLY B CA 1
ATOM 2434 C C . GLY B 1 98 ? 23.781 7.277 0.635 1 96.88 98 GLY B C 1
ATOM 2435 O O . GLY B 1 98 ? 24.188 6.148 0.921 1 96.88 98 GLY B O 1
ATOM 2436 N N . ALA B 1 99 ? 22.859 7.914 1.318 1 96.06 99 ALA B N 1
ATOM 2437 C CA . ALA B 1 99 ? 22.203 7.25 2.434 1 96.06 99 ALA B CA 1
ATOM 2438 C C . ALA B 1 99 ? 21.422 6.02 1.958 1 96.06 99 ALA B C 1
ATOM 2440 O O . ALA B 1 99 ? 21.422 4.984 2.633 1 96.06 99 ALA B O 1
ATOM 2441 N N . GLY B 1 100 ? 20.766 6.168 0.806 1 97.44 100 GLY B N 1
ATOM 2442 C CA . GLY B 1 100 ? 20.109 5.016 0.217 1 97.44 100 GLY B CA 1
ATOM 2443 C C . GLY B 1 100 ? 21.047 3.865 -0.065 1 97.44 100 GLY B C 1
ATOM 2444 O O . GLY B 1 100 ? 20.703 2.703 0.167 1 97.44 100 GLY B O 1
ATOM 2445 N N . ALA B 1 101 ? 22.25 4.254 -0.542 1 97.75 101 ALA B N 1
ATOM 2446 C CA . ALA B 1 101 ? 23.266 3.236 -0.776 1 97.75 101 ALA B CA 1
ATOM 2447 C C . ALA B 1 101 ? 23.672 2.549 0.527 1 97.75 101 ALA B C 1
ATOM 2449 O O . ALA B 1 101 ? 23.828 1.326 0.568 1 97.75 101 ALA B O 1
ATOM 2450 N N . LEU B 1 102 ? 23.797 3.311 1.531 1 96.38 102 LEU B N 1
ATOM 2451 C CA . LEU B 1 102 ? 24.156 2.752 2.83 1 96.38 102 LEU B CA 1
ATOM 2452 C C . LEU B 1 102 ? 23.062 1.83 3.348 1 96.38 102 LEU B C 1
ATOM 2454 O O . LEU B 1 102 ? 23.344 0.746 3.861 1 96.38 102 LEU B O 1
ATOM 2458 N N . PHE B 1 103 ? 21.828 2.277 3.227 1 96.5 103 PHE B N 1
ATOM 2459 C CA . PHE B 1 103 ? 20.703 1.446 3.604 1 96.5 103 PHE B CA 1
ATOM 2460 C C . PHE B 1 103 ? 20.719 0.121 2.852 1 96.5 103 PHE B C 1
ATOM 2462 O O . PHE B 1 103 ? 20.562 -0.943 3.453 1 96.5 103 PHE B O 1
ATOM 2469 N N . GLY B 1 104 ? 20.938 0.22 1.526 1 97.62 104 GLY B N 1
ATOM 2470 C CA . GLY B 1 104 ? 20.984 -0.977 0.702 1 97.62 104 GLY B CA 1
ATOM 2471 C C . GLY B 1 104 ? 22.125 -1.904 1.057 1 97.62 104 GLY B C 1
ATOM 2472 O O . GLY B 1 104 ? 21.938 -3.119 1.149 1 97.62 104 GLY B O 1
ATOM 2473 N N . LEU B 1 105 ? 23.281 -1.35 1.294 1 98.12 105 LEU B N 1
ATOM 2474 C CA . LEU B 1 105 ? 24.469 -2.16 1.578 1 98.12 105 LEU B CA 1
ATOM 2475 C C . LEU B 1 105 ? 24.344 -2.824 2.947 1 98.12 105 LEU B C 1
ATOM 2477 O O . LEU B 1 105 ? 24.656 -4.008 3.094 1 98.12 105 LEU B O 1
ATOM 2481 N N . VAL B 1 106 ? 23.938 -2.066 3.934 1 97.94 106 VAL B N 1
ATOM 2482 C CA . VAL B 1 106 ? 23.703 -2.65 5.25 1 97.94 106 VAL B CA 1
ATOM 2483 C C . VAL B 1 106 ? 22.625 -3.725 5.152 1 97.94 106 VAL B C 1
ATOM 2485 O O . VAL B 1 106 ? 22.75 -4.793 5.758 1 97.94 106 VAL B O 1
ATOM 2488 N N . GLY B 1 107 ? 21.609 -3.443 4.395 1 97.75 107 GLY B N 1
ATOM 2489 C CA . GLY B 1 107 ? 20.562 -4.422 4.168 1 97.75 107 GLY B CA 1
ATOM 2490 C C . GLY B 1 107 ? 21.047 -5.68 3.479 1 97.75 107 GLY B C 1
ATOM 2491 O O . GLY B 1 107 ? 20.609 -6.785 3.795 1 97.75 107 GLY B O 1
ATOM 2492 N N . ALA B 1 108 ? 21.938 -5.457 2.535 1 98 108 ALA B N 1
ATOM 2493 C CA . ALA B 1 108 ? 22.516 -6.602 1.826 1 98 108 ALA B CA 1
ATOM 2494 C C . ALA B 1 108 ? 23.266 -7.52 2.781 1 98 108 ALA B C 1
ATOM 2496 O O . ALA B 1 108 ? 23.109 -8.742 2.729 1 98 108 ALA B O 1
ATOM 2497 N N . VAL B 1 109 ? 24.062 -6.961 3.633 1 98.12 109 VAL B N 1
ATOM 2498 C CA . VAL B 1 109 ? 24.797 -7.738 4.625 1 98.12 109 VAL B CA 1
ATOM 2499 C C . VAL B 1 109 ? 23.812 -8.477 5.535 1 98.12 109 VAL B C 1
ATOM 2501 O O . VAL B 1 109 ? 23.984 -9.664 5.805 1 98.12 109 VAL B O 1
ATOM 2504 N N . THR B 1 110 ? 22.812 -7.789 5.934 1 97.5 110 THR B N 1
ATOM 2505 C CA . THR B 1 110 ? 21.812 -8.383 6.801 1 97.5 110 THR B CA 1
ATOM 2506 C C . THR B 1 110 ? 21.094 -9.523 6.094 1 97.5 110 THR B C 1
ATOM 2508 O O . THR B 1 110 ? 20.875 -10.586 6.68 1 97.5 110 THR B O 1
ATOM 2511 N N . ALA B 1 111 ? 20.719 -9.312 4.879 1 96.44 111 ALA B N 1
ATOM 2512 C CA . ALA B 1 111 ? 19.984 -10.328 4.113 1 96.44 111 ALA B CA 1
ATOM 2513 C C . ALA B 1 111 ? 20.828 -11.586 3.939 1 96.44 111 ALA B C 1
ATOM 2515 O O . ALA B 1 111 ? 20.344 -12.703 4.121 1 96.44 111 ALA B O 1
ATOM 2516 N N . ILE B 1 112 ? 22.094 -11.391 3.605 1 96.94 112 ILE B N 1
ATOM 2517 C CA . ILE B 1 112 ? 23 -12.516 3.387 1 96.94 112 ILE B CA 1
ATOM 2518 C C . ILE B 1 112 ? 23.219 -13.266 4.703 1 96.94 112 ILE B C 1
ATOM 2520 O O . ILE B 1 112 ? 23.141 -14.492 4.746 1 96.94 112 ILE B O 1
ATOM 2524 N N . ALA B 1 113 ? 23.453 -12.562 5.742 1 97.62 113 ALA B N 1
ATOM 2525 C CA . ALA B 1 113 ? 23.656 -13.172 7.051 1 97.62 113 ALA B CA 1
ATOM 2526 C C . ALA B 1 113 ? 22.406 -13.93 7.504 1 97.62 113 ALA B C 1
ATOM 2528 O O . ALA B 1 113 ? 22.5 -15.062 7.988 1 97.62 113 ALA B O 1
ATOM 2529 N N . ALA B 1 114 ? 21.281 -13.336 7.344 1 96.12 114 ALA B N 1
ATOM 2530 C CA . ALA B 1 114 ? 20.031 -13.969 7.742 1 96.12 114 ALA B CA 1
ATOM 2531 C C . ALA B 1 114 ? 19.766 -15.227 6.918 1 96.12 114 ALA B C 1
ATOM 2533 O O . ALA B 1 114 ? 19.281 -16.234 7.445 1 96.12 114 ALA B O 1
ATOM 2534 N N . THR B 1 115 ? 20.031 -15.102 5.656 1 95.38 115 THR B N 1
ATOM 2535 C CA . THR B 1 115 ? 19.875 -16.266 4.781 1 95.38 115 THR B CA 1
ATOM 2536 C C . THR B 1 115 ? 20.797 -17.391 5.223 1 95.38 115 THR B C 1
ATOM 2538 O O . THR B 1 115 ? 20.359 -18.547 5.312 1 95.38 115 THR B O 1
ATOM 2541 N N . ALA B 1 116 ? 22 -17.078 5.52 1 96.38 116 ALA B N 1
ATOM 2542 C CA . ALA B 1 116 ? 22.969 -18.078 5.957 1 96.38 116 ALA B CA 1
ATOM 2543 C C . ALA B 1 116 ? 22.516 -18.734 7.262 1 96.38 116 ALA B C 1
ATOM 2545 O O . ALA B 1 116 ? 22.578 -19.969 7.398 1 96.38 116 ALA B O 1
ATOM 2546 N N . VAL B 1 117 ? 22.078 -17.969 8.148 1 96.62 117 VAL B N 1
ATOM 2547 C CA . VAL B 1 117 ? 21.625 -18.484 9.445 1 96.62 117 VAL B CA 1
ATOM 2548 C C . VAL B 1 117 ? 20.406 -19.359 9.266 1 96.62 117 VAL B C 1
ATOM 2550 O O . VAL B 1 117 ? 20.312 -20.453 9.852 1 96.62 117 VAL B O 1
ATOM 2553 N N . ALA B 1 118 ? 19.469 -18.891 8.477 1 94.81 118 ALA B N 1
ATOM 2554 C CA . ALA B 1 118 ? 18.25 -19.656 8.227 1 94.81 118 ALA B CA 1
ATOM 2555 C C . ALA B 1 118 ? 18.562 -20.969 7.527 1 94.81 118 ALA B C 1
ATOM 2557 O O . ALA B 1 118 ? 17.969 -22 7.852 1 94.81 118 ALA B O 1
ATOM 2558 N N . ALA B 1 119 ? 19.438 -20.891 6.586 1 95.62 119 ALA B N 1
ATOM 2559 C CA . ALA B 1 119 ? 19.844 -22.094 5.867 1 95.62 119 ALA B CA 1
ATOM 2560 C C . ALA B 1 119 ? 20.469 -23.125 6.812 1 95.62 119 ALA B C 1
ATOM 2562 O O . ALA B 1 119 ? 20.141 -24.312 6.754 1 95.62 119 ALA B O 1
ATOM 2563 N N . ALA B 1 120 ? 21.312 -22.672 7.621 1 95.88 120 ALA B N 1
ATOM 2564 C CA . ALA B 1 120 ? 21.953 -23.562 8.586 1 95.88 120 ALA B CA 1
ATOM 2565 C C . ALA B 1 120 ? 20.938 -24.156 9.562 1 95.88 120 ALA B C 1
ATOM 2567 O O . ALA B 1 120 ? 21 -25.344 9.883 1 95.88 120 ALA B O 1
ATOM 2568 N N . ALA B 1 121 ? 20.031 -23.359 9.953 1 95.25 121 ALA B N 1
ATOM 2569 C CA . ALA B 1 121 ? 19.047 -23.781 10.945 1 95.25 121 ALA B CA 1
ATOM 2570 C C . ALA B 1 121 ? 18.078 -24.797 10.352 1 95.25 121 ALA B C 1
ATOM 2572 O O . ALA B 1 121 ? 17.453 -25.578 11.078 1 95.25 121 ALA B O 1
ATOM 2573 N N . THR B 1 122 ? 17.953 -24.812 9.031 1 94.88 122 THR B N 1
ATOM 2574 C CA . THR B 1 122 ? 16.953 -25.672 8.398 1 94.88 122 THR B CA 1
ATOM 2575 C C . THR B 1 122 ? 17.641 -26.75 7.57 1 94.88 122 THR B C 1
ATOM 2577 O O . THR B 1 122 ? 16.969 -27.5 6.848 1 94.88 122 THR B O 1
ATOM 2580 N N . ASP B 1 123 ? 18.891 -26.734 7.539 1 94.56 123 ASP B N 1
ATOM 2581 C CA . ASP B 1 123 ? 19.703 -27.719 6.828 1 94.56 123 ASP B CA 1
ATOM 2582 C C . ASP B 1 123 ? 19.469 -27.625 5.32 1 94.56 123 ASP B C 1
ATOM 2584 O O . ASP B 1 123 ? 19.297 -28.656 4.66 1 94.56 123 ASP B O 1
ATOM 2588 N N . VAL B 1 124 ? 19.266 -26.453 4.883 1 94.38 124 VAL B N 1
ATOM 2589 C CA . VAL B 1 124 ? 19.172 -26.188 3.453 1 94.38 124 VAL B CA 1
ATOM 2590 C C . VAL B 1 124 ? 20.516 -25.75 2.904 1 94.38 124 VAL B C 1
ATOM 2592 O O . VAL B 1 124 ? 21.203 -24.922 3.512 1 94.38 124 VAL B O 1
ATOM 2595 N N . THR B 1 125 ? 20.938 -26.312 1.833 1 94.19 125 THR B N 1
ATOM 2596 C CA . THR B 1 125 ? 22.188 -25.922 1.2 1 94.19 125 THR B CA 1
ATOM 2597 C C . THR B 1 125 ? 21.953 -24.781 0.21 1 94.19 125 THR B C 1
ATOM 2599 O O . THR B 1 125 ? 21.188 -24.922 -0.738 1 94.19 125 THR B O 1
ATOM 2602 N N . VAL B 1 126 ? 22.547 -23.688 0.505 1 94.62 126 VAL B N 1
ATOM 2603 C CA . VAL B 1 126 ? 22.453 -22.531 -0.369 1 94.62 126 VAL B CA 1
ATOM 2604 C C . VAL B 1 126 ? 23.625 -22.516 -1.342 1 94.62 126 VAL B C 1
ATOM 2606 O O . VAL B 1 126 ? 24.766 -22.719 -0.94 1 94.62 126 VAL B O 1
ATOM 2609 N N . ASP B 1 127 ? 23.328 -22.422 -2.68 1 94.69 127 ASP B N 1
ATOM 2610 C CA . ASP B 1 127 ? 24.391 -22.234 -3.672 1 94.69 127 ASP B CA 1
ATOM 2611 C C . ASP B 1 127 ? 24.844 -20.781 -3.725 1 94.69 127 ASP B C 1
ATOM 2613 O O . ASP B 1 127 ? 24.281 -19.969 -4.469 1 94.69 127 ASP B O 1
ATOM 2617 N N . TRP B 1 128 ? 25.891 -20.469 -3.041 1 94.44 128 TRP B N 1
ATOM 2618 C CA . TRP B 1 128 ? 26.391 -19.109 -2.936 1 94.44 128 TRP B CA 1
ATOM 2619 C C . TRP B 1 128 ? 27.062 -18.672 -4.234 1 94.44 128 TRP B C 1
ATOM 2621 O O . TRP B 1 128 ? 27.344 -17.484 -4.43 1 94.44 128 TRP B O 1
ATOM 2631 N N . SER B 1 129 ? 27.219 -19.594 -5.168 1 94.06 129 SER B N 1
ATOM 2632 C CA . SER B 1 129 ? 27.828 -19.25 -6.449 1 94.06 129 SER B CA 1
ATOM 2633 C C . SER B 1 129 ? 26.766 -18.891 -7.48 1 94.06 129 SER B C 1
ATOM 2635 O O . SER B 1 129 ? 27.094 -18.484 -8.602 1 94.06 129 SER B O 1
ATOM 2637 N N . ASP B 1 130 ? 25.578 -18.984 -7.016 1 93.31 130 ASP B N 1
ATOM 2638 C CA . ASP B 1 130 ? 24.469 -18.625 -7.902 1 93.31 130 ASP B CA 1
ATOM 2639 C C . ASP B 1 130 ? 24.516 -17.141 -8.273 1 93.31 130 ASP B C 1
ATOM 2641 O O . ASP B 1 130 ? 24.281 -16.281 -7.422 1 93.31 130 ASP B O 1
ATOM 2645 N N . SER B 1 131 ? 24.797 -16.875 -9.602 1 93.44 131 SER B N 1
ATOM 2646 C CA . SER B 1 131 ? 24.922 -15.492 -10.055 1 93.44 131 SER B CA 1
ATOM 2647 C C . SER B 1 131 ? 23.594 -14.742 -9.906 1 93.44 131 SER B C 1
ATOM 2649 O O . SER B 1 131 ? 23.594 -13.523 -9.703 1 93.44 131 SER B O 1
ATOM 2651 N N . LEU B 1 132 ? 22.516 -15.438 -9.945 1 92.19 132 LEU B N 1
ATOM 2652 C CA . LEU B 1 1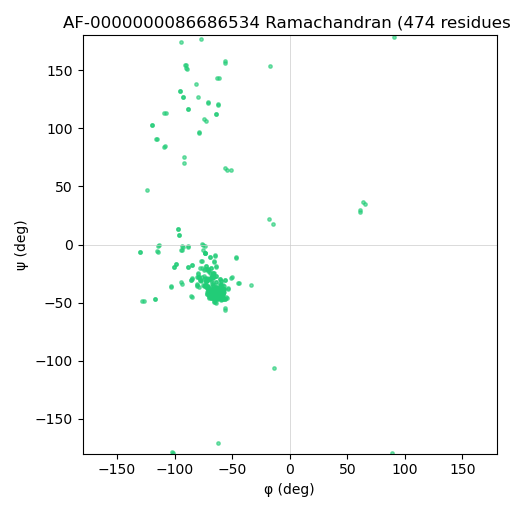32 ? 21.203 -14.797 -9.836 1 92.19 132 LEU B CA 1
ATOM 2653 C C . LEU B 1 132 ? 20.953 -14.312 -8.414 1 92.19 132 LEU B C 1
ATOM 2655 O O . LEU B 1 132 ? 20.266 -13.305 -8.211 1 92.19 132 LEU B O 1
ATOM 2659 N N . LEU B 1 133 ? 21.531 -15.008 -7.457 1 94.5 133 LEU B N 1
ATOM 2660 C CA . LEU B 1 133 ? 21.422 -14.57 -6.07 1 94.5 133 LEU B CA 1
ATOM 2661 C C . LEU B 1 133 ? 22.094 -13.211 -5.879 1 94.5 133 LEU B C 1
ATOM 2663 O O . LEU B 1 133 ? 21.5 -12.289 -5.328 1 94.5 133 LEU B O 1
ATOM 2667 N N . TRP B 1 134 ? 23.203 -13.047 -6.496 1 95.62 134 TRP B N 1
ATOM 2668 C CA . TRP B 1 134 ? 23.969 -11.82 -6.297 1 95.62 134 TRP B CA 1
ATOM 2669 C C . TRP B 1 134 ? 23.406 -10.68 -7.137 1 95.62 134 TRP B C 1
ATOM 2671 O O . TRP B 1 134 ? 23.469 -9.516 -6.742 1 95.62 134 TRP B O 1
ATOM 2681 N N . ARG B 1 135 ? 22.797 -11.023 -8.234 1 94.31 135 ARG B N 1
ATOM 2682 C CA . ARG B 1 135 ? 22.094 -10.008 -9.016 1 94.31 135 ARG B CA 1
ATOM 2683 C C . ARG B 1 135 ? 20.875 -9.492 -8.258 1 94.31 135 ARG B C 1
ATOM 2685 O O . ARG B 1 135 ? 20.531 -8.312 -8.344 1 94.31 135 ARG B O 1
ATOM 2692 N N . THR B 1 136 ? 20.203 -10.414 -7.566 1 94.38 136 THR B N 1
ATOM 2693 C CA . THR B 1 136 ? 19.062 -10.023 -6.746 1 94.38 136 THR B CA 1
ATOM 2694 C C . THR B 1 136 ? 19.516 -9.086 -5.617 1 94.38 136 THR B C 1
ATOM 2696 O O . THR B 1 136 ? 18.875 -8.062 -5.371 1 94.38 136 THR B O 1
ATOM 2699 N N . VAL B 1 137 ? 20.625 -9.391 -5.023 1 96.62 137 VAL B N 1
ATOM 2700 C CA . VAL B 1 137 ? 21.156 -8.578 -3.938 1 96.62 137 VAL B CA 1
ATOM 2701 C C . VAL B 1 137 ? 21.562 -7.207 -4.473 1 96.62 137 VAL B C 1
ATOM 2703 O O . VAL B 1 137 ? 21.172 -6.176 -3.924 1 96.62 137 VAL B O 1
ATOM 2706 N N . ALA B 1 138 ? 22.25 -7.195 -5.609 1 96.81 138 ALA B N 1
ATOM 2707 C CA . ALA B 1 138 ? 22.688 -5.941 -6.219 1 96.81 138 ALA B CA 1
ATOM 2708 C C . ALA B 1 138 ? 21.484 -5.102 -6.656 1 96.81 138 ALA B C 1
ATOM 2710 O O . ALA B 1 138 ? 21.5 -3.877 -6.512 1 96.81 138 ALA B O 1
ATOM 2711 N N . GLY B 1 139 ? 20.531 -5.773 -7.184 1 96.38 139 GLY B N 1
ATOM 2712 C CA . GLY B 1 139 ? 19.312 -5.086 -7.582 1 96.38 139 GLY B CA 1
ATOM 2713 C C . GLY B 1 139 ? 18.578 -4.453 -6.418 1 96.38 139 GLY B C 1
ATOM 2714 O O . GLY B 1 139 ? 18.016 -3.359 -6.547 1 96.38 139 GLY B O 1
ATOM 2715 N N . GLY B 1 140 ? 18.562 -5.172 -5.312 1 96.31 140 GLY B N 1
ATOM 2716 C CA . GLY B 1 140 ? 17.953 -4.609 -4.117 1 96.31 140 GLY B CA 1
ATOM 2717 C C . GLY B 1 140 ? 18.656 -3.355 -3.625 1 96.31 140 GLY B C 1
ATOM 2718 O O . GLY B 1 140 ? 18 -2.389 -3.227 1 96.31 140 GLY B O 1
ATOM 2719 N N . VAL B 1 141 ? 19.938 -3.391 -3.697 1 97.75 141 VAL B N 1
ATOM 2720 C CA . VAL B 1 141 ? 20.719 -2.225 -3.299 1 97.75 141 VAL B CA 1
ATOM 2721 C C . VAL B 1 141 ? 20.422 -1.057 -4.238 1 97.75 141 VAL B C 1
ATOM 2723 O O . VAL B 1 141 ? 20.156 0.059 -3.783 1 97.75 141 VAL B O 1
ATOM 2726 N N . ALA B 1 142 ? 20.375 -1.356 -5.5 1 97.62 142 ALA B N 1
ATOM 2727 C CA . ALA B 1 142 ? 20.094 -0.325 -6.5 1 97.62 142 ALA B CA 1
ATOM 2728 C C . ALA B 1 142 ? 18.703 0.252 -6.316 1 97.62 142 ALA B C 1
ATOM 2730 O O . ALA B 1 142 ? 18.484 1.449 -6.52 1 97.62 142 ALA B O 1
ATOM 2731 N N . TRP B 1 143 ? 17.797 -0.584 -5.984 1 97.12 143 TRP B N 1
ATOM 2732 C CA . TRP B 1 143 ? 16.422 -0.14 -5.719 1 97.12 143 TRP B CA 1
ATOM 2733 C C . TRP B 1 143 ? 16.391 0.878 -4.586 1 97.12 143 TRP B C 1
ATOM 2735 O O . TRP B 1 143 ? 15.773 1.933 -4.703 1 97.12 143 TRP B O 1
ATOM 2745 N N . ASN B 1 144 ? 17.125 0.563 -3.523 1 97.56 144 ASN B N 1
ATOM 2746 C CA . ASN B 1 144 ? 17.188 1.472 -2.383 1 97.56 144 ASN B CA 1
ATOM 2747 C C . ASN B 1 144 ? 17.812 2.811 -2.762 1 97.56 144 ASN B C 1
ATOM 2749 O O . ASN B 1 144 ? 17.328 3.867 -2.352 1 97.56 144 ASN B O 1
ATOM 2753 N N . ILE B 1 145 ? 18.797 2.76 -3.582 1 98.12 145 ILE B N 1
ATOM 2754 C CA . ILE B 1 145 ? 19.469 3.973 -4.047 1 98.12 145 ILE B CA 1
ATOM 2755 C C . ILE B 1 145 ? 18.484 4.816 -4.859 1 98.12 145 ILE B C 1
ATOM 2757 O O . ILE B 1 145 ? 18.312 6.008 -4.594 1 98.12 145 ILE B O 1
ATOM 2761 N N . ALA B 1 146 ? 17.859 4.219 -5.762 1 98 146 ALA B N 1
ATOM 2762 C CA . ALA B 1 146 ? 16.969 4.926 -6.688 1 98 146 ALA B CA 1
ATOM 2763 C C . ALA B 1 146 ? 15.789 5.539 -5.953 1 98 146 ALA B C 1
ATOM 2765 O O . ALA B 1 146 ? 15.391 6.676 -6.238 1 98 146 ALA B O 1
ATOM 2766 N N . PHE B 1 147 ? 15.258 4.84 -5.031 1 98.19 147 PHE B N 1
ATOM 2767 C CA . PHE B 1 147 ? 14.047 5.316 -4.363 1 98.19 147 PHE B CA 1
ATOM 2768 C C . PHE B 1 147 ? 14.383 6.414 -3.357 1 98.19 147 PHE B C 1
ATOM 2770 O O . PHE B 1 147 ? 13.594 7.328 -3.141 1 98.19 147 PHE B O 1
ATOM 2777 N N . ALA B 1 148 ? 15.586 6.316 -2.779 1 98.12 148 ALA B N 1
ATOM 2778 C CA . ALA B 1 148 ? 16.031 7.449 -1.972 1 98.12 148 ALA B CA 1
ATOM 2779 C C . ALA B 1 148 ? 16.094 8.727 -2.811 1 98.12 148 ALA B C 1
ATOM 2781 O O . ALA B 1 148 ? 15.594 9.773 -2.404 1 98.12 148 ALA B O 1
ATOM 2782 N N . ALA B 1 149 ? 16.641 8.578 -3.961 1 97.94 149 ALA B N 1
ATOM 2783 C CA . ALA B 1 149 ? 16.766 9.727 -4.863 1 97.94 149 ALA B CA 1
ATOM 2784 C C . ALA B 1 149 ? 15.406 10.211 -5.328 1 97.94 149 ALA B C 1
ATOM 2786 O O . ALA B 1 149 ? 15.141 11.414 -5.355 1 97.94 149 ALA B O 1
ATOM 2787 N N . LEU B 1 150 ? 14.602 9.289 -5.691 1 97.94 150 LEU B N 1
ATOM 2788 C CA . LEU B 1 150 ? 13.25 9.641 -6.121 1 97.94 150 LEU B CA 1
ATOM 2789 C C . LEU B 1 150 ? 12.5 10.359 -5.008 1 97.94 150 LEU B C 1
ATOM 2791 O O . LEU B 1 150 ? 11.766 11.32 -5.273 1 97.94 150 LEU B O 1
ATOM 2795 N N . GLY B 1 151 ? 12.695 9.875 -3.812 1 97.56 151 GLY B N 1
ATOM 2796 C CA . GLY B 1 151 ? 12.086 10.523 -2.664 1 97.56 151 GLY B CA 1
ATOM 2797 C C . GLY B 1 151 ? 12.477 11.977 -2.52 1 97.56 151 GLY B C 1
ATOM 2798 O O . GLY B 1 151 ? 11.633 12.828 -2.211 1 97.56 151 GLY B O 1
ATOM 2799 N N . VAL B 1 152 ? 13.727 12.242 -2.734 1 95.56 152 VAL B N 1
ATOM 2800 C CA . VAL B 1 152 ? 14.188 13.625 -2.668 1 95.56 152 VAL B CA 1
ATOM 2801 C C . VAL B 1 152 ? 13.43 14.477 -3.688 1 95.56 152 VAL B C 1
ATOM 2803 O O . VAL B 1 152 ? 12.961 15.57 -3.367 1 95.56 152 VAL B O 1
ATOM 2806 N N . GLY B 1 153 ? 13.297 13.953 -4.867 1 95.31 153 GLY B N 1
ATOM 2807 C CA . GLY B 1 153 ? 12.547 14.656 -5.895 1 95.31 153 GLY B CA 1
ATOM 2808 C C . GLY B 1 153 ? 11.102 14.898 -5.52 1 95.31 153 GLY B C 1
ATOM 2809 O O . GLY B 1 153 ? 10.586 16.016 -5.68 1 95.31 153 GLY B O 1
ATOM 2810 N N . ILE B 1 154 ? 10.477 13.922 -5.012 1 95.69 154 ILE B N 1
ATOM 2811 C CA . ILE B 1 154 ? 9.078 14.031 -4.594 1 95.69 154 ILE B CA 1
ATOM 2812 C C . ILE B 1 154 ? 8.961 15.055 -3.469 1 95.69 154 ILE B C 1
ATOM 2814 O O . ILE B 1 154 ? 8.062 15.898 -3.484 1 95.69 154 ILE B O 1
ATOM 2818 N N . GLY B 1 155 ? 9.844 14.914 -2.521 1 94.19 155 GLY B N 1
ATOM 2819 C CA . GLY B 1 155 ? 9.82 15.852 -1.409 1 94.19 155 GLY B CA 1
ATOM 2820 C C . GLY B 1 155 ? 10.008 17.297 -1.841 1 94.19 155 GLY B C 1
ATOM 2821 O O . GLY B 1 155 ? 9.469 18.203 -1.214 1 94.19 155 GLY B O 1
ATOM 2822 N N . ALA B 1 156 ? 10.75 17.438 -2.873 1 92.25 156 ALA B N 1
ATOM 2823 C CA . ALA B 1 156 ? 10.961 18.797 -3.393 1 92.25 156 ALA B CA 1
ATOM 2824 C C . ALA B 1 156 ? 9.703 19.328 -4.07 1 92.25 156 ALA B C 1
ATOM 2826 O O . ALA B 1 156 ? 9.469 20.531 -4.082 1 92.25 156 ALA B O 1
ATOM 2827 N N . LEU B 1 157 ? 8.938 18.453 -4.594 1 92.38 157 LEU B N 1
ATOM 2828 C CA . LEU B 1 157 ? 7.738 18.844 -5.32 1 92.38 157 LEU B CA 1
ATOM 2829 C C . LEU B 1 157 ? 6.562 19.031 -4.367 1 92.38 157 LEU B C 1
ATOM 2831 O O . LEU B 1 157 ? 5.668 19.844 -4.629 1 92.38 157 LEU B O 1
ATOM 2835 N N . VAL B 1 158 ? 6.559 18.281 -3.285 1 92.25 158 VAL B N 1
ATOM 2836 C CA . VAL B 1 158 ? 5.484 18.312 -2.301 1 92.25 158 VAL B CA 1
ATOM 2837 C C . VAL B 1 158 ? 6.043 18.734 -0.943 1 92.25 158 VAL B C 1
ATOM 2839 O O . VAL B 1 158 ? 6.578 17.906 -0.199 1 92.25 158 VAL B O 1
ATOM 2842 N N . PRO B 1 159 ? 5.836 19.953 -0.531 1 86.38 159 PRO B N 1
ATOM 2843 C CA . PRO B 1 159 ? 6.492 20.516 0.652 1 86.38 159 PRO B CA 1
ATOM 2844 C C . PRO B 1 159 ? 5.887 20.016 1.959 1 86.38 159 PRO B C 1
ATOM 2846 O O . PRO B 1 159 ? 6.406 20.312 3.039 1 86.38 159 PRO B O 1
ATOM 2849 N N . ASN B 1 160 ? 4.941 19.203 1.909 1 90.81 160 ASN B N 1
ATOM 2850 C CA . ASN B 1 160 ? 4.348 18.609 3.098 1 90.81 160 ASN B CA 1
ATOM 2851 C C . ASN B 1 160 ? 4.707 17.125 3.213 1 90.81 160 ASN B C 1
ATOM 2853 O O . ASN B 1 160 ? 4.277 16.312 2.393 1 90.81 160 ASN B O 1
ATOM 2857 N N . VAL B 1 161 ? 5.52 16.812 4.293 1 91.12 161 VAL B N 1
ATOM 2858 C CA . VAL B 1 161 ? 6.023 15.461 4.484 1 91.12 161 VAL B CA 1
ATOM 2859 C C . VAL B 1 161 ? 4.855 14.477 4.52 1 91.12 161 VAL B C 1
ATOM 2861 O O . VAL B 1 161 ? 4.887 13.445 3.844 1 91.12 161 VAL B O 1
ATOM 2864 N N . THR B 1 162 ? 3.816 14.852 5.281 1 90.88 162 THR B N 1
ATOM 2865 C CA . THR B 1 162 ? 2.676 13.961 5.445 1 90.88 162 THR B CA 1
ATOM 2866 C C . THR B 1 162 ? 1.999 13.695 4.105 1 90.88 162 THR B C 1
ATOM 2868 O O . THR B 1 162 ? 1.749 12.539 3.746 1 90.88 162 THR B O 1
ATOM 2871 N N . ALA B 1 163 ? 1.78 14.727 3.35 1 91.56 163 ALA B N 1
ATOM 2872 C CA . ALA B 1 163 ? 1.149 14.594 2.039 1 91.56 163 ALA B CA 1
ATOM 2873 C C . ALA B 1 163 ? 2.02 13.773 1.093 1 91.56 163 ALA B C 1
ATOM 2875 O O . ALA B 1 163 ? 1.516 12.914 0.366 1 91.56 163 ALA B O 1
ATOM 2876 N N . ALA B 1 164 ? 3.291 14.008 1.106 1 94.94 164 ALA B N 1
ATOM 2877 C CA . ALA B 1 164 ? 4.215 13.336 0.2 1 94.94 164 ALA B CA 1
ATOM 2878 C C . ALA B 1 164 ? 4.312 11.844 0.531 1 94.94 164 ALA B C 1
ATOM 2880 O O . ALA B 1 164 ? 4.266 11 -0.365 1 94.94 164 ALA B O 1
ATOM 2881 N N . VAL B 1 165 ? 4.422 11.539 1.798 1 94.75 165 VAL B N 1
ATOM 2882 C CA . VAL B 1 165 ? 4.539 10.156 2.227 1 94.75 165 VAL B CA 1
ATOM 2883 C C . VAL B 1 165 ? 3.221 9.422 1.977 1 94.75 165 VAL B C 1
ATOM 2885 O O . VAL B 1 165 ? 3.211 8.312 1.437 1 94.75 165 VAL B O 1
ATOM 2888 N N . THR B 1 166 ? 2.107 10.062 2.361 1 92.88 166 THR B N 1
ATOM 2889 C CA . THR B 1 166 ? 0.792 9.477 2.129 1 92.88 166 THR B CA 1
ATOM 2890 C C . THR B 1 166 ? 0.565 9.227 0.642 1 92.88 166 THR B C 1
ATOM 2892 O O . THR B 1 166 ? 0.095 8.156 0.25 1 92.88 166 THR B O 1
ATOM 2895 N N . GLY B 1 167 ? 0.909 10.164 -0.149 1 93.25 167 GLY B N 1
ATOM 2896 C CA . GLY B 1 167 ? 0.776 10.016 -1.59 1 93.25 167 GLY B CA 1
ATOM 2897 C C . GLY B 1 167 ? 1.595 8.867 -2.148 1 93.25 167 GLY B C 1
ATOM 2898 O O . GLY B 1 167 ? 1.122 8.117 -3.008 1 93.25 167 GLY B O 1
ATOM 2899 N N . ALA B 1 168 ? 2.797 8.758 -1.657 1 93.69 168 ALA B N 1
ATOM 2900 C CA . ALA B 1 168 ? 3.676 7.684 -2.109 1 93.69 168 ALA B CA 1
ATOM 2901 C C . ALA B 1 168 ? 3.115 6.32 -1.723 1 93.69 168 ALA B C 1
ATOM 2903 O O . ALA B 1 168 ? 3.125 5.387 -2.529 1 93.69 168 ALA B O 1
ATOM 2904 N N . LEU B 1 169 ? 2.621 6.242 -0.54 1 91.94 169 LEU B N 1
ATOM 2905 C CA . LEU B 1 169 ? 2.043 4.988 -0.067 1 91.94 169 LEU B CA 1
ATOM 2906 C C . LEU B 1 169 ? 0.763 4.656 -0.827 1 91.94 169 LEU B C 1
ATOM 2908 O O . LEU B 1 169 ? 0.521 3.496 -1.168 1 91.94 169 LEU B O 1
ATOM 2912 N N . ALA B 1 170 ? -0.025 5.664 -1.046 1 88.75 170 ALA B N 1
ATOM 2913 C CA . ALA B 1 170 ? -1.24 5.469 -1.832 1 88.75 170 ALA B CA 1
ATOM 2914 C C . ALA B 1 170 ? -0.91 5 -3.246 1 88.75 170 ALA B C 1
ATOM 2916 O O . ALA B 1 170 ? -1.594 4.133 -3.795 1 88.75 170 ALA B O 1
ATOM 2917 N N . TRP B 1 171 ? 0.12 5.582 -3.789 1 90.38 171 TRP B N 1
ATOM 2918 C CA . TRP B 1 171 ? 0.573 5.172 -5.113 1 90.38 171 TRP B CA 1
ATOM 2919 C C . TRP B 1 171 ? 0.948 3.695 -5.129 1 90.38 171 TRP B C 1
ATOM 2921 O O . TRP B 1 171 ? 0.465 2.934 -5.969 1 90.38 171 TRP B O 1
ATOM 2931 N N . LEU B 1 172 ? 1.691 3.336 -4.152 1 87.25 172 LEU B N 1
ATOM 2932 C CA . LEU B 1 172 ? 2.168 1.96 -4.066 1 87.25 172 LEU B CA 1
ATOM 2933 C C . LEU B 1 172 ? 1.013 1.002 -3.795 1 87.25 172 LEU B C 1
ATOM 2935 O O . LEU B 1 172 ? 0.916 -0.055 -4.422 1 87.25 172 LEU B O 1
ATOM 2939 N N . ALA B 1 173 ? 0.21 1.381 -2.918 1 79.44 173 ALA B N 1
ATOM 2940 C CA . ALA B 1 173 ? -0.834 0.481 -2.436 1 79.44 173 ALA B CA 1
ATOM 2941 C C . ALA B 1 173 ? -1.94 0.319 -3.473 1 79.44 173 ALA B C 1
ATOM 2943 O O . ALA B 1 173 ? -2.572 -0.738 -3.557 1 79.44 173 ALA B O 1
ATOM 2944 N N . LEU B 1 174 ? -2.154 1.396 -4.328 1 77.31 174 LEU B N 1
ATOM 2945 C CA . LEU B 1 174 ? -3.381 1.396 -5.117 1 77.31 174 LEU B CA 1
ATOM 2946 C C . LEU B 1 174 ? -3.076 1.615 -6.594 1 77.31 174 LEU B C 1
ATOM 2948 O O . LEU B 1 174 ? -3.527 0.847 -7.449 1 77.31 174 LEU B O 1
ATOM 2952 N N . VAL B 1 175 ? -2.309 2.574 -6.879 1 82.31 175 VAL B N 1
ATOM 2953 C CA . VAL B 1 175 ? -2.221 3.096 -8.234 1 82.31 175 VAL B CA 1
ATOM 2954 C C . VAL B 1 175 ? -1.587 2.049 -9.156 1 82.31 175 VAL B C 1
ATOM 2956 O O . VAL B 1 175 ? -2.105 1.768 -10.234 1 82.31 175 VAL B O 1
ATOM 2959 N N . GLU B 1 176 ? -0.527 1.485 -8.664 1 83.12 176 GLU B N 1
ATOM 2960 C CA . GLU B 1 176 ? 0.171 0.569 -9.562 1 83.12 176 GLU B CA 1
ATOM 2961 C C . GLU B 1 176 ? -0.668 -0.675 -9.844 1 83.12 176 GLU B C 1
ATOM 2963 O O . GLU B 1 176 ? -0.724 -1.149 -10.977 1 83.12 176 GLU B O 1
ATOM 2968 N N . GLY B 1 177 ? -1.296 -1.228 -8.82 1 76.94 177 GLY B N 1
ATOM 2969 C CA . GLY B 1 177 ? -2.166 -2.377 -9.016 1 76.94 177 GLY B CA 1
ATOM 2970 C C . GLY B 1 177 ? -3.336 -2.09 -9.938 1 76.94 177 GLY B C 1
ATOM 2971 O O . GLY B 1 177 ? -3.693 -2.922 -10.773 1 76.94 177 GLY B O 1
ATOM 2972 N N . VAL B 1 178 ? -3.875 -0.934 -9.836 1 74.44 178 VAL B N 1
ATOM 2973 C CA . VAL B 1 178 ? -5.008 -0.526 -10.656 1 74.44 178 VAL B CA 1
ATOM 2974 C C . VAL B 1 178 ? -4.566 -0.372 -12.109 1 74.44 178 VAL B C 1
ATOM 2976 O O . VAL B 1 178 ? -5.242 -0.845 -13.023 1 74.44 178 VAL B O 1
ATOM 2979 N N . VAL B 1 179 ? -3.445 0.223 -12.312 1 80.56 179 VAL B N 1
ATOM 2980 C CA . VAL B 1 179 ? -2.941 0.415 -13.664 1 80.56 179 VAL B CA 1
ATOM 2981 C C . VAL B 1 179 ? -2.637 -0.939 -14.305 1 80.56 179 VAL B C 1
ATOM 2983 O O . VAL B 1 179 ? -2.979 -1.179 -15.461 1 80.56 179 VAL B O 1
ATOM 2986 N N . ALA B 1 180 ? -2.051 -1.784 -13.508 1 79 180 ALA B N 1
ATOM 2987 C CA . ALA B 1 180 ? -1.743 -3.119 -14.016 1 79 180 ALA B CA 1
ATOM 2988 C C . ALA B 1 180 ? -3.016 -3.859 -14.414 1 79 180 ALA B C 1
ATOM 2990 O O . ALA B 1 180 ? -3.039 -4.562 -15.43 1 79 180 ALA B O 1
ATOM 2991 N N . SER B 1 181 ? -3.977 -3.666 -13.664 1 70.38 181 SER B N 1
ATOM 2992 C CA . SER B 1 181 ? -5.238 -4.355 -13.922 1 70.38 181 SER B CA 1
ATOM 2993 C C . SER B 1 181 ? -5.945 -3.771 -15.141 1 70.38 181 SER B C 1
ATOM 2995 O O . SER B 1 181 ? -6.543 -4.508 -15.93 1 70.38 181 SER B O 1
ATOM 2997 N N . LEU B 1 182 ? -5.773 -2.48 -15.375 1 70 182 LEU B N 1
ATOM 2998 C CA . LEU B 1 182 ? -6.504 -1.776 -16.422 1 70 182 LEU B CA 1
ATOM 2999 C C . LEU B 1 182 ? -5.801 -1.928 -17.766 1 70 182 LEU B C 1
ATOM 3001 O O . LEU B 1 182 ? -6.449 -2.182 -18.781 1 70 182 LEU B O 1
ATOM 3005 N N . VAL B 1 183 ? -4.5 -1.746 -17.672 1 76.38 183 VAL B N 1
ATOM 3006 C CA . VAL B 1 183 ? -3.832 -1.598 -18.953 1 76.38 183 VAL B CA 1
ATOM 3007 C C . VAL B 1 183 ? -2.881 -2.77 -19.188 1 76.38 183 VAL B C 1
ATOM 3009 O O . VAL B 1 183 ? -2.318 -2.92 -20.266 1 76.38 183 VAL B O 1
ATOM 3012 N N . GLY B 1 184 ? -2.744 -3.561 -18.203 1 74.94 184 GLY B N 1
ATOM 3013 C CA . GLY B 1 184 ? -1.939 -4.762 -18.375 1 74.94 184 GLY B CA 1
ATOM 3014 C C . GLY B 1 184 ? -0.477 -4.551 -18.031 1 74.94 184 GLY B C 1
ATOM 3015 O O . GLY B 1 184 ? -0.067 -3.439 -17.688 1 74.94 184 GLY B O 1
ATOM 3016 N N . SER B 1 185 ? 0.251 -5.559 -18.141 1 77.88 185 SER B N 1
ATOM 3017 C CA . SER B 1 185 ? 1.65 -5.566 -17.734 1 77.88 185 SER B CA 1
ATOM 3018 C C . SER B 1 185 ? 2.531 -4.836 -18.734 1 77.88 185 SER B C 1
ATOM 3020 O O . SER B 1 185 ? 3.627 -4.387 -18.406 1 77.88 185 SER B O 1
ATOM 3022 N N . THR B 1 186 ? 1.993 -4.703 -19.984 1 81.38 186 THR B N 1
ATOM 3023 C CA . THR B 1 186 ? 2.793 -4.035 -21 1 81.38 186 THR B CA 1
ATOM 3024 C C . THR B 1 186 ? 2.98 -2.561 -20.656 1 81.38 186 THR B C 1
ATOM 3026 O O . THR B 1 186 ? 4.027 -1.979 -20.953 1 81.38 186 THR B O 1
ATOM 3029 N N . VAL B 1 187 ? 2.051 -2.057 -19.969 1 83.12 187 VAL B N 1
ATOM 3030 C CA . VAL B 1 187 ? 2.121 -0.642 -19.625 1 83.12 187 VAL B CA 1
ATOM 3031 C C . VAL B 1 187 ? 2.551 -0.491 -18.156 1 83.12 187 VAL B C 1
ATOM 3033 O O . VAL B 1 187 ? 3.379 0.364 -17.844 1 83.12 187 VAL B O 1
ATOM 3036 N N . SER B 1 188 ? 2.096 -1.396 -17.328 1 86.94 188 SER B N 1
ATOM 3037 C CA . SER B 1 188 ? 2.334 -1.233 -15.891 1 86.94 188 SER B CA 1
ATOM 3038 C C . SER B 1 188 ? 3.795 -1.495 -15.539 1 86.94 188 SER B C 1
ATOM 3040 O O . SER B 1 188 ? 4.281 -1.037 -14.508 1 86.94 188 SER B O 1
ATOM 3042 N N . GLN B 1 189 ? 4.512 -2.16 -16.422 1 89.12 189 GLN B N 1
ATOM 3043 C CA . GLN B 1 189 ? 5.914 -2.457 -16.141 1 89.12 189 GLN B CA 1
ATOM 3044 C C . GLN B 1 189 ? 6.758 -1.186 -16.156 1 89.12 189 GLN B C 1
ATOM 3046 O O . GLN B 1 189 ? 7.895 -1.183 -15.68 1 89.12 189 GLN B O 1
ATOM 3051 N N . TRP B 1 190 ? 6.121 -0.097 -16.641 1 91.94 190 TRP B N 1
ATOM 3052 C CA . TRP B 1 190 ? 6.871 1.146 -16.781 1 91.94 190 TRP B CA 1
ATOM 3053 C C . TRP B 1 190 ? 6.648 2.055 -15.57 1 91.94 190 TRP B C 1
ATOM 3055 O O . TRP B 1 190 ? 7.141 3.184 -15.539 1 91.94 190 TRP B O 1
ATOM 3065 N N . LEU B 1 191 ? 6.027 1.545 -14.617 1 92.69 191 LEU B N 1
ATOM 3066 C CA . LEU B 1 191 ? 5.746 2.342 -13.422 1 92.69 191 LEU B CA 1
ATOM 3067 C C . LEU B 1 191 ? 6.859 2.191 -12.391 1 92.69 191 LEU B C 1
ATOM 3069 O O . LEU B 1 191 ? 7.582 1.191 -12.391 1 92.69 191 LEU B O 1
ATOM 3073 N N . PRO B 1 192 ? 7.023 3.174 -11.555 1 93.56 192 PRO B N 1
ATOM 3074 C CA . PRO B 1 192 ? 8.203 3.234 -10.688 1 93.56 192 PRO B CA 1
ATOM 3075 C C . PRO B 1 192 ? 8.32 2.016 -9.773 1 93.56 192 PRO B C 1
ATOM 3077 O O . PRO B 1 192 ? 9.414 1.446 -9.641 1 93.56 192 PRO B O 1
ATOM 3080 N N . PHE B 1 193 ? 7.301 1.619 -9.133 1 89.94 193 PHE B N 1
ATOM 3081 C CA . PHE B 1 193 ? 7.434 0.486 -8.219 1 89.94 193 PHE B CA 1
ATOM 3082 C C . PHE B 1 193 ? 7.641 -0.809 -9 1 89.94 193 PHE B C 1
ATOM 3084 O O . PHE B 1 193 ? 8.367 -1.697 -8.555 1 89.94 193 PHE B O 1
ATOM 3091 N N . ALA B 1 194 ? 6.969 -0.879 -10.125 1 90.5 194 ALA B N 1
ATOM 3092 C CA . ALA B 1 194 ? 7.215 -2.029 -10.992 1 90.5 194 ALA B CA 1
ATOM 3093 C C . ALA B 1 194 ? 8.68 -2.09 -11.422 1 90.5 194 ALA B C 1
ATOM 3095 O O . ALA B 1 194 ? 9.281 -3.164 -11.445 1 90.5 194 ALA B O 1
ATOM 3096 N N . ALA B 1 195 ? 9.195 -0.979 -11.781 1 93.75 195 ALA B N 1
ATOM 3097 C CA . ALA B 1 195 ? 10.602 -0.914 -12.148 1 93.75 195 ALA B CA 1
ATOM 3098 C C . ALA B 1 195 ? 11.492 -1.319 -10.977 1 93.75 195 ALA B C 1
ATOM 3100 O O . ALA B 1 195 ? 12.477 -2.045 -11.156 1 93.75 195 ALA B O 1
ATOM 3101 N N . GLY B 1 196 ? 11.195 -0.843 -9.789 1 93.44 196 GLY B N 1
ATOM 3102 C CA . GLY B 1 196 ? 11.93 -1.247 -8.602 1 93.44 196 GLY B CA 1
ATOM 3103 C C . GLY B 1 196 ? 11.875 -2.74 -8.344 1 93.44 196 GLY B C 1
ATOM 3104 O O . GLY B 1 196 ? 12.898 -3.365 -8.062 1 93.44 196 GLY B O 1
ATOM 3105 N N . SER B 1 197 ? 10.68 -3.26 -8.492 1 89.31 197 SER B N 1
ATOM 3106 C CA . SER B 1 197 ? 10.5 -4.691 -8.281 1 89.31 197 SER B CA 1
ATOM 3107 C C . SER B 1 197 ? 11.297 -5.508 -9.297 1 89.31 197 SER B C 1
ATOM 3109 O O . SER B 1 197 ? 11.852 -6.555 -8.961 1 89.31 197 SER B O 1
ATOM 3111 N N . ALA B 1 198 ? 11.336 -5.012 -10.523 1 91.56 198 ALA B N 1
ATOM 3112 C CA . ALA B 1 198 ? 12.133 -5.664 -11.562 1 91.56 198 ALA B CA 1
ATOM 3113 C C . ALA B 1 198 ? 13.625 -5.574 -11.242 1 91.56 198 ALA B C 1
ATOM 3115 O O . ALA B 1 198 ? 14.359 -6.543 -11.43 1 91.56 198 ALA B O 1
ATOM 3116 N N . LEU B 1 199 ? 13.977 -4.492 -10.781 1 92.06 199 LEU B N 1
ATOM 3117 C CA . LEU B 1 199 ? 15.375 -4.273 -10.422 1 92.06 199 LEU B CA 1
ATOM 3118 C C . LEU B 1 199 ? 15.805 -5.215 -9.305 1 92.06 199 LEU B C 1
ATOM 3120 O O . LEU B 1 199 ? 16.891 -5.781 -9.352 1 92.06 199 LEU B O 1
ATOM 3124 N N . GLY B 1 200 ? 14.93 -5.445 -8.344 1 89.44 200 GLY B N 1
ATOM 3125 C CA . GLY B 1 200 ? 15.234 -6.297 -7.203 1 89.44 200 GLY B CA 1
ATOM 3126 C C . GLY B 1 200 ? 14.914 -7.758 -7.453 1 89.44 200 GLY B C 1
ATOM 3127 O O . GLY B 1 200 ? 15.117 -8.602 -6.578 1 89.44 200 GLY B O 1
ATOM 3128 N N . ASN B 1 201 ? 14.383 -8.023 -8.641 1 83.25 201 ASN B N 1
ATOM 3129 C CA . ASN B 1 201 ? 13.992 -9.383 -9.016 1 83.25 201 ASN B CA 1
ATOM 3130 C C . ASN B 1 201 ? 12.914 -9.938 -8.086 1 83.25 201 ASN B C 1
ATOM 3132 O O . ASN B 1 201 ? 12.977 -11.094 -7.672 1 83.25 201 ASN B O 1
ATOM 3136 N N . LEU B 1 202 ? 12.148 -9 -7.59 1 69.81 202 LEU B N 1
ATOM 3137 C CA . LEU B 1 202 ? 11 -9.461 -6.816 1 69.81 202 LEU B CA 1
ATOM 3138 C C . LEU B 1 202 ? 10.055 -10.281 -7.691 1 69.81 202 LEU B C 1
ATOM 3140 O O . LEU B 1 202 ? 9.781 -9.906 -8.836 1 69.81 202 LEU B O 1
ATOM 3144 N N . PRO B 1 203 ? 9.828 -11.586 -7.262 1 58.47 203 PRO B N 1
ATOM 3145 C CA . PRO B 1 203 ? 8.953 -12.414 -8.094 1 58.47 203 PRO B CA 1
ATOM 3146 C C . PRO B 1 203 ? 7.594 -11.766 -8.336 1 58.47 203 PRO B C 1
ATOM 3148 O O . PRO B 1 203 ? 6.852 -11.492 -7.391 1 58.47 203 PRO B O 1
ATOM 3151 N N . THR B 1 204 ? 7.625 -10.695 -8.992 1 53.88 204 THR B N 1
ATOM 3152 C CA . THR B 1 204 ? 6.305 -10.172 -9.328 1 53.88 204 THR B CA 1
ATOM 3153 C C . THR B 1 204 ? 5.723 -10.914 -10.531 1 53.88 204 THR B C 1
ATOM 3155 O O . THR B 1 204 ? 6.457 -11.523 -11.305 1 53.88 204 THR B O 1
ATOM 3158 N N . GLY B 1 205 ? 4.504 -11.453 -10.406 1 47.53 205 GLY B N 1
ATOM 3159 C CA . GLY B 1 205 ? 3.879 -12.195 -11.492 1 47.53 205 GLY B CA 1
ATOM 3160 C C . GLY B 1 205 ? 4.578 -12.008 -12.828 1 47.53 205 GLY B C 1
ATOM 3161 O O . GLY B 1 205 ? 5.711 -11.531 -12.875 1 47.53 205 GLY B O 1
ATOM 3162 N N . ALA B 1 206 ? 4.023 -11.242 -13.797 1 51 206 ALA B N 1
ATOM 3163 C CA . ALA B 1 206 ? 4.297 -11.203 -15.234 1 51 206 ALA B CA 1
ATOM 3164 C C . ALA B 1 206 ? 5.734 -10.773 -15.508 1 51 206 ALA B C 1
ATOM 3166 O O . ALA B 1 206 ? 6.441 -10.328 -14.594 1 51 206 ALA B O 1
ATOM 3167 N N . ASP B 1 207 ? 6.141 -10.492 -16.734 1 62.12 207 ASP B N 1
ATOM 3168 C CA . ASP B 1 207 ? 7.113 -10.031 -17.719 1 62.12 207 ASP B CA 1
ATOM 3169 C C . ASP B 1 207 ? 7.59 -8.617 -17.391 1 62.12 207 ASP B C 1
ATOM 3171 O O . ASP B 1 207 ? 6.941 -7.637 -17.766 1 62.12 207 ASP B O 1
ATOM 3175 N N . GLY B 1 208 ? 8.289 -8.539 -16.234 1 77.06 208 GLY B N 1
ATOM 3176 C CA . GLY B 1 208 ? 8.789 -7.199 -16.016 1 77.06 208 GLY B CA 1
ATOM 3177 C C . GLY B 1 208 ? 10.016 -6.871 -16.859 1 77.06 208 GLY B C 1
ATOM 3178 O O . GLY B 1 208 ? 10.43 -7.672 -17.688 1 77.06 208 GLY B O 1
ATOM 3179 N N . LEU B 1 209 ? 10.523 -5.637 -16.781 1 89.62 209 LEU B N 1
ATOM 3180 C CA . LEU B 1 209 ? 11.703 -5.145 -17.484 1 89.62 209 LEU B CA 1
ATOM 3181 C C . LEU B 1 209 ? 12.953 -5.902 -17.031 1 89.62 209 LEU B C 1
ATOM 3183 O O . LEU B 1 209 ? 13.031 -6.352 -15.891 1 89.62 209 LEU B O 1
ATOM 3187 N N . PRO B 1 210 ? 13.805 -6.102 -18.047 1 91.38 210 PRO B N 1
ATOM 3188 C CA . PRO B 1 210 ? 15.109 -6.559 -17.562 1 91.38 210 PRO B CA 1
ATOM 3189 C C . PRO B 1 210 ? 15.727 -5.602 -16.547 1 91.38 210 PRO B C 1
ATOM 3191 O O . PRO B 1 210 ? 15.375 -4.418 -16.516 1 91.38 210 PRO B O 1
ATOM 3194 N N . GLN B 1 211 ? 16.594 -6.105 -15.719 1 92.38 211 GLN B N 1
ATOM 3195 C CA . GLN B 1 211 ? 17.141 -5.324 -14.609 1 92.38 211 GLN B CA 1
ATOM 3196 C C . GLN B 1 211 ? 17.812 -4.051 -15.117 1 92.38 211 GLN B C 1
ATOM 3198 O O . GLN B 1 211 ? 17.656 -2.982 -14.523 1 92.38 211 GLN B O 1
ATOM 3203 N N . TRP B 1 212 ? 18.5 -4.168 -16.281 1 92.38 212 TRP B N 1
ATOM 3204 C CA . TRP B 1 212 ? 19.172 -2.982 -16.797 1 92.38 212 TRP B CA 1
ATOM 3205 C C . TRP B 1 212 ? 18.141 -1.952 -17.281 1 92.38 212 TRP B C 1
ATOM 3207 O O . TRP B 1 212 ? 18.359 -0.746 -17.141 1 92.38 212 TRP B O 1
ATOM 3217 N N . GLY B 1 213 ? 17.078 -2.385 -17.859 1 94.88 213 GLY B N 1
ATOM 3218 C CA . GLY B 1 213 ? 16 -1.491 -18.281 1 94.88 213 GLY B CA 1
ATOM 3219 C C . GLY B 1 213 ? 15.312 -0.812 -17.109 1 94.88 213 GLY B C 1
ATOM 3220 O O . GLY B 1 213 ? 14.992 0.377 -17.188 1 94.88 213 GLY B O 1
ATOM 3221 N N . ALA B 1 214 ? 15.117 -1.607 -16.062 1 95.94 214 ALA B N 1
ATOM 3222 C CA . ALA B 1 214 ? 14.5 -1.058 -14.867 1 95.94 214 ALA B CA 1
ATOM 3223 C C . ALA B 1 214 ? 15.391 0.011 -14.234 1 95.94 214 ALA B C 1
ATOM 3225 O O . ALA B 1 214 ? 14.898 1.052 -13.789 1 95.94 214 ALA B O 1
ATOM 3226 N N . ALA B 1 215 ? 16.672 -0.245 -14.258 1 96.12 215 ALA B N 1
ATOM 3227 C CA . ALA B 1 215 ? 17.609 0.729 -13.719 1 96.12 215 ALA B CA 1
ATOM 3228 C C . ALA B 1 215 ? 17.578 2.027 -14.516 1 96.12 215 ALA B C 1
ATOM 3230 O O . ALA B 1 215 ? 17.5 3.117 -13.945 1 96.12 215 ALA B O 1
ATOM 3231 N N . ALA B 1 216 ? 17.578 1.918 -15.797 1 97.25 216 ALA B N 1
ATOM 3232 C CA . ALA B 1 216 ? 17.547 3.088 -16.672 1 97.25 216 ALA B CA 1
ATOM 3233 C C . ALA B 1 216 ? 16.25 3.879 -16.469 1 97.25 216 ALA B C 1
ATOM 3235 O O . ALA B 1 216 ? 16.281 5.109 -16.422 1 97.25 216 ALA B O 1
ATOM 3236 N N . LEU B 1 217 ? 15.234 3.174 -16.375 1 97.38 217 LEU B N 1
ATOM 3237 C CA . LEU B 1 217 ? 13.938 3.812 -16.188 1 97.38 217 LEU B CA 1
ATOM 3238 C C . LEU B 1 217 ? 13.891 4.59 -14.875 1 97.38 217 LEU B C 1
ATOM 3240 O O . LEU B 1 217 ? 13.43 5.73 -14.836 1 97.38 217 LEU B O 1
ATOM 3244 N N . LEU B 1 218 ? 14.391 3.961 -13.844 1 97.44 218 LEU B N 1
ATOM 3245 C CA . LEU B 1 218 ? 14.359 4.617 -12.539 1 97.44 218 LEU B CA 1
ATOM 3246 C C . LEU B 1 218 ? 15.266 5.848 -12.531 1 97.44 218 LEU B C 1
ATOM 3248 O O . LEU B 1 218 ? 14.945 6.852 -11.891 1 97.44 218 LEU B O 1
ATOM 3252 N N . VAL B 1 219 ? 16.344 5.734 -13.258 1 96.88 219 VAL B N 1
ATOM 3253 C CA . VAL B 1 219 ? 17.203 6.906 -13.414 1 96.88 219 VAL B CA 1
ATOM 3254 C C . VAL B 1 219 ? 16.422 8.016 -14.125 1 96.88 219 VAL B C 1
ATOM 3256 O O . VAL B 1 219 ? 16.531 9.188 -13.742 1 96.88 219 VAL B O 1
ATOM 3259 N N . GLY B 1 220 ? 15.688 7.625 -15.117 1 97.69 220 GLY B N 1
ATOM 3260 C CA . GLY B 1 220 ? 14.844 8.586 -15.805 1 97.69 220 GLY B CA 1
ATOM 3261 C C . GLY B 1 220 ? 13.828 9.25 -14.883 1 97.69 220 GLY B C 1
ATOM 3262 O O . GLY B 1 220 ? 13.648 10.469 -14.938 1 97.69 220 GLY B O 1
ATOM 3263 N N . TYR B 1 221 ? 13.25 8.508 -14.016 1 97.38 221 TYR B N 1
ATOM 3264 C CA . TYR B 1 221 ? 12.273 9.055 -13.086 1 97.38 221 TYR B CA 1
ATOM 3265 C C . TYR B 1 221 ? 12.93 10.008 -12.102 1 97.38 221 TYR B C 1
ATOM 3267 O O . TYR B 1 221 ? 12.352 11.039 -11.742 1 97.38 221 TYR B O 1
ATOM 3275 N N . VAL B 1 222 ? 14.07 9.625 -11.641 1 96.25 222 VAL B N 1
ATOM 3276 C CA . VAL B 1 222 ? 14.797 10.484 -10.711 1 96.25 222 VAL B CA 1
ATOM 3277 C C . VAL B 1 222 ? 15.133 11.805 -11.398 1 96.25 222 VAL B C 1
ATOM 3279 O O . VAL B 1 222 ? 14.93 12.875 -10.82 1 96.25 222 VAL B O 1
ATOM 3282 N N . ALA B 1 223 ? 15.602 11.703 -12.625 1 95.56 223 ALA B N 1
ATOM 3283 C CA . ALA B 1 223 ? 15.938 12.906 -13.391 1 95.56 223 ALA B CA 1
ATOM 3284 C C . ALA B 1 223 ? 14.711 13.773 -13.617 1 95.56 223 ALA B C 1
ATOM 3286 O O . ALA B 1 223 ? 14.766 15 -13.469 1 95.56 223 ALA B O 1
ATOM 3287 N N . LEU B 1 224 ? 13.641 13.156 -13.922 1 95.94 224 LEU B N 1
ATOM 3288 C CA . LEU B 1 224 ? 12.398 13.883 -14.164 1 95.94 224 LEU B CA 1
ATOM 3289 C C . LEU B 1 224 ? 11.914 14.578 -12.898 1 95.94 224 LEU B C 1
ATOM 3291 O O . LEU B 1 224 ? 11.508 15.742 -12.945 1 95.94 224 LEU B O 1
ATOM 3295 N N . ALA B 1 225 ? 11.945 13.859 -11.844 1 93.94 225 ALA B N 1
ATOM 3296 C CA . ALA B 1 225 ? 11.5 14.445 -10.578 1 93.94 225 ALA B CA 1
ATOM 3297 C C . ALA B 1 225 ? 12.406 15.602 -10.164 1 93.94 225 ALA B C 1
ATOM 3299 O O . ALA B 1 225 ? 11.93 16.625 -9.688 1 93.94 225 ALA B O 1
ATOM 3300 N N . GLY B 1 226 ? 13.672 15.375 -10.391 1 89.94 226 GLY B N 1
ATOM 3301 C CA . GLY B 1 226 ? 14.617 16.453 -10.094 1 89.94 226 GLY B CA 1
ATOM 3302 C C . GLY B 1 226 ? 14.414 17.672 -10.961 1 89.94 226 GLY B C 1
ATOM 3303 O O . GLY B 1 226 ? 14.422 18.797 -10.461 1 89.94 226 GLY B O 1
ATOM 3304 N N . ALA B 1 227 ? 14.227 17.453 -12.219 1 91.56 227 ALA B N 1
ATOM 3305 C CA . ALA B 1 227 ? 13.992 18.562 -13.141 1 91.56 227 ALA B CA 1
ATOM 3306 C C . ALA B 1 227 ? 12.711 19.297 -12.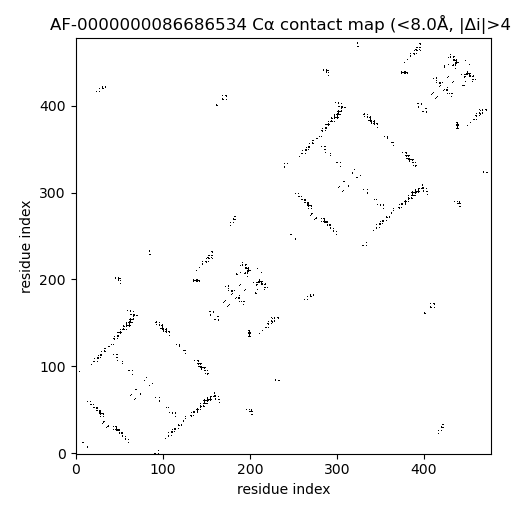789 1 91.56 227 ALA B C 1
ATOM 3308 O O . ALA B 1 227 ? 12.695 20.531 -12.75 1 91.56 227 ALA B O 1
ATOM 3309 N N . ALA B 1 228 ? 11.742 18.562 -12.516 1 92.69 228 ALA B N 1
ATOM 3310 C CA . ALA B 1 228 ? 10.469 19.172 -12.148 1 92.69 228 ALA B CA 1
ATOM 3311 C C . ALA B 1 228 ? 10.602 19.984 -10.859 1 92.69 228 ALA B C 1
ATOM 3313 O O . ALA B 1 228 ? 10.055 21.078 -10.75 1 92.69 228 ALA B O 1
ATOM 3314 N N . ALA B 1 229 ? 11.312 19.391 -9.984 1 88.81 229 ALA B N 1
ATOM 3315 C CA . ALA B 1 229 ? 11.516 20.062 -8.703 1 88.81 229 ALA B CA 1
ATOM 3316 C C . ALA B 1 229 ? 12.266 21.391 -8.898 1 88.81 229 ALA B C 1
ATOM 3318 O O . ALA B 1 229 ? 11.922 22.391 -8.281 1 88.81 229 ALA B O 1
ATOM 3319 N N . THR B 1 230 ? 13.242 21.406 -9.742 1 83.88 230 THR B N 1
ATOM 3320 C CA . THR B 1 230 ? 14.031 22.594 -10.016 1 83.88 230 THR B CA 1
ATOM 3321 C C . THR B 1 230 ? 13.18 23.656 -10.703 1 83.88 230 THR B C 1
ATOM 3323 O O . THR B 1 230 ? 13.258 24.844 -10.367 1 83.88 230 THR B O 1
ATOM 3326 N N . ILE B 1 231 ? 12.328 23.203 -11.602 1 85.94 231 ILE B N 1
ATOM 3327 C CA . ILE B 1 231 ? 11.492 24.125 -12.367 1 85.9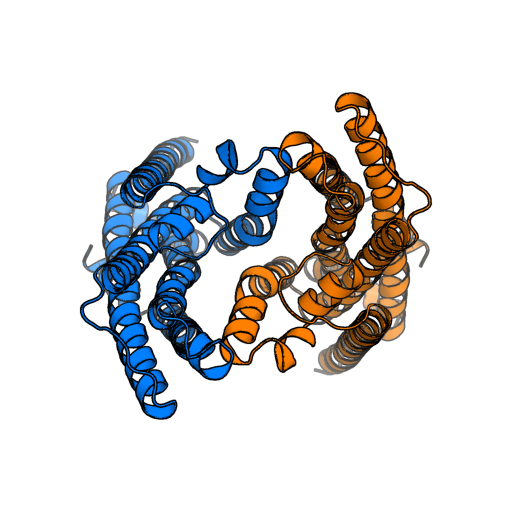4 231 ILE B CA 1
ATOM 3328 C C . ILE B 1 231 ? 10.445 24.75 -11.453 1 85.94 231 ILE B C 1
ATOM 3330 O O . ILE B 1 231 ? 10.211 25.969 -11.492 1 85.94 231 ILE B O 1
ATOM 3334 N N . VAL B 1 232 ? 9.867 23.953 -10.656 1 82.88 232 VAL B N 1
ATOM 3335 C CA . VAL B 1 232 ? 8.773 24.422 -9.805 1 82.88 232 VAL B CA 1
ATOM 3336 C C . VAL B 1 232 ? 9.328 25.328 -8.711 1 82.88 232 VAL B C 1
ATOM 3338 O O . VAL B 1 232 ? 8.719 26.344 -8.367 1 82.88 232 VAL B O 1
ATOM 3341 N N . THR B 1 233 ? 10.414 24.953 -8.133 1 72.5 233 THR B N 1
ATOM 3342 C CA . THR B 1 233 ? 11.008 25.766 -7.07 1 72.5 233 THR B CA 1
ATOM 3343 C C . THR B 1 233 ? 11.469 27.109 -7.613 1 72.5 233 THR B C 1
ATOM 3345 O O . THR B 1 233 ? 11.367 28.141 -6.926 1 72.5 233 THR B O 1
ATOM 3348 N N . ASP B 1 234 ? 11.992 27.125 -8.766 1 71.44 234 ASP B N 1
ATOM 3349 C CA . ASP B 1 234 ? 12.406 28.375 -9.391 1 71.44 234 ASP B CA 1
ATOM 3350 C C . ASP B 1 234 ? 11.211 29.281 -9.656 1 71.44 234 ASP B C 1
ATOM 3352 O O . ASP B 1 234 ? 11.312 30.5 -9.508 1 71.44 234 ASP B O 1
ATOM 3356 N N . ARG B 1 235 ? 10.148 28.75 -9.914 1 70.12 235 ARG B N 1
ATOM 3357 C CA . ARG B 1 235 ? 8.961 29.547 -10.219 1 70.12 235 ARG B CA 1
ATOM 3358 C C . ARG B 1 235 ? 8.312 30.062 -8.938 1 70.12 235 ARG B C 1
ATOM 3360 O O . ARG B 1 235 ? 7.699 31.141 -8.945 1 70.12 235 ARG B O 1
ATOM 3367 N N . ARG B 1 236 ? 8.312 29.359 -7.93 1 63.94 236 ARG B N 1
ATOM 3368 C CA . ARG B 1 236 ? 7.723 29.781 -6.672 1 63.94 236 ARG B CA 1
ATOM 3369 C C . ARG B 1 236 ? 8.492 30.969 -6.082 1 63.94 236 ARG B C 1
ATOM 3371 O O . ARG B 1 236 ? 7.918 31.797 -5.367 1 63.94 236 ARG B O 1
ATOM 3378 N N . ASP B 1 237 ? 9.703 31.094 -6.344 1 56.41 237 ASP B N 1
ATOM 3379 C CA . ASP B 1 237 ? 10.508 32.219 -5.867 1 56.41 237 ASP B CA 1
ATOM 3380 C C . ASP B 1 237 ? 10.18 33.5 -6.637 1 56.41 237 ASP B C 1
ATOM 3382 O O . ASP B 1 237 ? 10.422 34.594 -6.152 1 56.41 237 ASP B O 1
ATOM 3386 N N . ILE B 1 238 ? 9.656 33.188 -7.723 1 50.09 238 ILE B N 1
ATOM 3387 C CA . ILE B 1 238 ? 9.375 34.375 -8.5 1 50.09 238 ILE B CA 1
ATOM 3388 C C . ILE B 1 238 ? 7.98 34.906 -8.148 1 50.09 238 ILE B C 1
ATOM 3390 O O . ILE B 1 238 ? 7.68 36.094 -8.367 1 50.09 238 ILE B O 1
ATOM 3394 N N . THR B 1 239 ? 7.094 34.125 -7.574 1 46 239 THR B N 1
ATOM 3395 C CA . THR B 1 239 ? 5.789 34.719 -7.285 1 46 239 THR B CA 1
ATOM 3396 C C . THR B 1 239 ? 5.727 35.219 -5.84 1 46 239 THR B C 1
ATOM 3398 O O . THR B 1 239 ? 6.395 34.656 -4.965 1 46 239 THR B O 1
#

Secondary structure (DSSP, 8-state):
-HHHHHHHHHSSHHHHHHHHHHHHHHHHHHHHHHHS-TT-TTHHHHHHGGGGGGHHHHHHHHHHHHHHHHHTSTHHHHHHH---HHHHHHHHHHHHHHHHHHHHHHHHHHHHHHHHHHHHHHTPPP-TT-HHHHHHHHHHHHHHHHHHHHHHHHHHH---HHHHHHHHHHIIIIIHHHHHHHH-HHHHTTSHHHHHHHHTT----TTPPPHHHHHHHHHHHHHHHHHHHHHHHHHHHH-/-HHHHHHHHHSSHHHHHHHHHHHHHHHHHHHHHHHS-TT-TTHHHHHHGGGGGGHHHHHHHHHHHHHHHHHSTTHHHHHHH---HHHHHHHHHHHHHHHHHHHHHHHHHHHHHHHHHHHHHHTPPP-TT-HHHHHHHHHHHHHHHHHHHHHHHHHHH---HHHHHHHHHHIIIIIHHHHHHHH-HHHHTTSHHHHHHHHTT---SS----HHHHHHHHHHHHHHHHHHHHHHHHHHHH-

Foldseek 3Di:
DVVLLVVCVPDCLLVVLLVVLLVQLLCLLLVCLVPHDLVDLCSRLRSLLSLLVSLLSLLLVLLCSQLVVLVVVPVVVVCVVDVQPLVVLVVSLVSSLVVLLVSLVVSLVSSVVSNVVSCVVRVRDHDPVPPSSVQLSVLSSLSSSLSNLLSNLLNLVPNHSVVSSVVVVCCVVPVLVVCCVVVNCVPSLLDLVNLSSQSNVNPDDDDHDHNVVSSVSSVVSSVVSSVVSSVVVVVVVVD/DVVLLVVCVPDCLLVVLLVVLLVQLLCLLLVCLVPHDLVDLCSNLRSLLSLQVSLLSLLLVLLCSQLVVLVVVPVVVVCVVPVQVLVVLVVSLVSSLVVLLVSLVVSLVSSVVSNVVSCVVRVRDHDPVPPSSVQLSVLSSLSSSLSNLLSNLLNLVPNHSVVSSVVVVCCVVPVLVVCCVVVNCVPSLLDLVNLSSQSNVNPDPDDHDHNVVSSVSSVVSSVVSSVVSSVVVVVVVVD

Sequence (478 aa):
MPAEILRLRTIRTPWVLLAVAQLVIVAGATGPFANGDRTDPAIARAGAAHLGLAALFTLVLGIMAVAGEHRHRTITDTYLTQPHRGRVLADKLIVHTGAGALFGLVGAVTAIAATAVAAAATDVTVDWSDSLLWRTVAGGVAWNIAFAALGVGIGALVPNVTAAVTGALAWLALVEGVVASLVGSTVSQWLPFAAGSALGNLPTGADGLPQWGAAALLVGYVALAGAAATIVTDRRDITMPAEILRLRTIRTPWVLLAVAQLVIVAGATGPFANGDRTDPAIARAGAAHLGLAALFTLVLGIMAVAGEHRHRTITDTYLTQPHRGRVLADKLIVHTGAGALFGLVGAVTAIAATAVAAAATDVTVDWSDSLLWRTVAGGVAWNIAFAALGVGIGALVPNVTAAVTGALAWLALVEGVVASLVGSTVSQWLPFAAGSALGNLPTGADGLPQWGAAALLVGYVALAGAAATIVTDRRDIT